Protein AF-0000000067433863 (afdb_homodimer)

InterPro domains:
  IPR002164 Nucleosome assembly protein [PF00956] (22-208)
  IPR002164 Nucleosome assembly protein [PTHR11875] (6-234)
  IPR037231 NAP-like superfamily [SSF143113] (6-207)

Organism: Komagataella phaffii (strain GS115 / ATCC 20864) (NCBI:txid644223)

Nearest PDB structures (foldseek):
  3c9d-assembly1_B  TM=9.178E-01  e=2.455E-21  unclassified
  3dm7-assembly1_A  TM=9.285E-01  e=5.954E-21  Saccharomyces cerevisiae
  3dm7-assembly1_B  TM=9.218E-01  e=8.487E-21  Saccharomyces cerevisiae
  3q33-assembly1_B  TM=8.616E-01  e=3.113E-20  Saccharomyces cerevisiae
  6o22-assembly1_A  TM=8.604E-01  e=3.514E-18  Saccharomyces cerevisiae S288C

pLDDT: mean 82.5, std 24.37, range [18.38, 98.81]

Solvent-accessible surface area (backbone atoms only — not comparable to full-atom values): 29510 Å² total; per-residue (Å²): 124,55,74,63,56,53,52,52,50,45,52,52,52,48,53,52,41,51,52,50,47,52,52,47,52,51,50,44,44,28,51,42,48,60,63,43,47,63,50,52,53,53,45,48,65,48,48,61,70,38,83,54,44,53,32,48,23,52,69,56,39,83,64,52,63,75,60,33,39,79,83,47,56,76,57,38,60,33,31,63,43,77,46,76,48,63,35,70,87,49,50,70,26,33,32,44,35,41,30,34,41,40,89,81,68,54,33,66,63,45,76,37,64,35,48,40,36,65,41,70,36,83,87,76,69,40,80,44,60,34,36,51,62,30,81,76,80,69,37,68,90,43,49,79,22,30,64,89,63,52,77,56,67,77,46,72,65,32,40,51,25,34,55,54,26,42,48,33,59,73,30,44,42,54,28,32,74,78,51,86,91,77,49,28,85,48,39,63,62,49,49,47,44,42,67,71,41,46,59,77,40,33,68,58,37,40,51,49,36,57,73,72,58,70,57,74,64,87,65,84,75,71,78,80,69,83,62,81,76,71,79,72,76,76,73,79,74,80,82,77,80,82,76,89,82,90,84,92,89,75,92,82,82,135,124,56,73,63,55,53,51,50,50,45,52,52,52,47,50,52,39,52,52,50,48,52,52,47,51,51,50,42,42,28,52,43,47,60,64,42,47,64,50,52,52,54,46,48,64,50,48,61,71,39,82,54,44,54,30,49,24,51,68,55,38,83,62,51,63,75,62,35,39,79,83,47,56,75,57,38,62,32,30,61,44,78,46,78,48,63,35,69,87,50,49,70,26,34,32,43,34,42,28,33,41,42,88,81,68,53,31,65,63,45,76,38,65,36,45,36,37,67,41,70,36,82,87,78,70,40,80,42,62,35,36,50,63,31,81,75,79,71,37,67,90,44,47,79,23,30,65,89,63,54,78,58,66,78,46,73,65,32,41,51,25,36,55,54,25,42,51,33,59,74,29,43,40,56,28,32,74,79,49,87,90,76,48,29,84,49,39,63,61,49,49,46,44,42,67,71,42,47,60,78,41,32,66,59,34,39,51,51,35,58,71,71,58,69,58,76,62,89,64,84,76,71,79,80,69,81,63,81,77,74,79,72,76,77,74,82,76,82,81,79,80,76,79,87,81,86,84,93,92,74,99,81,86,131

Structure (mmCIF, N/CA/C/O backbone):
data_AF-0000000067433863-model_v1
#
loop_
_entity.id
_entity.type
_entity.pdbx_description
1 polymer 'NAP family histone chaperone'
#
loop_
_atom_site.group_PDB
_atom_site.id
_atom_site.type_symbol
_atom_site.label_atom_id
_atom_site.label_alt_id
_atom_site.label_comp_id
_atom_site.label_asym_id
_atom_site.label_entity_id
_atom_site.label_seq_id
_atom_site.pdbx_PDB_ins_code
_atom_site.Cartn_x
_atom_site.Cartn_y
_atom_site.Cartn_z
_atom_site.occupancy
_atom_site.B_iso_or_equiv
_atom_site.auth_seq_id
_atom_site.auth_comp_id
_atom_site.auth_asym_id
_atom_site.auth_atom_id
_atom_site.pdbx_PDB_model_num
ATOM 1 N N . MET A 1 1 ? -19.656 -38.562 -2.486 1 51.84 1 MET A N 1
ATOM 2 C CA . MET A 1 1 ? -20.266 -37.25 -2.498 1 51.84 1 MET A CA 1
ATOM 3 C C . MET A 1 1 ? -20.188 -36.625 -3.885 1 51.84 1 MET A C 1
ATOM 5 O O . MET A 1 1 ? -19.219 -36.844 -4.609 1 51.84 1 MET A O 1
ATOM 9 N N . SER A 1 2 ? -21.203 -36.156 -4.488 1 73.12 2 SER A N 1
ATOM 10 C CA . SER A 1 2 ? -21.203 -35.625 -5.844 1 73.12 2 SER A CA 1
ATOM 11 C C . SER A 1 2 ? -20.109 -34.562 -6.012 1 73.12 2 SER A C 1
ATOM 13 O O . SER A 1 2 ? -19.703 -33.906 -5.043 1 73.12 2 SER A O 1
ATOM 15 N N . GLU A 1 3 ? -19.328 -34.75 -7.039 1 75.75 3 GLU A N 1
ATOM 16 C CA . GLU A 1 3 ? -18.312 -33.75 -7.406 1 75.75 3 GLU A CA 1
ATOM 17 C C . GLU A 1 3 ? -18.766 -32.344 -7.062 1 75.75 3 GLU A C 1
ATOM 19 O O . GLU A 1 3 ? -17.969 -31.531 -6.594 1 75.75 3 GLU A O 1
ATOM 24 N N . ASP A 1 4 ? -19.984 -32.125 -7.102 1 78.81 4 ASP A N 1
ATOM 25 C CA . ASP A 1 4 ? -20.562 -30.828 -6.832 1 78.81 4 ASP A CA 1
ATOM 26 C C . ASP A 1 4 ? -20.562 -30.531 -5.332 1 78.81 4 ASP A C 1
ATOM 28 O O . ASP A 1 4 ? -20.281 -29.406 -4.918 1 78.81 4 ASP A O 1
ATOM 32 N N . ARG A 1 5 ? -20.906 -31.656 -4.613 1 83.56 5 ARG A N 1
ATOM 33 C CA . ARG A 1 5 ? -20.953 -31.484 -3.164 1 83.56 5 ARG A CA 1
ATOM 34 C C . ARG A 1 5 ? -19.562 -31.234 -2.594 1 83.56 5 ARG A C 1
ATOM 36 O O . ARG A 1 5 ? -19.391 -30.453 -1.662 1 83.56 5 ARG A O 1
ATOM 43 N N . LYS A 1 6 ? -18.609 -31.844 -3.197 1 88.19 6 LYS A N 1
ATOM 44 C CA . LYS A 1 6 ? -17.219 -31.656 -2.758 1 88.19 6 LYS A CA 1
ATOM 45 C C . LYS A 1 6 ? -16.734 -30.234 -3.037 1 88.19 6 LYS A C 1
ATOM 47 O O . LYS A 1 6 ? -16.094 -29.625 -2.191 1 88.19 6 LYS A O 1
ATOM 52 N N . LEU A 1 7 ? -17.094 -29.688 -4.168 1 87.88 7 LEU A N 1
ATOM 53 C CA . LEU A 1 7 ? -16.688 -28.344 -4.539 1 87.88 7 LEU A CA 1
ATOM 54 C C . LEU A 1 7 ? -17.375 -27.312 -3.658 1 87.88 7 LEU A C 1
ATOM 56 O O . LEU A 1 7 ? -16.766 -26.297 -3.287 1 87.88 7 LEU A O 1
ATOM 60 N N . GLU A 1 8 ? -18.578 -27.625 -3.301 1 89.56 8 GLU A N 1
ATOM 61 C CA . GLU A 1 8 ? -19.297 -26.719 -2.402 1 89.56 8 GLU A CA 1
ATOM 62 C C . GLU A 1 8 ? -18.609 -26.641 -1.041 1 89.56 8 GLU A C 1
ATOM 64 O O . GLU A 1 8 ? -18.531 -25.562 -0.454 1 89.56 8 GLU A O 1
ATOM 69 N N . GLN A 1 9 ? -18.172 -27.781 -0.604 1 93.5 9 GLN A N 1
ATOM 70 C CA . GLN A 1 9 ? -17.469 -27.812 0.674 1 93.5 9 GLN A CA 1
ATOM 71 C C . GLN A 1 9 ? -16.156 -27.047 0.599 1 93.5 9 GLN A C 1
ATOM 73 O O . GLN A 1 9 ? -15.773 -26.359 1.545 1 93.5 9 GLN A O 1
ATOM 78 N N . ILE A 1 10 ? -15.523 -27.188 -0.497 1 94.75 10 ILE A N 1
ATOM 79 C CA . ILE A 1 10 ? -14.25 -26.5 -0.692 1 94.75 10 ILE A CA 1
ATOM 80 C C . ILE A 1 10 ? -14.469 -24.984 -0.655 1 94.75 10 ILE A C 1
ATOM 82 O O . ILE A 1 10 ? -13.711 -24.266 -0.018 1 94.75 10 ILE A O 1
ATOM 86 N N . PHE A 1 11 ? -15.523 -24.531 -1.24 1 91.75 11 PHE A N 1
ATOM 87 C CA . PHE A 1 11 ? -15.82 -23.094 -1.27 1 91.75 11 PHE A CA 1
ATOM 88 C C . PHE A 1 11 ? -16.172 -22.594 0.123 1 91.75 11 PHE A C 1
ATOM 90 O O . PHE A 1 11 ? -15.82 -21.469 0.488 1 91.75 11 PHE A O 1
ATOM 97 N N . SER A 1 12 ? -16.828 -23.469 0.864 1 93.94 12 SER A N 1
ATOM 98 C CA . SER A 1 12 ? -17.141 -23.109 2.248 1 93.94 12 SER A CA 1
ATOM 99 C C . SER A 1 12 ? -15.859 -22.984 3.078 1 93.94 12 SER A C 1
ATOM 101 O O . SER A 1 12 ? -15.719 -22.062 3.867 1 93.94 12 SER A O 1
ATOM 103 N N . ASP A 1 13 ? -14.977 -23.906 2.855 1 95.94 13 ASP A N 1
ATOM 104 C CA . ASP A 1 13 ? -13.711 -23.875 3.576 1 95.94 13 ASP A CA 1
ATOM 105 C C . ASP A 1 13 ? -12.859 -22.688 3.15 1 95.94 13 ASP A C 1
ATOM 107 O O . ASP A 1 13 ? -12.156 -22.094 3.973 1 95.94 13 ASP A O 1
ATOM 111 N N . LEU A 1 14 ? -12.938 -22.328 1.916 1 96.19 14 LEU A N 1
ATOM 112 C CA . LEU A 1 14 ? -12.234 -21.141 1.43 1 96.19 14 LEU A CA 1
ATOM 113 C C . LEU A 1 14 ? -12.805 -19.875 2.057 1 96.19 14 LEU A C 1
ATOM 115 O O . LEU A 1 14 ? -12.062 -18.953 2.4 1 96.19 14 LEU A O 1
ATOM 119 N N . ALA A 1 15 ? -14.125 -19.828 2.186 1 93.56 15 ALA A N 1
ATOM 120 C CA . ALA A 1 15 ? -14.758 -18.703 2.854 1 93.56 15 ALA A CA 1
ATOM 121 C C . ALA A 1 15 ? -14.273 -18.562 4.293 1 93.56 15 ALA A C 1
ATOM 123 O O . ALA A 1 15 ? -14.039 -17.453 4.777 1 93.56 15 ALA A O 1
ATOM 124 N N . ALA A 1 16 ? -14.125 -19.719 4.914 1 95.69 16 ALA A N 1
ATOM 125 C CA . ALA A 1 16 ? -13.602 -19.719 6.277 1 95.69 16 ALA A CA 1
ATOM 126 C C . ALA A 1 16 ? -12.172 -19.188 6.32 1 95.69 16 ALA A C 1
ATOM 128 O O . ALA A 1 16 ? -11.797 -18.484 7.258 1 95.69 16 ALA A O 1
ATOM 129 N N . CYS A 1 17 ? -11.344 -19.5 5.332 1 96.12 17 CYS A N 1
ATOM 130 C CA . CYS A 1 17 ? -9.992 -18.969 5.227 1 96.12 17 CYS A CA 1
ATOM 131 C C . CYS A 1 17 ? -10.008 -17.453 5.078 1 96.12 17 CYS A C 1
ATOM 133 O O . CYS A 1 17 ? -9.219 -16.75 5.723 1 96.12 17 CYS A O 1
ATOM 135 N N . GLU A 1 18 ? -10.93 -16.969 4.254 1 94.25 18 GLU A N 1
ATOM 136 C CA . GLU A 1 18 ? -11.047 -15.531 4.047 1 94.25 18 GLU A CA 1
ATOM 137 C C . GLU A 1 18 ? -11.422 -14.812 5.34 1 94.25 18 GLU A C 1
ATOM 139 O O . GLU A 1 18 ? -10.906 -13.734 5.625 1 94.25 18 GLU A O 1
ATOM 144 N N . ASN A 1 19 ? -12.312 -15.406 6.078 1 95 19 ASN A N 1
ATOM 145 C CA . ASN A 1 19 ? -12.68 -14.844 7.371 1 95 19 ASN A CA 1
ATOM 146 C C . ASN A 1 19 ? -11.484 -14.805 8.32 1 95 19 ASN A C 1
ATOM 148 O O . ASN A 1 19 ? -11.297 -13.82 9.047 1 95 19 ASN A O 1
ATOM 152 N N . SER A 1 20 ? -10.742 -15.859 8.32 1 96.56 20 SER A N 1
ATOM 153 C CA . SER A 1 20 ? -9.531 -15.898 9.141 1 96.56 20 SER A CA 1
ATOM 154 C C . SER A 1 20 ? -8.531 -14.836 8.703 1 96.56 20 SER A C 1
ATOM 156 O O . SER A 1 20 ? -7.895 -14.195 9.547 1 96.56 20 SER A O 1
ATOM 158 N N . MET A 1 21 ? -8.43 -14.648 7.41 1 95.56 21 MET A N 1
ATOM 159 C CA . MET A 1 21 ? -7.523 -13.625 6.895 1 95.56 21 MET A CA 1
ATOM 160 C C . MET A 1 21 ? -7.969 -12.234 7.324 1 95.56 21 MET A C 1
ATOM 162 O O . MET A 1 21 ? -7.145 -11.398 7.699 1 95.56 21 MET A O 1
ATOM 166 N N . GLU A 1 22 ? -9.219 -11.977 7.273 1 91.06 22 GLU A N 1
ATOM 167 C CA . GLU A 1 22 ? -9.75 -10.688 7.711 1 91.06 22 GLU A CA 1
ATOM 168 C C . GLU A 1 22 ? -9.422 -10.43 9.18 1 91.06 22 GLU A C 1
ATOM 170 O O . GLU A 1 22 ? -9.055 -9.312 9.547 1 91.06 22 GLU A O 1
ATOM 175 N N . LYS A 1 23 ? -9.602 -11.461 9.969 1 93.69 23 LYS A N 1
ATOM 176 C CA . LYS A 1 23 ? -9.273 -11.359 11.383 1 93.69 23 LYS A CA 1
ATOM 177 C C . LYS A 1 23 ? -7.785 -11.07 11.586 1 93.69 23 LYS A C 1
ATOM 179 O O . LYS A 1 23 ? -7.418 -10.219 12.398 1 93.69 23 LYS A O 1
ATOM 184 N N . VAL A 1 24 ? -6.949 -11.789 10.852 1 95.31 24 VAL A N 1
ATOM 185 C CA . VAL A 1 24 ? -5.512 -11.57 10.93 1 95.31 24 VAL A CA 1
ATOM 186 C C . VAL A 1 24 ? -5.184 -10.125 10.539 1 95.31 24 VAL A C 1
ATOM 188 O O . VAL A 1 24 ? -4.379 -9.469 11.203 1 95.31 24 VAL A O 1
ATOM 191 N N . GLU A 1 25 ? -5.797 -9.641 9.445 1 91.62 25 GLU A N 1
ATOM 192 C CA . GLU A 1 25 ? -5.562 -8.266 9 1 91.62 25 GLU A CA 1
ATOM 193 C C . GLU A 1 25 ? -5.922 -7.262 10.094 1 91.62 25 GLU A C 1
ATOM 195 O O . GLU A 1 25 ? -5.191 -6.297 10.32 1 91.62 25 GLU A O 1
ATOM 200 N N . ARG A 1 26 ? -7 -7.492 10.781 1 91.38 26 ARG A N 1
ATOM 201 C CA . ARG A 1 26 ? -7.418 -6.625 11.875 1 91.38 26 ARG A CA 1
ATOM 202 C C . ARG A 1 26 ? -6.414 -6.672 13.023 1 91.38 26 ARG A C 1
ATOM 204 O O . ARG A 1 26 ? -6.066 -5.637 13.594 1 91.38 26 ARG A O 1
ATOM 211 N N . GLU A 1 27 ? -5.965 -7.844 13.305 1 94.81 27 GLU A N 1
ATOM 212 C CA . GLU A 1 27 ? -4.977 -7.996 14.375 1 94.81 27 GLU A CA 1
ATOM 213 C C . GLU A 1 27 ? -3.674 -7.285 14.016 1 94.81 27 GLU A C 1
ATOM 215 O O . GLU A 1 27 ? -3.039 -6.676 14.883 1 94.81 27 GLU A O 1
ATOM 220 N N . VAL A 1 28 ? -3.311 -7.391 12.797 1 94.62 28 VAL A N 1
ATOM 221 C CA . VAL A 1 28 ? -2.084 -6.746 12.344 1 94.62 28 VAL A CA 1
ATOM 222 C C . VAL A 1 28 ? -2.232 -5.23 12.43 1 94.62 28 VAL A C 1
ATOM 224 O O . VAL A 1 28 ? -1.321 -4.539 12.891 1 94.62 28 VAL A O 1
ATOM 227 N N . GLU A 1 29 ? -3.354 -4.738 11.953 1 92.56 29 GLU A N 1
ATOM 228 C CA . GLU A 1 29 ? -3.617 -3.305 12.008 1 92.56 29 GLU A CA 1
ATOM 229 C C . GLU A 1 29 ? -3.613 -2.797 13.445 1 92.56 29 GLU A C 1
ATOM 231 O O . GLU A 1 29 ? -3.068 -1.729 13.734 1 92.56 29 GLU A O 1
ATOM 236 N N . GLN A 1 30 ? -4.219 -3.539 14.336 1 93.44 30 GLN A N 1
ATOM 237 C CA . GLN A 1 30 ? -4.238 -3.182 15.75 1 93.44 30 GLN A CA 1
ATOM 238 C C . GLN A 1 30 ? -2.836 -3.215 16.344 1 93.44 30 GLN A C 1
ATOM 240 O O . GLN A 1 30 ? -2.463 -2.328 17.125 1 93.44 30 GLN A O 1
ATOM 245 N N . PHE A 1 31 ? -2.121 -4.254 15.992 1 95.81 31 PHE A N 1
ATOM 246 C CA . PHE A 1 31 ? -0.738 -4.375 16.438 1 95.81 31 PHE A CA 1
ATOM 247 C C . PHE A 1 31 ? 0.082 -3.172 15.984 1 95.81 31 PHE A C 1
ATOM 249 O O . PHE A 1 31 ? 0.806 -2.572 16.781 1 95.81 31 PHE A O 1
ATOM 256 N N . LYS A 1 32 ? -0.083 -2.777 14.773 1 95.5 32 LYS A N 1
ATOM 257 C CA . LYS A 1 32 ? 0.627 -1.634 14.211 1 95.5 32 LYS A CA 1
ATOM 258 C C . LYS A 1 32 ? 0.233 -0.338 14.914 1 95.5 32 LYS A C 1
ATOM 260 O O . LYS A 1 32 ? 1.097 0.448 15.305 1 95.5 32 LYS A O 1
ATOM 265 N N . ALA A 1 33 ? -1.081 -0.159 15.062 1 93.75 33 ALA A N 1
ATOM 266 C CA . ALA A 1 33 ? -1.583 1.053 15.703 1 93.75 33 ALA A CA 1
ATOM 267 C C . ALA A 1 33 ? -1.043 1.183 17.125 1 93.75 33 ALA A C 1
ATOM 269 O O . ALA A 1 33 ? -0.624 2.266 17.531 1 93.75 33 ALA A O 1
ATOM 270 N N . THR A 1 34 ? -1.012 0.09 17.797 1 95.38 34 THR A N 1
ATOM 271 C CA . THR A 1 34 ? -0.554 0.076 19.188 1 95.38 34 THR A CA 1
ATOM 272 C C . THR A 1 34 ? 0.943 0.359 19.266 1 95.38 34 THR A C 1
ATOM 274 O O . THR A 1 34 ? 1.383 1.188 20.062 1 95.38 34 THR A O 1
ATOM 277 N N . LYS A 1 35 ? 1.727 -0.256 18.375 1 95.94 35 LYS A N 1
ATOM 278 C CA . LYS A 1 35 ? 3.184 -0.162 18.422 1 95.94 35 LYS A CA 1
ATOM 279 C C . LYS A 1 35 ? 3.664 1.207 17.953 1 95.94 35 LYS A C 1
ATOM 281 O O . LYS A 1 35 ? 4.695 1.699 18.406 1 95.94 35 LYS A O 1
ATOM 286 N N . THR A 1 36 ? 2.893 1.833 17.109 1 95.94 36 THR A N 1
ATOM 287 C CA . THR A 1 36 ? 3.361 3.086 16.516 1 95.94 36 THR A CA 1
ATOM 288 C C . THR A 1 36 ? 2.93 4.273 17.375 1 95.94 36 THR A C 1
ATOM 290 O O . THR A 1 36 ? 3.494 5.363 17.266 1 95.94 36 THR A O 1
ATOM 293 N N . LYS A 1 37 ? 1.941 4.141 18.219 1 95.38 37 LYS A N 1
ATOM 294 C CA . LYS A 1 37 ? 1.31 5.242 18.938 1 95.38 37 LYS A CA 1
ATOM 295 C C . LYS A 1 37 ? 2.34 6.047 19.719 1 95.38 37 LYS A C 1
ATOM 297 O O . LYS A 1 37 ? 2.432 7.27 19.562 1 95.38 37 LYS A O 1
ATOM 302 N N . ASP A 1 38 ? 3.143 5.371 20.5 1 96.12 38 ASP A N 1
ATOM 303 C CA . ASP A 1 38 ? 4.113 6.062 21.344 1 96.12 38 ASP A CA 1
ATOM 304 C C . ASP A 1 38 ? 5.195 6.73 20.5 1 96.12 38 ASP A C 1
ATOM 306 O O . ASP A 1 38 ? 5.668 7.82 20.828 1 96.12 38 ASP A O 1
ATOM 310 N N . VAL A 1 39 ? 5.613 6.062 19.438 1 97.44 39 VAL A N 1
ATOM 311 C CA . VAL A 1 39 ? 6.645 6.613 18.562 1 97.44 39 VAL A CA 1
ATOM 312 C C . VAL A 1 39 ? 6.133 7.891 17.906 1 97.44 39 VAL A C 1
ATOM 314 O O . VAL A 1 39 ? 6.84 8.898 17.859 1 97.44 39 VAL A O 1
ATOM 317 N N . TYR A 1 40 ? 4.883 7.902 17.453 1 97.56 40 TYR A N 1
ATOM 318 C CA . TYR A 1 40 ? 4.312 9.07 16.797 1 97.56 40 TYR A CA 1
ATOM 319 C C . TYR A 1 40 ? 4.129 10.219 17.766 1 97.56 40 TYR A C 1
ATOM 321 O O . TYR A 1 40 ? 4.309 11.383 17.406 1 97.56 40 TYR A O 1
ATOM 329 N N . LEU A 1 41 ? 3.781 9.906 19.016 1 97.62 41 LEU A N 1
ATOM 330 C CA . LEU A 1 41 ? 3.643 10.945 20.031 1 97.62 41 LEU A CA 1
ATOM 331 C C . LEU A 1 41 ? 4.98 11.617 20.312 1 97.62 41 LEU A C 1
ATOM 333 O O . LEU A 1 41 ? 5.055 12.844 20.406 1 97.62 41 LEU A O 1
ATOM 337 N N . LYS A 1 42 ? 5.969 10.828 20.406 1 97.81 42 LYS A N 1
ATOM 338 C CA . LYS A 1 42 ? 7.309 11.375 20.594 1 97.81 42 LYS A CA 1
ATOM 339 C C . LYS A 1 42 ? 7.734 12.227 19.406 1 97.81 42 LYS A C 1
ATOM 341 O O . LYS A 1 42 ? 8.281 13.32 19.578 1 97.81 42 LYS A O 1
ATOM 346 N N . ARG A 1 43 ? 7.508 11.734 18.203 1 98.31 43 ARG A N 1
ATOM 347 C CA . ARG A 1 43 ? 7.852 12.477 17 1 98.31 43 ARG A CA 1
ATOM 348 C C . ARG A 1 43 ? 7.125 13.82 16.953 1 98.31 43 ARG A C 1
ATOM 350 O O . ARG A 1 43 ? 7.711 14.836 16.578 1 98.31 43 ARG A O 1
ATOM 357 N N . GLN A 1 44 ? 5.883 13.781 17.359 1 98.25 44 GLN A N 1
ATOM 358 C CA . GLN A 1 44 ? 5.078 15 17.375 1 98.25 44 GLN A CA 1
ATOM 359 C C . GLN A 1 44 ? 5.703 16.062 18.266 1 98.25 44 GLN A C 1
ATOM 361 O O . GLN A 1 44 ? 5.797 17.234 17.891 1 98.25 44 GLN A O 1
ATOM 366 N N . GLU A 1 45 ? 6.113 15.664 19.453 1 97.94 45 GLU A N 1
ATOM 367 C CA . GLU A 1 45 ? 6.742 16.594 20.406 1 97.94 45 GLU A CA 1
ATOM 368 C C . GLU A 1 45 ? 7.988 17.234 19.797 1 97.94 45 GLU A C 1
ATOM 370 O O . GLU A 1 45 ? 8.258 18.406 20.016 1 97.94 45 GLU A O 1
ATOM 375 N N . LEU A 1 46 ? 8.672 16.469 19.031 1 97.94 46 LEU A N 1
ATOM 376 C CA . LEU A 1 46 ? 9.906 16.938 18.422 1 97.94 46 LEU A CA 1
ATOM 377 C C . LEU A 1 46 ? 9.609 17.859 17.234 1 97.94 46 LEU A C 1
ATOM 379 O O . LEU A 1 46 ? 10.188 18.938 17.125 1 97.94 46 LEU A O 1
ATOM 383 N N . THR A 1 47 ? 8.711 17.453 16.391 1 97.69 47 THR A N 1
ATOM 384 C CA . THR A 1 47 ? 8.453 18.203 15.164 1 97.69 47 THR A CA 1
ATOM 385 C C . THR A 1 47 ? 7.82 19.547 15.469 1 97.69 47 THR A C 1
ATOM 387 O O . THR A 1 47 ? 8.023 20.516 14.734 1 97.69 47 THR A O 1
ATOM 390 N N . LYS A 1 48 ? 7.098 19.672 16.531 1 96.5 48 LYS A N 1
ATOM 391 C CA . LYS A 1 48 ? 6.484 20.938 16.953 1 96.5 48 LYS A CA 1
ATOM 392 C C . LYS A 1 48 ? 7.547 21.984 17.25 1 96.5 48 LYS A C 1
ATOM 394 O O . LYS A 1 48 ? 7.258 23.188 17.266 1 96.5 48 LYS A O 1
ATOM 399 N N . GLN A 1 49 ? 8.695 21.531 17.469 1 95.81 49 GLN A N 1
ATOM 400 C CA . GLN A 1 49 ? 9.781 22.438 17.828 1 95.81 49 GLN A CA 1
ATOM 401 C C . GLN A 1 49 ? 10.555 22.906 16.609 1 95.81 49 GLN A C 1
ATOM 403 O O . GLN A 1 49 ? 11.461 23.734 16.703 1 95.81 49 GLN A O 1
ATOM 408 N N . ILE A 1 50 ? 10.234 22.344 15.508 1 95.06 50 ILE A N 1
ATOM 409 C CA . ILE A 1 50 ? 10.906 22.703 14.266 1 95.06 50 ILE A CA 1
ATOM 410 C C . ILE A 1 50 ? 10.078 23.734 13.5 1 95.06 50 ILE A C 1
ATOM 412 O O . ILE A 1 50 ? 8.953 23.453 13.086 1 95.06 50 ILE A O 1
ATOM 416 N N . PRO A 1 51 ? 10.648 24.859 13.32 1 92.56 51 PRO A N 1
ATOM 417 C CA . PRO A 1 51 ? 9.898 25.891 12.617 1 92.56 51 PRO A CA 1
ATOM 418 C C . PRO A 1 51 ? 9.477 25.469 11.211 1 92.56 51 PRO A C 1
ATOM 420 O O . PRO A 1 51 ? 10.273 24.875 10.477 1 92.56 51 PRO A O 1
ATOM 423 N N . LYS A 1 52 ? 8.258 25.688 10.891 1 93.31 52 LYS A N 1
ATOM 424 C CA . LYS A 1 52 ? 7.699 25.484 9.555 1 93.31 52 LYS A CA 1
ATOM 425 C C . LYS A 1 52 ? 7.824 24.031 9.117 1 93.31 52 LYS A C 1
ATOM 427 O O . LYS A 1 52 ? 7.941 23.75 7.926 1 93.31 52 LYS A O 1
ATOM 432 N N . TYR A 1 53 ? 7.883 23.094 9.977 1 96.25 53 TYR A N 1
ATOM 433 C CA . TYR A 1 53 ? 8.078 21.672 9.688 1 96.25 53 TYR A CA 1
ATOM 434 C C . TYR A 1 53 ? 7.043 21.172 8.688 1 96.25 53 TYR A C 1
ATOM 436 O O . TYR A 1 53 ? 7.402 20.656 7.625 1 96.25 53 TYR A O 1
ATOM 444 N N . TRP A 1 54 ? 5.797 21.391 8.93 1 97.5 54 TRP A N 1
ATOM 445 C CA . TRP A 1 54 ? 4.734 20.812 8.117 1 97.5 54 TRP A CA 1
ATOM 446 C C . TRP A 1 54 ? 4.605 21.531 6.781 1 97.5 54 TRP A C 1
ATOM 448 O O . TRP A 1 54 ? 4.238 20.938 5.77 1 97.5 54 TRP A O 1
ATOM 458 N N . PHE A 1 55 ? 4.93 22.844 6.82 1 94.75 55 PHE A N 1
ATOM 459 C CA . PHE A 1 55 ? 4.977 23.562 5.551 1 94.75 55 PHE A CA 1
ATOM 460 C C . PHE A 1 55 ? 6 22.922 4.613 1 94.75 55 PHE A C 1
ATOM 462 O O . PHE A 1 55 ? 5.703 22.672 3.443 1 94.75 55 PHE A O 1
ATOM 469 N N . ILE A 1 56 ? 7.121 22.625 5.133 1 94.62 56 ILE A N 1
ATOM 470 C CA . ILE A 1 56 ? 8.211 22.047 4.359 1 94.62 56 ILE A CA 1
ATOM 471 C C . ILE A 1 56 ? 7.832 20.625 3.906 1 94.62 56 ILE A C 1
ATOM 473 O O . ILE A 1 56 ? 8 20.281 2.736 1 94.62 56 ILE A O 1
ATOM 477 N N . VAL A 1 57 ? 7.266 19.844 4.746 1 96.31 57 VAL A N 1
ATOM 478 C CA . VAL A 1 57 ? 6.879 18.453 4.461 1 96.31 57 VAL A CA 1
ATOM 479 C C . VAL A 1 57 ? 5.82 18.438 3.359 1 96.31 57 VAL A C 1
ATOM 481 O O . VAL A 1 57 ? 5.957 17.719 2.369 1 96.31 57 VAL A O 1
ATOM 484 N N . LEU A 1 58 ? 4.805 19.266 3.514 1 95.81 58 LEU A N 1
ATOM 485 C CA . LEU A 1 58 ? 3.709 19.297 2.551 1 95.81 58 LEU A CA 1
ATOM 486 C C . LEU A 1 58 ? 4.199 19.781 1.189 1 95.81 58 LEU A C 1
ATOM 488 O O . LEU A 1 58 ? 3.764 19.266 0.154 1 95.81 58 LEU A O 1
ATOM 492 N N . SER A 1 59 ? 5.125 20.688 1.188 1 91.56 59 SER A N 1
ATOM 493 C CA . SER A 1 59 ? 5.66 21.25 -0.05 1 91.56 59 SER A CA 1
ATOM 494 C C . SER A 1 59 ? 6.531 20.234 -0.785 1 91.56 59 SER A C 1
ATOM 496 O O . SER A 1 59 ? 6.68 20.312 -2.006 1 91.56 59 SER A O 1
ATOM 498 N N . GLU A 1 60 ? 7.121 19.328 -0.01 1 90.88 60 GLU A N 1
ATOM 499 C CA . GLU A 1 60 ? 8.039 18.344 -0.576 1 90.88 60 GLU A CA 1
ATOM 500 C C . GLU A 1 60 ? 7.281 17.188 -1.229 1 90.88 60 GLU A C 1
ATOM 502 O O . GLU A 1 60 ? 7.801 16.531 -2.125 1 90.88 60 GLU A O 1
ATOM 507 N N . HIS A 1 61 ? 6.059 17 -0.807 1 91.81 61 HIS A N 1
ATOM 508 C CA . HIS A 1 61 ? 5.281 15.891 -1.322 1 91.81 61 HIS A CA 1
ATOM 509 C C . HIS A 1 61 ? 4.797 16.156 -2.744 1 91.81 61 HIS A C 1
ATOM 511 O O . HIS A 1 61 ? 4.148 17.172 -3 1 91.81 61 HIS A O 1
ATOM 517 N N . ASP A 1 62 ? 4.992 15.305 -3.67 1 87 62 ASP A N 1
ATOM 518 C CA . ASP A 1 62 ? 4.797 15.508 -5.102 1 87 62 ASP A CA 1
ATOM 519 C C . ASP A 1 62 ? 3.322 15.727 -5.426 1 87 62 ASP A C 1
ATOM 521 O O . ASP A 1 62 ? 2.98 16.625 -6.199 1 87 62 ASP A O 1
ATOM 525 N N . ASP A 1 63 ? 2.471 15.008 -4.793 1 89 63 ASP A N 1
ATOM 526 C CA . ASP A 1 63 ? 1.072 15 -5.211 1 89 63 ASP A CA 1
ATOM 527 C C . ASP A 1 63 ? 0.24 15.961 -4.367 1 89 63 ASP A C 1
ATOM 529 O O . ASP A 1 63 ? -0.889 16.297 -4.73 1 89 63 ASP A O 1
ATOM 533 N N . PHE A 1 64 ? 0.779 16.453 -3.324 1 91.69 64 PHE A N 1
ATOM 534 C CA . PHE A 1 64 ? -0.031 17.25 -2.412 1 91.69 64 PHE A CA 1
ATOM 535 C C . PHE A 1 64 ? -0.535 18.516 -3.098 1 91.69 64 PHE A C 1
ATOM 537 O O . PHE A 1 64 ? -1.718 18.844 -3.002 1 91.69 64 PHE A O 1
ATOM 544 N N . SER A 1 65 ? 0.333 19.109 -3.838 1 85.62 65 SER A N 1
ATOM 545 C CA . SER A 1 65 ? -0.003 20.375 -4.488 1 85.62 65 SER A CA 1
ATOM 546 C C . SER A 1 65 ? -1.051 20.172 -5.578 1 85.62 65 SER A C 1
ATOM 548 O O . SER A 1 65 ? -1.696 21.125 -6.012 1 85.62 65 SER A O 1
ATOM 550 N N . GLU A 1 66 ? -1.232 18.938 -6.004 1 88.88 66 GLU A N 1
ATOM 551 C CA . GLU A 1 66 ? -2.229 18.641 -7.027 1 88.88 66 GLU A CA 1
ATOM 552 C C . GLU A 1 66 ? -3.635 18.594 -6.434 1 88.88 66 GLU A C 1
ATOM 554 O O . GLU A 1 66 ? -4.621 18.75 -7.156 1 88.88 66 GLU A O 1
ATOM 559 N N . TYR A 1 67 ? -3.646 18.422 -5.109 1 89.56 67 TYR A N 1
ATOM 560 C CA . TYR A 1 67 ? -4.949 18.266 -4.469 1 89.56 67 TYR A CA 1
ATOM 561 C C . TYR A 1 67 ? -5.488 19.609 -3.984 1 89.56 67 TYR A C 1
ATOM 563 O O . TYR A 1 67 ? -6.66 19.719 -3.623 1 89.56 67 TYR A O 1
ATOM 571 N N . ILE A 1 68 ? -4.59 20.594 -4.008 1 86.62 68 ILE A N 1
ATOM 572 C CA . ILE A 1 68 ? -5.035 21.875 -3.453 1 86.62 68 ILE A CA 1
ATOM 573 C C . ILE A 1 68 ? -4.812 22.984 -4.473 1 86.62 68 ILE A C 1
ATOM 575 O O . ILE A 1 68 ? -4.121 22.781 -5.473 1 86.62 68 ILE A O 1
ATOM 579 N N . GLN A 1 69 ? -5.434 24.078 -4.203 1 89.12 69 GLN A N 1
ATOM 580 C CA . GLN A 1 69 ? -5.266 25.25 -5.062 1 89.12 69 GLN A CA 1
ATOM 581 C C . GLN A 1 69 ? -3.973 25.984 -4.734 1 89.12 69 GLN A C 1
ATOM 583 O O . GLN A 1 69 ? -3.553 26.031 -3.576 1 89.12 69 GLN A O 1
ATOM 588 N N . THR A 1 70 ? -3.43 26.594 -5.781 1 90.5 70 THR A N 1
ATOM 589 C CA . THR A 1 70 ? -2.195 27.344 -5.625 1 90.5 70 THR A CA 1
ATOM 590 C C . THR A 1 70 ? -2.363 28.453 -4.578 1 90.5 70 THR A C 1
ATOM 592 O O . THR A 1 70 ? -1.467 28.672 -3.766 1 90.5 70 THR A O 1
ATOM 595 N N . ASP A 1 71 ? -3.533 29.062 -4.531 1 91 71 ASP A N 1
ATOM 596 C CA . ASP A 1 71 ? -3.785 30.156 -3.611 1 91 71 ASP A CA 1
ATOM 597 C C . ASP A 1 71 ? -3.816 29.672 -2.164 1 91 71 ASP A C 1
ATOM 599 O O . ASP A 1 71 ? -3.629 30.469 -1.234 1 91 71 ASP A O 1
ATOM 603 N N . ASP A 1 72 ? -4.02 28.359 -1.927 1 92.94 72 ASP A N 1
ATOM 604 C CA . ASP A 1 72 ? -4.105 27.797 -0.583 1 92.94 72 ASP A CA 1
ATOM 605 C C . ASP A 1 72 ? -2.717 27.625 0.029 1 92.94 72 ASP A C 1
ATOM 607 O O . ASP A 1 72 ? -2.584 27.469 1.245 1 92.94 72 ASP A O 1
ATOM 611 N N . LEU A 1 73 ? -1.683 27.609 -0.807 1 88.56 73 LEU A N 1
ATOM 612 C CA . LEU A 1 73 ? -0.33 27.281 -0.366 1 88.56 73 LEU A CA 1
ATOM 613 C C . LEU A 1 73 ? 0.161 28.281 0.671 1 88.56 73 LEU A C 1
ATOM 615 O O . LEU A 1 73 ? 0.906 27.922 1.585 1 88.56 73 LEU A O 1
ATOM 619 N N . ARG A 1 74 ? -0.23 29.516 0.592 1 89.31 74 ARG A N 1
ATOM 620 C CA . ARG A 1 74 ? 0.209 30.578 1.501 1 89.31 74 ARG A CA 1
ATOM 621 C C . ARG A 1 74 ? -0.295 30.312 2.918 1 89.31 74 ARG A C 1
ATOM 623 O O . ARG A 1 74 ? 0.306 30.781 3.889 1 89.31 74 ARG A O 1
ATOM 630 N N . PHE A 1 75 ? -1.402 29.531 3.068 1 93.25 75 PHE A N 1
ATOM 631 C CA . PHE A 1 75 ? -1.969 29.266 4.387 1 93.25 75 PHE A CA 1
ATOM 632 C C . PHE A 1 75 ? -1.307 28.062 5.035 1 93.25 75 PHE A C 1
ATOM 634 O O . PHE A 1 75 ? -1.463 27.828 6.234 1 93.25 75 PHE A O 1
ATOM 641 N N . LEU A 1 76 ? -0.534 27.312 4.223 1 90.81 76 LEU A N 1
ATOM 642 C CA . LEU A 1 76 ? 0.087 26.078 4.727 1 90.81 76 LEU A CA 1
ATOM 643 C C . LEU A 1 76 ? 1.157 26.406 5.766 1 90.81 76 LEU A C 1
ATOM 645 O O . LEU A 1 76 ? 1.424 25.609 6.66 1 90.81 76 LEU A O 1
ATOM 649 N N . GLU A 1 77 ? 1.725 27.609 5.672 1 92.31 77 GLU A N 1
A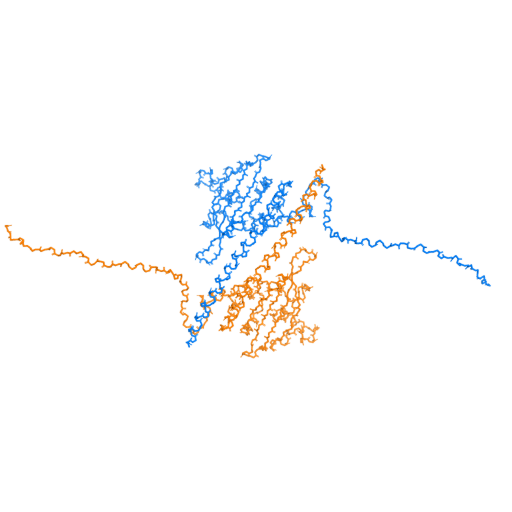TOM 650 C CA . GLU A 1 77 ? 2.744 28.016 6.633 1 92.31 77 GLU A CA 1
ATOM 651 C C . GLU A 1 77 ? 2.162 28.141 8.039 1 92.31 77 GLU A C 1
ATOM 653 O O . GLU A 1 77 ? 2.895 28.078 9.023 1 92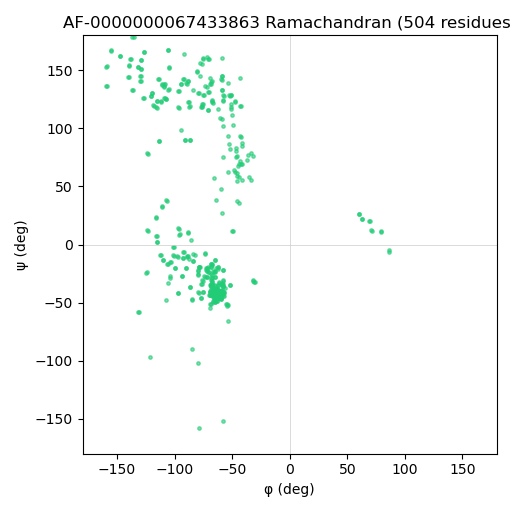.31 77 GLU A O 1
ATOM 658 N N . ASN A 1 78 ? 0.875 28.328 8.148 1 96.12 78 ASN A N 1
ATOM 659 C CA . ASN A 1 78 ? 0.22 28.5 9.445 1 96.12 78 ASN A CA 1
ATOM 660 C C . ASN A 1 78 ? -0.084 27.156 10.094 1 96.12 78 ASN A C 1
ATOM 662 O O . ASN A 1 78 ? -0.501 27.109 11.25 1 96.12 78 ASN A O 1
ATOM 666 N N . ILE A 1 79 ? 0.125 26.031 9.305 1 97.31 79 ILE A N 1
ATOM 667 C CA . ILE A 1 79 ? -0.065 24.703 9.891 1 97.31 79 ILE A CA 1
ATOM 668 C C . ILE A 1 79 ? 1.125 24.359 10.781 1 97.31 79 ILE A C 1
ATOM 670 O O . ILE A 1 79 ? 2.25 24.219 10.297 1 97.31 79 ILE A O 1
ATOM 674 N N . THR A 1 80 ? 0.861 24.156 12.086 1 97.5 80 THR A N 1
ATOM 675 C CA . THR A 1 80 ? 1.93 23.938 13.055 1 97.5 80 THR A CA 1
ATOM 676 C C . THR A 1 80 ? 2.004 22.469 13.469 1 97.5 80 THR A C 1
ATOM 678 O O . THR A 1 80 ? 3.006 22.031 14.031 1 97.5 80 THR A O 1
ATOM 681 N N . ASP A 1 81 ? 0.916 21.75 13.172 1 98.38 81 ASP A N 1
ATOM 682 C CA . ASP A 1 81 ? 0.896 20.344 13.586 1 98.38 81 ASP A CA 1
ATOM 683 C C . ASP A 1 81 ? -0.118 19.547 12.773 1 98.38 81 ASP A C 1
ATOM 685 O O . ASP A 1 81 ? -1.203 20.047 12.469 1 98.38 81 ASP A O 1
ATOM 689 N N . ILE A 1 82 ? 0.253 18.375 12.344 1 98.69 82 ILE A N 1
ATOM 690 C CA . ILE A 1 82 ? -0.637 17.359 11.789 1 98.69 82 ILE A CA 1
ATOM 691 C C . ILE A 1 82 ? -0.432 16.047 12.531 1 98.69 82 ILE A C 1
ATOM 693 O O . ILE A 1 82 ? 0.695 15.555 12.633 1 98.69 82 ILE A O 1
ATOM 697 N N . TYR A 1 83 ? -1.516 15.5 13.039 1 98.69 83 TYR A N 1
ATOM 698 C CA . TYR A 1 83 ? -1.417 14.242 13.781 1 98.69 83 TYR A CA 1
ATOM 699 C C . TYR A 1 83 ? -2.541 13.289 13.391 1 98.69 83 TYR A C 1
ATOM 701 O O . TYR A 1 83 ? -3.701 13.695 13.289 1 98.69 83 TYR A O 1
ATOM 709 N N . VAL A 1 84 ? -2.141 12.078 13.148 1 98.06 84 VAL A N 1
ATOM 710 C CA . VAL A 1 84 ? -3.105 11.031 12.844 1 98.06 84 VAL A CA 1
ATOM 711 C C . VAL A 1 84 ? -3.225 10.07 14.023 1 98.06 84 VAL A C 1
ATOM 713 O O . VAL A 1 84 ? -2.219 9.547 14.508 1 98.06 84 VAL A O 1
ATOM 716 N N . ASP A 1 85 ? -4.445 9.898 14.477 1 96.75 85 ASP A N 1
ATOM 717 C CA . ASP A 1 85 ? -4.738 8.977 15.57 1 96.75 85 ASP A CA 1
ATOM 718 C C . ASP A 1 85 ? -5.625 7.824 15.102 1 96.75 85 ASP A C 1
ATOM 720 O O . ASP A 1 85 ? -6.73 8.055 14.602 1 96.75 85 ASP A O 1
ATOM 724 N N . TRP A 1 86 ? -5.066 6.613 15.203 1 95.5 86 TRP A N 1
ATOM 725 C CA . TRP A 1 86 ? -5.82 5.426 14.812 1 95.5 86 TRP A CA 1
ATOM 726 C C . TRP A 1 86 ? -6.609 4.871 15.992 1 95.5 86 TRP A C 1
ATOM 728 O O . TRP A 1 86 ? -6.109 4.844 17.125 1 95.5 86 TRP A O 1
ATOM 738 N N . ASP A 1 87 ? -7.832 4.48 15.656 1 91.75 87 ASP A N 1
ATOM 739 C CA . ASP A 1 87 ? -8.641 3.816 16.672 1 91.75 87 ASP A CA 1
ATOM 740 C C . ASP A 1 87 ? -8.094 2.426 16.984 1 91.75 87 ASP A C 1
ATOM 742 O O . ASP A 1 87 ? -7.828 1.637 16.078 1 91.75 87 ASP A O 1
ATOM 746 N N . LEU A 1 88 ? -7.918 2.092 18.234 1 85.25 88 LEU A N 1
ATOM 747 C CA . LEU A 1 88 ? -7.273 0.842 18.625 1 85.25 88 LEU A CA 1
ATOM 748 C C . LEU A 1 88 ? -8.25 -0.325 18.531 1 85.25 88 LEU A C 1
ATOM 750 O O . LEU A 1 88 ? -7.84 -1.477 18.375 1 85.25 88 LEU A O 1
ATOM 754 N N . GLU A 1 89 ? -9.531 -0.047 18.656 1 82.5 89 GLU A N 1
ATOM 755 C CA . GLU A 1 89 ? -10.539 -1.096 18.547 1 82.5 89 GLU A CA 1
ATOM 756 C C . GLU A 1 89 ? -10.922 -1.353 17.094 1 82.5 89 GLU A C 1
ATOM 758 O O . GLU A 1 89 ? -10.961 -2.502 16.656 1 82.5 89 GLU A O 1
ATOM 763 N N . ASN A 1 90 ? -11.18 -0.239 16.359 1 84.5 90 ASN A N 1
ATOM 764 C CA . ASN A 1 90 ? -11.414 -0.309 14.922 1 84.5 90 ASN A CA 1
ATOM 765 C C . ASN A 1 90 ? -10.297 0.383 14.141 1 84.5 90 ASN A C 1
ATOM 767 O O . ASN A 1 90 ? -10.43 1.553 13.773 1 84.5 90 ASN A O 1
ATOM 771 N N . SER A 1 91 ? -9.305 -0.368 13.836 1 78.31 91 SER A N 1
ATOM 772 C CA . SER A 1 91 ? -8.047 0.179 13.336 1 78.31 91 SER A CA 1
ATOM 773 C C . SER A 1 91 ? -8.234 0.848 11.977 1 78.31 91 SER A C 1
ATOM 775 O O . SER A 1 91 ? -7.359 1.589 11.523 1 78.31 91 SER A O 1
ATOM 777 N N . ARG A 1 92 ? -9.328 0.625 11.367 1 83 92 ARG A N 1
ATOM 778 C CA . ARG A 1 92 ? -9.578 1.263 10.078 1 83 92 ARG A CA 1
ATOM 779 C C . ARG A 1 92 ? -10.141 2.666 10.266 1 83 92 ARG A C 1
ATOM 781 O O . ARG A 1 92 ? -10.164 3.463 9.328 1 83 92 ARG A O 1
ATOM 788 N N . ASP A 1 93 ? -10.57 2.92 11.516 1 93.62 93 ASP A N 1
ATOM 789 C CA . ASP A 1 93 ? -11.016 4.266 11.867 1 93.62 93 ASP A CA 1
ATOM 790 C C . ASP A 1 93 ? -9.844 5.121 12.352 1 93.62 93 ASP A C 1
ATOM 792 O O . ASP A 1 93 ? -8.961 4.629 13.062 1 93.62 93 ASP A O 1
ATOM 796 N N . PHE A 1 94 ? -9.891 6.344 11.938 1 97.19 94 PHE A N 1
ATOM 797 C CA . PHE A 1 94 ? -8.836 7.242 12.383 1 97.19 94 PHE A CA 1
ATOM 798 C C . PHE A 1 94 ? -9.305 8.695 12.352 1 97.19 94 PHE A C 1
ATOM 800 O O . PHE A 1 94 ? -10.398 8.984 11.859 1 97.19 94 PHE A O 1
ATOM 807 N N . SER A 1 95 ? -8.516 9.547 12.984 1 98 95 SER A N 1
ATOM 808 C CA . SER A 1 95 ? -8.758 10.984 12.938 1 98 95 SER A CA 1
ATOM 809 C C . SER A 1 95 ? -7.488 11.742 12.562 1 98 95 SER A C 1
ATOM 811 O O . SER A 1 95 ? -6.375 11.289 12.844 1 98 95 SER A O 1
ATOM 813 N N . ILE A 1 96 ? -7.699 12.773 11.859 1 98.62 96 ILE A N 1
ATOM 814 C CA . ILE A 1 96 ? -6.621 13.695 11.531 1 98.62 96 ILE A CA 1
ATOM 815 C C . ILE A 1 96 ? -6.844 15.023 12.25 1 98.62 96 ILE A C 1
ATOM 817 O O . ILE A 1 96 ? -7.902 15.641 12.109 1 98.62 96 ILE A O 1
ATOM 821 N N . THR A 1 97 ? -5.871 15.438 13.031 1 98.81 97 THR A N 1
ATOM 822 C CA . THR A 1 97 ? -5.898 16.719 13.711 1 98.81 97 THR A CA 1
ATOM 823 C C . THR A 1 97 ? -4.883 17.688 13.094 1 98.81 97 THR A C 1
ATOM 825 O O . THR A 1 97 ? -3.713 17.328 12.93 1 98.81 97 THR A O 1
ATOM 828 N N . ILE A 1 98 ? -5.355 18.859 12.711 1 98.62 98 ILE A N 1
ATOM 829 C CA . ILE A 1 98 ? -4.492 19.891 12.156 1 98.62 98 ILE A CA 1
ATOM 830 C C . ILE A 1 98 ? -4.57 21.156 13.016 1 98.62 98 ILE A C 1
ATOM 832 O O . ILE A 1 98 ? -5.664 21.641 13.32 1 98.62 98 ILE A O 1
ATOM 836 N N . ALA A 1 99 ? -3.398 21.672 13.43 1 98.56 99 ALA A N 1
ATOM 837 C CA . ALA A 1 99 ? -3.312 22.906 14.195 1 98.56 99 ALA A CA 1
ATOM 838 C C . ALA A 1 99 ? -2.803 24.062 13.328 1 98.56 99 ALA A C 1
ATOM 840 O O . ALA A 1 99 ? -1.832 23.906 12.586 1 98.56 99 ALA A O 1
ATOM 841 N N . PHE A 1 100 ? -3.488 25.188 13.43 1 97.62 100 PHE A N 1
ATOM 842 C CA . PHE A 1 100 ? -3.115 26.406 12.742 1 97.62 100 PHE A CA 1
ATOM 843 C C . PHE A 1 100 ? -2.701 27.484 13.742 1 97.62 100 PHE A C 1
ATOM 845 O O . PHE A 1 100 ? -3.311 27.625 14.805 1 97.62 100 PHE A O 1
ATOM 852 N N . ASP A 1 101 ? -1.723 28.25 13.414 1 96.38 101 ASP A N 1
ATOM 853 C CA . ASP A 1 101 ? -1.387 29.438 14.211 1 96.38 101 ASP A CA 1
ATOM 854 C C . ASP A 1 101 ? -1.824 30.719 13.508 1 96.38 101 ASP A C 1
ATOM 856 O O . ASP A 1 101 ? -2.297 30.672 12.367 1 96.38 101 ASP A O 1
ATOM 860 N N . ASP A 1 102 ? -1.812 31.812 14.227 1 94.62 102 ASP A N 1
ATOM 861 C CA . ASP A 1 102 ? -2.246 33.094 13.703 1 94.62 102 ASP A CA 1
ATOM 862 C C . ASP A 1 102 ? -1.064 34.062 13.555 1 94.62 102 ASP A C 1
ATOM 864 O O . ASP A 1 102 ? -1.216 35.25 13.719 1 94.62 102 ASP A O 1
ATOM 868 N N . SER A 1 103 ? 0.014 33.531 13.258 1 89.44 103 SER A N 1
ATOM 869 C CA . SER A 1 103 ? 1.259 34.281 13.273 1 89.44 103 SER A CA 1
ATOM 870 C C . SER A 1 103 ? 1.194 35.469 12.328 1 89.44 103 SER A C 1
ATOM 872 O O . SER A 1 103 ? 1.766 36.531 12.609 1 89.44 103 SER A O 1
ATOM 874 N N . ASP A 1 104 ? 0.467 35.344 11.203 1 88.81 104 ASP A N 1
ATOM 875 C CA . ASP A 1 104 ? 0.412 36.438 10.234 1 88.81 104 ASP A CA 1
ATOM 876 C C . ASP A 1 104 ? -1.005 37 10.109 1 88.81 104 ASP A C 1
ATOM 878 O O . ASP A 1 104 ? -1.309 37.75 9.172 1 88.81 104 ASP A O 1
ATOM 882 N N . ASN A 1 105 ? -1.83 36.594 10.891 1 88.12 105 ASN A N 1
ATOM 883 C CA . ASN A 1 105 ? -3.199 37.062 11.023 1 88.12 105 ASN A CA 1
ATOM 884 C C . ASN A 1 105 ? -4.051 36.688 9.812 1 88.12 105 ASN A C 1
ATOM 886 O O . ASN A 1 105 ? -5.055 37.344 9.531 1 88.12 105 ASN A O 1
ATOM 890 N N . LYS A 1 106 ? -3.598 35.719 9.109 1 90.5 106 LYS A N 1
ATOM 891 C CA . LYS A 1 106 ? -4.355 35.281 7.949 1 90.5 106 LYS A CA 1
ATOM 892 C C . LYS A 1 106 ? -5.402 34.25 8.344 1 90.5 106 LYS A C 1
ATOM 894 O O . LYS A 1 106 ? -6.477 34.156 7.742 1 90.5 106 LYS A O 1
ATOM 899 N N . ILE A 1 107 ? -5.066 33.469 9.234 1 92.81 107 ILE A N 1
ATOM 900 C CA . ILE A 1 107 ? -5.977 32.438 9.758 1 92.81 107 ILE A CA 1
ATOM 901 C C . ILE A 1 107 ? -5.996 32.5 11.289 1 92.81 107 ILE A C 1
ATOM 903 O O . ILE A 1 107 ? -4.98 32.812 11.914 1 92.81 107 ILE A O 1
ATOM 907 N N . THR A 1 108 ? -7.152 32.312 11.836 1 94.94 108 THR A N 1
ATOM 908 C CA . THR A 1 108 ? -7.301 32.281 13.281 1 94.94 108 THR A CA 1
ATOM 909 C C . THR A 1 108 ? -6.641 31.016 13.844 1 94.94 108 THR A C 1
ATOM 911 O O . THR A 1 108 ? -6.742 29.938 13.258 1 94.94 108 THR A O 1
ATOM 914 N N . ALA A 1 109 ? -5.93 31.266 15.016 1 97.25 109 ALA A N 1
ATOM 915 C CA . ALA A 1 109 ? -5.398 30.094 15.695 1 97.25 109 ALA A CA 1
ATOM 916 C C . ALA A 1 109 ? -6.512 29.109 16.047 1 97.25 109 ALA A C 1
ATOM 918 O O . ALA A 1 109 ? -7.508 29.484 16.672 1 97.25 109 ALA A O 1
ATOM 919 N N . GLN A 1 110 ? -6.363 27.859 15.594 1 98.25 110 GLN A N 1
ATOM 920 C CA . GLN A 1 110 ? -7.391 26.859 15.836 1 98.25 110 GLN A CA 1
ATOM 921 C C . GLN A 1 110 ? -6.82 25.453 15.688 1 98.25 110 GLN A C 1
ATOM 923 O O . GLN A 1 110 ? -5.77 25.266 15.07 1 98.25 110 GLN A O 1
ATOM 928 N N . VAL A 1 111 ? -7.398 24.5 16.359 1 98.5 111 VAL A N 1
ATOM 929 C CA . VAL A 1 111 ? -7.117 23.078 16.234 1 98.5 111 VAL A CA 1
ATOM 930 C C . VAL A 1 111 ? -8.375 22.344 15.773 1 98.5 111 VAL A C 1
ATOM 932 O O . VAL A 1 111 ? -9.414 22.406 16.422 1 98.5 111 VAL A O 1
ATOM 935 N N . VAL A 1 112 ? -8.281 21.688 14.625 1 98.56 112 VAL A N 1
ATOM 936 C CA . VAL A 1 112 ? -9.438 21.047 14.016 1 98.56 112 VAL A CA 1
ATOM 937 C C . VAL A 1 112 ? -9.188 19.547 13.875 1 98.56 112 VAL A C 1
ATOM 939 O O . VAL A 1 112 ? -8.141 19.125 13.367 1 98.56 112 VAL A O 1
ATOM 942 N N . THR A 1 113 ? -10.117 18.719 14.312 1 98.69 113 THR A N 1
ATOM 943 C CA . THR A 1 113 ? -10.023 17.281 14.18 1 98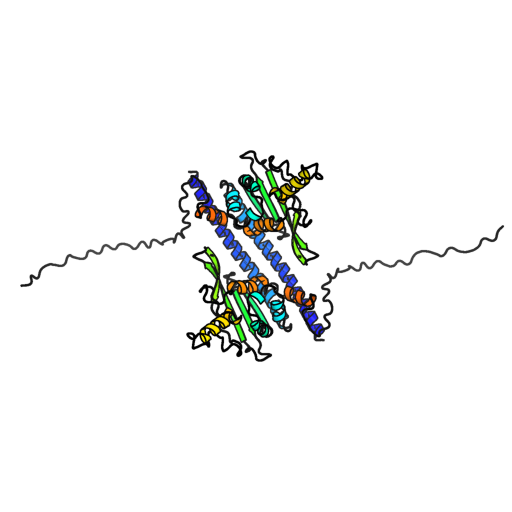.69 113 THR A CA 1
ATOM 944 C C . THR A 1 113 ? -11.125 16.734 13.266 1 98.69 113 THR A C 1
ATOM 946 O O . THR A 1 113 ? -12.297 17.062 13.445 1 98.69 113 THR A O 1
ATOM 949 N N . LYS A 1 114 ? -10.719 16.047 12.25 1 98.56 114 LYS A N 1
ATOM 950 C CA . LYS A 1 114 ? -11.633 15.391 11.328 1 98.56 114 LYS A CA 1
ATOM 951 C C . LYS A 1 114 ? -11.586 13.87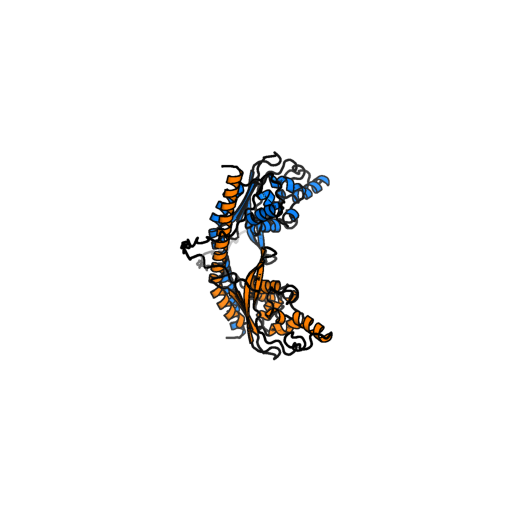5 11.492 1 98.56 114 LYS A C 1
ATOM 953 O O . LYS A 1 114 ? -10.5 13.289 11.586 1 98.56 114 LYS A O 1
ATOM 958 N N . HIS A 1 115 ? -12.773 13.188 11.508 1 98.31 115 HIS A N 1
ATOM 959 C CA . HIS A 1 115 ? -12.867 11.766 11.797 1 98.31 115 HIS A CA 1
ATOM 960 C C . HIS A 1 115 ? -13.227 10.977 10.539 1 98.31 115 HIS A C 1
ATOM 962 O O . HIS A 1 115 ? -14.086 11.398 9.758 1 98.31 115 HIS A O 1
ATOM 968 N N . PHE A 1 116 ? -12.562 9.852 10.383 1 98.06 116 PHE A N 1
ATOM 969 C CA . PHE A 1 116 ? -12.727 9.047 9.172 1 98.06 116 PHE A CA 1
ATOM 970 C C . PHE A 1 116 ? -13.031 7.598 9.531 1 98.06 116 PHE A C 1
ATOM 972 O O . PHE A 1 116 ? -12.594 7.105 10.57 1 98.06 116 PHE A O 1
ATOM 979 N N . LYS A 1 117 ? -13.727 6.992 8.656 1 95.69 117 LYS A N 1
ATOM 980 C CA . LYS A 1 117 ? -14.023 5.562 8.742 1 95.69 117 LYS A CA 1
ATOM 981 C C . LYS A 1 117 ? -13.938 4.902 7.367 1 95.69 117 LYS A C 1
ATOM 983 O O . LYS A 1 117 ? -14.039 5.578 6.34 1 95.69 117 LYS A O 1
ATOM 988 N N . SER A 1 118 ? -13.672 3.633 7.457 1 91.88 118 SER A N 1
ATOM 989 C CA . SER A 1 118 ? -13.719 2.838 6.234 1 91.88 118 SER A CA 1
ATOM 990 C C . SER A 1 118 ? -15.055 2.125 6.09 1 91.88 118 SER A C 1
ATOM 992 O O . SER A 1 118 ? -15.594 1.595 7.066 1 91.88 118 SER A O 1
ATOM 994 N N . GLU A 1 119 ? -15.602 2.256 4.891 1 90.69 119 GLU A N 1
ATOM 995 C CA . GLU A 1 119 ? -16.859 1.568 4.59 1 90.69 119 GLU A CA 1
ATOM 996 C C . GLU A 1 119 ? -16.781 0.83 3.258 1 90.69 119 GLU A C 1
ATOM 998 O O . GLU A 1 119 ? -15.914 1.134 2.426 1 90.69 119 GLU A O 1
ATOM 1003 N N . ILE A 1 120 ? -17.578 -0.235 3.16 1 86.56 120 ILE A N 1
ATOM 1004 C CA . ILE A 1 120 ? -17.688 -0.937 1.887 1 86.56 120 ILE A CA 1
ATOM 1005 C C . ILE A 1 120 ? -18.781 -0.299 1.04 1 86.56 120 ILE A C 1
ATOM 1007 O O . ILE A 1 120 ? -19.938 -0.191 1.479 1 86.56 120 ILE A O 1
ATOM 1011 N N . ASP A 1 121 ? -18.391 0.137 -0.14 1 86.19 121 ASP A N 1
ATOM 1012 C CA . ASP A 1 121 ? -19.391 0.673 -1.073 1 86.19 121 ASP A CA 1
ATOM 1013 C C . ASP A 1 121 ? -20.328 -0.421 -1.558 1 86.19 121 ASP A C 1
ATOM 1015 O O . ASP A 1 121 ? -19.891 -1.405 -2.158 1 86.19 121 ASP A O 1
ATOM 1019 N N . GLU A 1 122 ? -21.516 -0.258 -1.389 1 82.88 122 GLU A N 1
ATOM 1020 C CA . GLU A 1 122 ? -22.5 -1.286 -1.704 1 82.88 122 GLU A CA 1
ATOM 1021 C C . GLU A 1 122 ? -22.609 -1.517 -3.209 1 82.88 122 GLU A C 1
ATOM 1023 O O . GLU A 1 122 ? -22.906 -2.625 -3.654 1 82.88 122 GLU A O 1
ATOM 1028 N N . GLU A 1 123 ? -22.359 -0.477 -3.912 1 80.5 123 GLU A N 1
ATOM 1029 C CA . GLU A 1 123 ? -22.484 -0.57 -5.363 1 80.5 123 GLU A CA 1
ATOM 1030 C C . GLU A 1 123 ? -21.25 -1.247 -5.973 1 80.5 123 GLU A C 1
ATOM 1032 O O . GLU A 1 123 ? -21.391 -2.123 -6.832 1 80.5 123 GLU A O 1
ATOM 1037 N N . THR A 1 124 ? -20.109 -0.931 -5.504 1 79.5 124 THR A N 1
ATOM 1038 C CA . THR A 1 124 ? -18.875 -1.415 -6.125 1 79.5 124 THR A CA 1
ATOM 1039 C C . THR A 1 124 ? -18.266 -2.543 -5.301 1 79.5 124 THR A C 1
ATOM 1041 O O . THR A 1 124 ? -17.375 -3.256 -5.777 1 79.5 124 THR A O 1
ATOM 1044 N N . ASN A 1 125 ? -18.703 -2.725 -4.059 1 79.25 125 ASN A N 1
ATOM 1045 C CA . ASN A 1 125 ? -18.172 -3.703 -3.111 1 79.25 125 ASN A CA 1
ATOM 1046 C C . ASN A 1 125 ? -16.719 -3.436 -2.777 1 79.25 125 ASN A C 1
ATOM 1048 O O . ASN A 1 125 ? -15.961 -4.359 -2.451 1 79.25 125 ASN A O 1
ATOM 1052 N N . GLN A 1 126 ? -16.312 -2.182 -2.988 1 81.94 126 GLN A N 1
ATOM 1053 C CA . GLN A 1 126 ? -14.953 -1.766 -2.668 1 81.94 126 GLN A CA 1
ATOM 1054 C C . GLN A 1 126 ? -14.922 -0.928 -1.393 1 81.94 126 GLN A C 1
ATOM 1056 O O . GLN A 1 126 ? -15.922 -0.304 -1.026 1 81.94 126 GLN A O 1
ATOM 1061 N N . GLU A 1 127 ? -13.812 -1.011 -0.778 1 85.81 127 GLU A N 1
ATOM 1062 C CA . GLU A 1 127 ? -13.625 -0.209 0.427 1 85.81 127 GLU A CA 1
ATOM 1063 C C . GLU A 1 127 ? -13.438 1.267 0.085 1 85.81 127 GLU A C 1
ATOM 1065 O O . GLU A 1 127 ? -12.758 1.605 -0.888 1 85.81 127 GLU A O 1
ATOM 1070 N N . LYS A 1 128 ? -14.094 2.148 0.835 1 92.06 128 LYS A N 1
ATOM 1071 C CA . LYS A 1 128 ? -13.953 3.59 0.656 1 92.06 128 LYS A CA 1
ATOM 1072 C C . LYS A 1 128 ? -13.883 4.309 2.002 1 92.06 128 LYS A C 1
ATOM 1074 O O . LYS A 1 128 ? -14.32 3.768 3.021 1 92.06 128 LYS A O 1
ATOM 1079 N N . LEU A 1 129 ? -13.344 5.508 1.96 1 95.69 129 LEU A N 1
ATOM 1080 C CA . LEU A 1 129 ? -13.273 6.332 3.162 1 95.69 129 LEU A CA 1
ATOM 1081 C C . LEU A 1 129 ? -14.469 7.273 3.246 1 95.69 129 LEU A C 1
ATOM 1083 O O . LEU A 1 129 ? -14.898 7.836 2.236 1 95.69 129 LEU A O 1
ATOM 1087 N N . VAL A 1 130 ? -14.977 7.379 4.402 1 96.62 130 VAL A N 1
ATOM 1088 C CA . VAL A 1 130 ? -16.016 8.367 4.676 1 96.62 130 VAL A CA 1
ATOM 1089 C C . VAL A 1 130 ? -15.648 9.18 5.914 1 96.62 130 VAL A C 1
ATOM 1091 O O . VAL A 1 130 ? -14.797 8.766 6.703 1 96.62 130 VAL A O 1
ATOM 1094 N N . SER A 1 131 ? -16.25 10.344 6.02 1 97.75 131 SER A N 1
ATOM 1095 C CA . SER A 1 131 ? -15.938 11.219 7.145 1 97.75 131 SER A CA 1
ATOM 1096 C C . SER A 1 1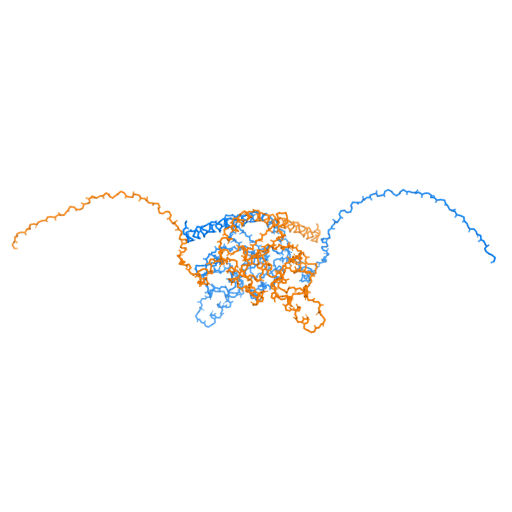31 ? -17.156 12.039 7.562 1 97.75 131 SER A C 1
ATOM 1098 O O . SER A 1 131 ? -18.141 12.109 6.836 1 97.75 131 SER A O 1
ATOM 1100 N N . GLU A 1 132 ? -17.031 12.547 8.781 1 95.94 132 GLU A N 1
ATOM 1101 C CA . GLU A 1 132 ? -17.922 13.617 9.242 1 95.94 132 GLU A CA 1
ATOM 1102 C C . GLU A 1 132 ? -17.312 14.992 8.977 1 95.94 132 GLU A C 1
ATOM 1104 O O . GLU A 1 132 ? -16.094 15.156 9.039 1 95.94 132 GLU A O 1
ATOM 1109 N N . PRO A 1 133 ? -18.25 15.906 8.594 1 96.94 133 PRO A N 1
ATOM 1110 C CA . PRO A 1 133 ? -17.703 17.25 8.43 1 96.94 133 PRO A CA 1
ATOM 1111 C C . PRO A 1 133 ? -17.062 17.797 9.719 1 96.94 133 PRO A C 1
ATOM 1113 O O . PRO A 1 133 ? -17.562 17.516 10.812 1 96.94 133 PRO A O 1
ATOM 1116 N N . ALA A 1 134 ? -16.016 18.469 9.617 1 97.88 134 ALA A N 1
ATOM 1117 C CA . ALA A 1 134 ? -15.367 19.156 10.734 1 97.88 134 ALA A CA 1
ATOM 1118 C C . ALA A 1 134 ? -15.484 20.672 10.594 1 97.88 134 ALA A C 1
ATOM 1120 O O . ALA A 1 134 ? -15.305 21.219 9.5 1 97.88 134 ALA A O 1
ATOM 1121 N N . THR A 1 135 ? -15.766 21.344 11.695 1 96.62 135 THR A N 1
ATOM 1122 C CA . THR A 1 135 ? -15.891 22.797 11.688 1 96.62 135 THR A CA 1
ATOM 1123 C C . THR A 1 135 ? -14.516 23.469 11.695 1 96.62 135 THR A C 1
ATOM 1125 O O . THR A 1 135 ? -13.648 23.094 12.492 1 96.62 135 THR A O 1
ATOM 1128 N N . ILE A 1 136 ? -14.375 24.391 10.781 1 97.44 136 ILE A N 1
ATOM 1129 C CA . ILE A 1 136 ? -13.125 25.141 10.688 1 97.44 136 ILE A CA 1
ATOM 1130 C C . ILE A 1 136 ? -13.422 26.594 10.383 1 97.44 136 ILE A C 1
ATOM 1132 O O . ILE A 1 136 ? -14.375 26.906 9.664 1 97.44 136 ILE A O 1
ATOM 1136 N N . GLN A 1 137 ? -12.617 27.469 10.953 1 96.81 137 GLN A N 1
ATOM 1137 C CA . GLN A 1 137 ? -12.672 28.875 10.578 1 96.81 137 GLN A CA 1
ATOM 1138 C C . GLN A 1 137 ? -11.773 29.156 9.375 1 96.81 137 GLN A C 1
ATOM 1140 O O . GLN A 1 137 ? -10.555 29 9.453 1 96.81 137 GLN A O 1
ATOM 1145 N N . TRP A 1 138 ? -12.367 29.609 8.289 1 97.12 138 TRP A N 1
ATOM 1146 C CA . TRP A 1 138 ? -11.609 29.906 7.078 1 97.12 138 TRP A CA 1
ATOM 1147 C C . TRP A 1 138 ? -10.836 31.219 7.223 1 97.12 138 TRP A C 1
ATOM 1149 O O . TRP A 1 138 ? -11.156 32.031 8.078 1 97.12 138 TRP A O 1
ATOM 1159 N N . PRO A 1 139 ? -9.805 31.328 6.355 1 95.62 139 PRO A N 1
ATOM 1160 C CA . PRO A 1 139 ? -9.188 32.656 6.297 1 95.62 139 PRO A CA 1
ATOM 1161 C C . PRO A 1 139 ? -10.188 33.75 5.91 1 95.62 139 PRO A C 1
ATOM 1163 O O . PRO A 1 139 ? -11.055 33.531 5.07 1 95.62 139 PRO A O 1
ATOM 1166 N N . LYS A 1 140 ? -9.945 34.875 6.523 1 92.75 140 LYS A N 1
ATOM 1167 C CA . LYS A 1 140 ? -10.852 36 6.262 1 92.75 140 LYS A CA 1
ATOM 1168 C C . LYS A 1 140 ? -10.875 36.344 4.781 1 92.75 140 LYS A C 1
ATOM 1170 O O . LYS A 1 140 ? -11.93 36.688 4.234 1 92.75 140 LYS A O 1
ATOM 1175 N N . GLU A 1 141 ? -9.789 36.219 4.129 1 94.19 141 GLU A N 1
ATOM 1176 C CA . GLU A 1 141 ? -9.656 36.531 2.713 1 94.19 141 GLU A CA 1
ATOM 1177 C C . GLU A 1 141 ? -10.547 35.656 1.851 1 94.19 141 GLU A C 1
ATOM 1179 O O . GLU A 1 141 ? -10.82 35.969 0.693 1 94.19 141 GLU A O 1
ATOM 1184 N N . TYR A 1 142 ? -10.945 34.5 2.404 1 95.5 142 TYR A N 1
ATOM 1185 C CA . TYR A 1 142 ? -11.758 33.562 1.64 1 95.5 142 TYR A CA 1
ATOM 1186 C C . TYR A 1 142 ? -13.242 33.75 1.954 1 95.5 142 TYR A C 1
ATOM 1188 O O . TYR A 1 142 ? -14.07 32.938 1.547 1 95.5 142 TYR A O 1
ATOM 1196 N N . ASP A 1 143 ? -13.672 34.781 2.584 1 94.19 143 ASP A N 1
ATOM 1197 C CA . ASP A 1 143 ? -15.055 35 2.98 1 94.19 143 ASP A CA 1
ATOM 1198 C C . ASP A 1 143 ? -15.977 35 1.762 1 94.19 143 ASP A C 1
ATOM 1200 O O . ASP A 1 143 ? -17.078 34.469 1.801 1 94.19 143 ASP A O 1
ATOM 1204 N N . SER A 1 144 ? -15.539 35.594 0.749 1 93.5 144 SER A N 1
ATOM 1205 C CA . SER A 1 144 ? -16.375 35.781 -0.436 1 93.5 144 SER A CA 1
ATOM 1206 C C . SER A 1 144 ? -16.594 34.469 -1.171 1 93.5 144 SER A C 1
ATOM 1208 O O . SER A 1 144 ? -17.531 34.312 -1.958 1 93.5 144 SER A O 1
ATOM 1210 N N . ILE A 1 145 ? -15.688 33.469 -0.893 1 95.44 145 ILE A N 1
ATOM 1211 C CA . ILE A 1 145 ? -15.828 32.219 -1.627 1 95.44 145 ILE A CA 1
ATOM 1212 C C . ILE A 1 145 ? -16.188 31.078 -0.662 1 95.44 145 ILE A C 1
ATOM 1214 O O . ILE A 1 145 ? -16.281 29.922 -1.062 1 95.44 145 ILE A O 1
ATOM 1218 N N . ASN A 1 146 ? -16.344 31.391 0.559 1 95.38 146 ASN A N 1
ATOM 1219 C CA . ASN A 1 146 ? -16.734 30.391 1.554 1 95.38 146 ASN A CA 1
ATOM 1220 C C . ASN A 1 146 ? -18.188 29.953 1.363 1 95.38 146 ASN A C 1
ATOM 1222 O O . ASN A 1 146 ? -19.109 30.75 1.565 1 95.38 146 ASN A O 1
ATOM 1226 N N . PRO A 1 147 ? -18.359 28.672 1.03 1 92.44 147 PRO A N 1
ATOM 1227 C CA . PRO A 1 147 ? -19.703 28.188 0.736 1 92.44 147 PRO A CA 1
ATOM 1228 C C . PRO A 1 147 ? -20.672 28.391 1.901 1 92.44 147 PRO A C 1
ATOM 1230 O O . PRO A 1 147 ? -21.891 28.5 1.693 1 92.44 147 PRO A O 1
ATOM 1233 N N . TYR A 1 148 ? -20.172 28.531 3.057 1 90.06 148 TYR A N 1
ATOM 1234 C CA . TYR A 1 148 ? -21.031 28.656 4.238 1 90.06 148 TYR A CA 1
ATOM 1235 C C . TYR A 1 148 ? -21.391 30.109 4.508 1 90.06 148 TYR A C 1
ATOM 1237 O O . TYR A 1 148 ? -22.266 30.391 5.336 1 90.06 148 TYR A O 1
ATOM 1245 N N . LYS A 1 149 ? -20.766 30.969 3.822 1 92.19 149 LYS A N 1
ATOM 1246 C CA . LYS A 1 149 ? -21.031 32.406 3.992 1 92.19 149 LYS A CA 1
ATOM 1247 C C . LYS A 1 149 ? -21.734 32.969 2.768 1 92.19 149 LYS A C 1
ATOM 1249 O O . LYS A 1 149 ? -22.266 34.094 2.816 1 92.19 149 LYS A O 1
ATOM 1254 N N . ILE A 1 150 ? -21.719 32.188 1.761 1 91.19 150 ILE A N 1
ATOM 1255 C CA . ILE A 1 150 ? -22.359 32.656 0.538 1 91.19 150 ILE A CA 1
ATOM 1256 C C . ILE A 1 150 ? -23.875 32.562 0.68 1 91.19 150 ILE A C 1
ATOM 1258 O O . ILE A 1 150 ? -24.422 31.484 0.89 1 91.19 150 ILE A O 1
ATOM 1262 N N . THR A 1 151 ? -24.562 33.625 0.566 1 87.62 151 THR A N 1
ATOM 1263 C CA . THR A 1 151 ? -26.016 33.688 0.738 1 87.62 151 THR A CA 1
ATOM 1264 C C . THR A 1 151 ? -26.719 33.625 -0.611 1 87.62 151 THR A C 1
ATOM 1266 O O . THR A 1 151 ? -27.75 32.938 -0.739 1 87.62 151 THR A O 1
ATOM 1269 N N . ASP A 1 152 ? -26.188 34.344 -1.634 1 86.94 152 ASP A N 1
ATOM 1270 C CA . ASP A 1 152 ? -26.781 34.312 -2.971 1 86.94 152 ASP A CA 1
ATOM 1271 C C . ASP A 1 152 ? -26.172 33.219 -3.822 1 86.94 152 ASP A C 1
ATOM 1273 O O . ASP A 1 152 ? -25.266 33.438 -4.617 1 86.94 152 ASP A O 1
ATOM 1277 N N . LYS A 1 153 ? -26.734 32.031 -3.791 1 82.19 153 LYS A N 1
ATOM 1278 C CA . LYS A 1 153 ? -26.172 30.906 -4.527 1 82.19 153 LYS A CA 1
ATOM 1279 C C . LYS A 1 153 ? -26.844 30.75 -5.887 1 82.19 153 LYS A C 1
ATOM 1281 O O . LYS A 1 153 ? -26.594 29.766 -6.598 1 82.19 153 LYS A O 1
ATOM 1286 N N . LYS A 1 154 ? -27.656 31.719 -6.246 1 88.56 154 LYS A N 1
ATOM 1287 C CA . LYS A 1 154 ? -28.406 31.594 -7.488 1 88.56 154 LYS A CA 1
ATOM 1288 C C . LYS A 1 154 ? -27.812 32.469 -8.586 1 88.56 154 LYS A C 1
ATOM 1290 O O . LYS A 1 154 ? -27.891 32.125 -9.766 1 88.56 154 LYS A O 1
ATOM 1295 N N . SER A 1 155 ? -27.219 33.5 -8.211 1 91.69 155 SER A N 1
ATOM 1296 C CA . SER A 1 155 ? -26.609 34.375 -9.203 1 91.69 155 SER A CA 1
ATOM 1297 C C . SER A 1 155 ? -25.375 33.75 -9.844 1 91.69 155 SER A C 1
ATOM 1299 O O . SER A 1 155 ? -24.828 32.781 -9.305 1 91.69 155 SER A O 1
ATOM 1301 N N . ALA A 1 156 ? -24.969 34.219 -10.992 1 93 156 ALA A N 1
ATOM 1302 C CA . ALA A 1 156 ? -23.781 33.75 -11.68 1 93 156 ALA A CA 1
ATOM 1303 C C . ALA A 1 156 ? -22.531 33.938 -10.805 1 93 156 ALA A C 1
ATOM 1305 O O . ALA A 1 156 ? -21.688 33.031 -10.734 1 93 156 ALA A O 1
ATOM 1306 N N . GLU A 1 157 ? -22.453 35.062 -10.195 1 92.56 157 GLU A N 1
ATOM 1307 C CA . GLU A 1 157 ? -21.328 35.344 -9.328 1 92.56 157 GLU A CA 1
ATOM 1308 C C . GLU A 1 157 ? -21.312 34.438 -8.102 1 92.56 157 GLU A C 1
ATOM 1310 O O . GLU A 1 157 ? -20.266 33.938 -7.699 1 92.56 157 GLU A O 1
ATOM 1315 N N . GLY A 1 158 ? -22.453 34.281 -7.566 1 92.56 158 GLY A N 1
ATOM 1316 C CA . GLY A 1 158 ? -22.578 33.406 -6.414 1 92.56 158 GLY A CA 1
ATOM 1317 C C . GLY A 1 158 ? -22.172 31.969 -6.719 1 92.56 158 GLY A C 1
ATOM 1318 O O . GLY A 1 158 ? -21.453 31.344 -5.941 1 92.56 158 GLY A O 1
ATOM 1319 N N . LYS A 1 159 ? -22.609 31.531 -7.855 1 93.5 159 LYS A N 1
ATOM 1320 C CA . LYS A 1 159 ? -22.266 30.172 -8.289 1 93.5 159 LYS A CA 1
ATOM 1321 C C . LYS A 1 159 ? -20.766 30.047 -8.531 1 93.5 159 LYS A C 1
ATOM 1323 O O . LYS A 1 159 ? -20.172 29.031 -8.164 1 93.5 159 LYS A O 1
ATOM 1328 N N . LYS A 1 160 ? -20.25 31 -9.148 1 94.62 160 LYS A N 1
ATOM 1329 C CA . LYS A 1 160 ? -18.812 31.031 -9.414 1 94.62 160 LYS A CA 1
ATOM 1330 C C . LYS A 1 160 ? -18.016 31 -8.117 1 94.62 160 LYS A C 1
ATOM 1332 O O . LYS A 1 160 ? -17.062 30.234 -7.992 1 94.62 160 LYS A O 1
ATOM 1337 N N . ASN A 1 161 ? -18.422 31.828 -7.176 1 95.12 161 ASN A N 1
ATOM 1338 C CA . ASN A 1 161 ? -17.734 31.891 -5.887 1 95.12 161 ASN A CA 1
ATOM 1339 C C . ASN A 1 161 ? -17.859 30.578 -5.117 1 95.12 161 ASN A C 1
ATOM 1341 O O . ASN A 1 161 ? -16.906 30.109 -4.504 1 95.12 161 ASN A O 1
ATOM 1345 N N . TYR A 1 162 ? -19 30.047 -5.23 1 93.81 162 TYR A N 1
ATOM 1346 C CA . TYR A 1 162 ? -19.25 28.766 -4.582 1 93.81 162 TYR A CA 1
ATOM 1347 C C . TYR A 1 162 ? -18.312 27.688 -5.137 1 93.81 162 TYR A C 1
ATOM 1349 O O . TYR A 1 162 ? -17.688 26.953 -4.375 1 93.81 162 TYR A O 1
ATOM 1357 N N . ARG A 1 163 ? -18.188 27.625 -6.387 1 92.62 163 ARG A N 1
ATOM 1358 C CA . ARG A 1 163 ? -17.328 26.641 -7.043 1 92.62 163 ARG A CA 1
ATOM 1359 C C . ARG A 1 163 ? -15.867 26.844 -6.68 1 92.62 163 ARG A C 1
ATOM 1361 O O . ARG A 1 163 ? -15.133 25.891 -6.457 1 92.62 163 ARG A O 1
ATOM 1368 N N . LYS A 1 164 ? -15.523 28.062 -6.641 1 93.31 164 LYS A N 1
ATOM 1369 C CA . LYS A 1 164 ? -14.148 28.375 -6.262 1 93.31 164 LYS A CA 1
ATOM 1370 C C . LYS A 1 164 ? -13.859 27.953 -4.832 1 93.31 164 LYS A C 1
ATOM 1372 O O . LYS A 1 164 ? -12.805 27.359 -4.559 1 93.31 164 LYS A O 1
ATOM 1377 N N . GLY A 1 165 ? -14.789 28.219 -3.945 1 94.5 165 GLY A N 1
ATOM 1378 C CA . GLY A 1 165 ? -14.633 27.828 -2.553 1 94.5 165 GLY A CA 1
ATOM 1379 C C . GLY A 1 165 ? -14.523 26.312 -2.363 1 94.5 165 GLY A C 1
ATOM 1380 O O . GLY A 1 165 ? -13.711 25.844 -1.564 1 94.5 165 GLY A O 1
ATOM 1381 N N . MET A 1 166 ? -15.219 25.609 -3.172 1 92.88 166 MET A N 1
ATOM 1382 C CA . MET A 1 166 ? -15.297 24.156 -3.039 1 92.88 166 MET A CA 1
ATOM 1383 C C . MET A 1 166 ? -14 23.5 -3.488 1 92.88 166 MET A C 1
ATOM 1385 O O . MET A 1 166 ? -13.781 22.312 -3.227 1 92.88 166 MET A O 1
ATOM 1389 N N . LYS A 1 167 ? -13.094 24.281 -4.059 1 93 167 LYS A N 1
ATOM 1390 C CA . LYS A 1 167 ? -11.836 23.734 -4.559 1 93 167 LYS A CA 1
ATOM 1391 C C . LYS A 1 167 ? -10.688 24 -3.584 1 93 167 LYS A C 1
ATOM 1393 O O . LYS A 1 167 ? -9.594 23.453 -3.74 1 93 167 LYS A O 1
ATOM 1398 N N . THR A 1 168 ? -10.992 24.828 -2.58 1 93.94 168 THR A N 1
ATOM 1399 C CA . THR A 1 168 ? -9.93 25.219 -1.657 1 93.94 168 THR A CA 1
ATOM 1400 C C . THR A 1 168 ? -9.641 24.109 -0.664 1 93.94 168 THR A C 1
ATOM 1402 O O . THR A 1 168 ? -10.5 23.266 -0.391 1 93.94 168 THR A O 1
ATOM 1405 N N . PHE A 1 169 ? -8.453 24.094 -0.12 1 95.5 169 PHE A N 1
ATOM 1406 C CA . PHE A 1 169 ? -8.039 23.141 0.905 1 95.5 169 PHE A CA 1
ATOM 1407 C C . PHE A 1 169 ? -9.039 23.109 2.057 1 95.5 169 PHE A C 1
ATOM 1409 O O . PHE A 1 169 ? -9.312 22.047 2.619 1 95.5 169 PHE A O 1
ATOM 1416 N N . PHE A 1 170 ? -9.609 24.203 2.375 1 96.56 170 PHE A N 1
ATOM 1417 C CA . PHE A 1 170 ? -10.484 24.344 3.535 1 96.56 170 PHE A CA 1
ATOM 1418 C C . PHE A 1 170 ? -11.812 23.641 3.295 1 96.56 170 PHE A C 1
ATOM 1420 O O . PHE A 1 170 ? -12.516 23.281 4.246 1 96.56 170 PHE A O 1
ATOM 1427 N N . ALA A 1 171 ? -12.156 23.453 2.061 1 96.19 171 ALA A N 1
ATOM 1428 C CA . ALA A 1 171 ? -13.383 22.719 1.735 1 96.19 171 ALA A CA 1
ATOM 1429 C C . ALA A 1 171 ? -13.242 21.234 2.072 1 96.19 171 ALA A C 1
ATOM 1431 O O . ALA A 1 171 ? -14.25 20.547 2.238 1 96.19 171 ALA A O 1
ATOM 1432 N N . TRP A 1 172 ? -12.016 20.734 2.125 1 97.38 172 TRP A N 1
ATOM 1433 C CA . TRP A 1 172 ? -11.766 19.344 2.477 1 97.38 172 TRP A CA 1
ATOM 1434 C C . TRP A 1 172 ? -12.336 19.016 3.855 1 97.38 172 TRP A C 1
ATOM 1436 O O . TRP A 1 172 ? -12.789 17.891 4.098 1 97.38 172 TRP A O 1
ATOM 1446 N N . PHE A 1 173 ? -12.375 19.969 4.762 1 97.94 173 PHE A N 1
ATOM 1447 C CA . PHE A 1 173 ? -12.828 19.734 6.129 1 97.94 173 PHE A CA 1
ATOM 1448 C C . PHE A 1 173 ? -14.32 19.406 6.152 1 97.94 173 PHE A C 1
ATOM 1450 O O . PHE A 1 173 ? -14.82 18.828 7.121 1 97.94 173 PHE A O 1
ATOM 1457 N N . SER A 1 174 ? -14.992 19.734 5.074 1 96.56 174 SER A N 1
ATOM 1458 C CA . SER A 1 174 ? -16.422 19.422 5.004 1 96.56 174 SER A CA 1
ATOM 1459 C C . SER A 1 174 ? -16.672 18.172 4.176 1 96.56 174 SER A C 1
ATOM 1461 O O . SER A 1 174 ? -17.812 17.719 4.047 1 96.56 174 SER A O 1
ATOM 1463 N N . TRP A 1 175 ? -15.695 17.594 3.637 1 97.31 175 TRP A N 1
ATOM 1464 C CA . TRP A 1 175 ? -15.836 16.438 2.764 1 97.31 175 TRP A CA 1
ATOM 1465 C C . TRP A 1 175 ? -16.312 15.219 3.547 1 97.31 175 TRP A C 1
ATOM 1467 O O . TRP A 1 175 ? -15.805 14.93 4.633 1 97.31 175 TRP A O 1
ATOM 1477 N N . THR A 1 176 ? -17.234 14.414 2.961 1 97.44 176 THR A N 1
ATOM 1478 C CA . THR A 1 176 ? -17.781 13.273 3.666 1 97.44 176 THR A CA 1
ATOM 1479 C C . THR A 1 176 ? -17.578 11.984 2.869 1 97.44 176 THR A C 1
ATOM 1481 O O . THR A 1 176 ? -17.641 10.891 3.424 1 97.44 176 THR A O 1
ATOM 1484 N N . GLY A 1 177 ? -17.422 12.047 1.637 1 94.94 177 GLY A N 1
ATOM 1485 C CA . GLY A 1 177 ? -17.312 10.875 0.777 1 94.94 177 GLY A CA 1
ATOM 1486 C C . GLY A 1 177 ? -18.656 10.25 0.456 1 94.94 177 GLY A C 1
ATOM 1487 O O . GLY A 1 177 ? -18.719 9.156 -0.117 1 94.94 177 GLY A O 1
ATOM 1488 N N . LYS A 1 178 ? -19.734 10.961 0.774 1 92.75 178 LYS A N 1
ATOM 1489 C CA . LYS A 1 178 ? -21.062 10.383 0.611 1 92.75 178 LYS A CA 1
ATOM 1490 C C . LYS A 1 178 ? -21.844 11.102 -0.49 1 92.75 178 LYS A C 1
ATOM 1492 O O . LYS A 1 178 ? -22.922 10.656 -0.879 1 92.75 178 LYS A O 1
ATOM 1497 N N . LYS A 1 179 ? -21.266 12.172 -0.928 1 89.38 179 LYS A N 1
ATOM 1498 C CA . LYS A 1 179 ? -21.938 12.953 -1.951 1 89.38 179 LYS A CA 1
ATOM 1499 C C . LYS A 1 179 ? -21.062 13.133 -3.186 1 89.38 179 LYS A C 1
ATOM 1501 O O . LYS A 1 179 ? -20.531 14.219 -3.426 1 89.38 179 LYS A O 1
ATOM 1506 N N . ALA A 1 180 ? -21.031 12.117 -3.971 1 82.56 180 ALA A N 1
ATOM 1507 C CA . ALA A 1 180 ? -20.188 12.141 -5.156 1 82.56 180 ALA A CA 1
ATOM 1508 C C . ALA A 1 180 ? -20.547 13.305 -6.074 1 82.56 180 ALA A C 1
ATOM 1510 O O . ALA A 1 180 ? -21.734 13.539 -6.352 1 82.56 180 ALA A O 1
ATOM 1511 N N . GLY A 1 181 ? -19.531 14.07 -6.434 1 84.69 181 GLY A N 1
ATOM 1512 C CA . GLY A 1 181 ? -19.719 15.156 -7.379 1 84.69 181 GLY A CA 1
ATOM 1513 C C . GLY A 1 181 ? -20.172 16.453 -6.723 1 84.69 181 GLY A C 1
ATOM 1514 O O . GLY A 1 181 ? -20.234 17.5 -7.371 1 84.69 181 GLY A O 1
ATOM 1515 N N . LYS A 1 182 ? -20.484 16.5 -5.426 1 88.06 182 LYS A N 1
ATOM 1516 C CA . LYS A 1 182 ? -21.031 17.688 -4.77 1 88.06 182 LYS A CA 1
ATOM 1517 C C . LYS A 1 182 ? -20.156 18.109 -3.598 1 88.06 182 LYS A C 1
ATOM 1519 O O . LYS A 1 182 ? -20.609 18.859 -2.721 1 88.06 182 LYS A O 1
ATOM 1524 N N . GLU A 1 183 ? -19.031 17.516 -3.564 1 93.69 183 GLU A N 1
ATOM 1525 C CA . GLU A 1 183 ? -18.109 17.844 -2.488 1 93.69 183 GLU A CA 1
ATOM 1526 C C . GLU A 1 183 ? -16.688 18.031 -3.014 1 93.69 183 GLU A C 1
ATOM 1528 O O . GLU A 1 183 ? -16.469 18.016 -4.227 1 93.69 183 GLU A O 1
ATOM 1533 N N . PHE A 1 184 ? -15.805 18.359 -2.076 1 94.69 184 PHE A N 1
ATOM 1534 C CA . PHE A 1 184 ? -14.398 18.516 -2.424 1 94.69 184 PHE A CA 1
ATOM 1535 C C . PHE A 1 184 ? -13.922 17.344 -3.273 1 94.69 184 PHE A C 1
ATOM 1537 O O . PHE A 1 184 ? -14.047 16.188 -2.871 1 94.69 184 PHE A O 1
ATOM 1544 N N . ARG A 1 185 ? -13.406 17.547 -4.449 1 91.5 185 ARG A N 1
ATOM 1545 C CA . ARG A 1 185 ? -13.18 16.562 -5.5 1 91.5 185 ARG A CA 1
ATOM 1546 C C . ARG A 1 185 ? -12.125 15.547 -5.078 1 91.5 185 ARG A C 1
ATOM 1548 O O . ARG A 1 185 ? -12.289 14.352 -5.309 1 91.5 185 ARG A O 1
ATOM 1555 N N . SER A 1 186 ? -11.062 15.922 -4.43 1 94.12 186 SER A N 1
ATOM 1556 C CA . SER A 1 186 ? -9.953 15.023 -4.113 1 94.12 186 SER A CA 1
ATOM 1557 C C . SER A 1 186 ? -9.938 14.656 -2.635 1 94.12 186 SER A C 1
ATOM 1559 O O . SER A 1 186 ? -8.875 14.508 -2.039 1 94.12 186 SER A O 1
ATOM 1561 N N . GLY A 1 187 ? -11.156 14.492 -2.105 1 96.12 187 GLY A N 1
ATOM 1562 C CA . GLY A 1 187 ? -11.258 14.289 -0.668 1 96.12 187 GLY A CA 1
ATOM 1563 C C . GLY A 1 187 ? -10.609 13 -0.197 1 96.12 187 GLY A C 1
ATOM 1564 O O . GLY A 1 187 ? -9.812 13.008 0.749 1 96.12 187 GLY A O 1
ATOM 1565 N N . GLU A 1 188 ? -10.961 11.961 -0.866 1 95.44 188 GLU A N 1
ATOM 1566 C CA . GLU A 1 188 ? -10.406 10.68 -0.456 1 95.44 188 GLU A CA 1
ATOM 1567 C C . GLU A 1 188 ? -8.914 10.594 -0.762 1 95.44 188 GLU A C 1
ATOM 1569 O O . GLU A 1 188 ? -8.133 10.125 0.065 1 95.44 188 GLU A O 1
ATOM 1574 N N . GLU A 1 189 ? -8.531 11.039 -1.915 1 95 189 GLU A N 1
ATOM 1575 C CA . GLU A 1 189 ? -7.129 10.992 -2.322 1 95 189 GLU A CA 1
ATOM 1576 C C . GLU A 1 189 ? -6.258 11.812 -1.376 1 95 189 GLU A C 1
ATOM 1578 O O . GLU A 1 189 ? -5.191 11.359 -0.957 1 95 189 GLU A O 1
ATOM 1583 N N . LEU A 1 190 ? -6.684 13.008 -1.014 1 96.69 190 LEU A N 1
ATOM 1584 C CA . LEU A 1 190 ? -5.949 13.852 -0.08 1 96.69 190 LEU A CA 1
ATOM 1585 C C . LEU A 1 190 ? -5.848 13.195 1.29 1 96.69 190 LEU A C 1
ATOM 1587 O O . LEU A 1 190 ? -4.781 13.188 1.906 1 96.69 190 LEU A O 1
ATOM 1591 N N . THR A 1 191 ? -6.949 12.617 1.689 1 97.81 191 THR A N 1
ATOM 1592 C CA . THR A 1 191 ? -6.961 11.945 2.986 1 97.81 191 THR A CA 1
ATOM 1593 C C . THR A 1 191 ? -5.957 10.797 3.01 1 97.81 191 THR A C 1
ATOM 1595 O O . THR A 1 191 ? -5.168 10.672 3.949 1 97.81 191 THR A O 1
ATOM 1598 N N . ARG A 1 192 ? -5.945 10.008 2.014 1 96.06 192 ARG A N 1
ATOM 1599 C CA . ARG A 1 192 ? -5.027 8.875 1.933 1 96.06 192 ARG A CA 1
ATOM 1600 C C . ARG A 1 192 ? -3.58 9.352 1.859 1 96.06 192 ARG A C 1
ATOM 1602 O O . ARG A 1 192 ? -2.697 8.758 2.484 1 96.06 192 ARG A O 1
ATOM 1609 N N . ALA A 1 193 ? -3.344 10.391 1.122 1 96.81 193 ALA A N 1
ATOM 1610 C CA . ALA A 1 193 ? -1.995 10.953 1.056 1 96.81 193 ALA A CA 1
ATOM 1611 C C . ALA A 1 193 ? -1.511 11.375 2.438 1 96.81 193 ALA A C 1
ATOM 1613 O O . ALA A 1 193 ? -0.364 11.117 2.809 1 96.81 193 ALA A O 1
ATOM 1614 N N . LEU A 1 194 ? -2.377 11.961 3.232 1 97.56 194 LEU A N 1
ATOM 1615 C CA . LEU A 1 194 ? -2.023 12.445 4.562 1 97.56 194 LEU A CA 1
ATOM 1616 C C . LEU A 1 194 ? -1.745 11.273 5.508 1 97.56 194 LEU A C 1
ATOM 1618 O O . LEU A 1 194 ? -0.727 11.266 6.199 1 97.56 194 LEU A O 1
ATOM 1622 N N . VAL A 1 195 ? -2.576 10.258 5.379 1 96.81 195 VAL A N 1
ATOM 1623 C CA . VAL A 1 195 ? -2.537 9.25 6.434 1 96.81 195 VAL A CA 1
ATOM 1624 C C . VAL A 1 195 ? -1.593 8.125 6.031 1 96.81 195 VAL A C 1
ATOM 1626 O O . VAL A 1 195 ? -0.986 7.48 6.891 1 96.81 195 VAL A O 1
ATOM 1629 N N . GLU A 1 196 ? -1.411 7.883 4.738 1 93.81 196 GLU A N 1
ATOM 1630 C CA . GLU A 1 196 ? -0.634 6.73 4.297 1 93.81 196 GLU A CA 1
ATOM 1631 C C . GLU A 1 196 ? 0.789 7.133 3.92 1 93.81 196 GLU A C 1
ATOM 1633 O O . GLU A 1 196 ? 1.7 6.301 3.941 1 93.81 196 GLU A O 1
ATOM 1638 N N . ASP A 1 197 ? 0.984 8.422 3.645 1 95.5 197 ASP A N 1
ATOM 1639 C CA . ASP A 1 197 ? 2.281 8.805 3.096 1 95.5 197 ASP A CA 1
ATOM 1640 C C . ASP A 1 197 ? 2.863 10 3.848 1 95.5 197 ASP A C 1
ATOM 1642 O O . ASP A 1 197 ? 3.881 9.875 4.531 1 95.5 197 ASP A O 1
ATOM 1646 N N . ILE A 1 198 ? 2.201 11.07 3.895 1 97.38 198 ILE A N 1
ATOM 1647 C CA . ILE A 1 198 ? 2.744 12.328 4.395 1 97.38 198 ILE A CA 1
ATOM 1648 C C . ILE A 1 198 ? 3.018 12.211 5.895 1 97.38 198 ILE A C 1
ATOM 1650 O O . ILE A 1 198 ? 4.137 12.469 6.348 1 97.38 198 ILE A O 1
ATOM 1654 N N . PHE A 1 199 ? 2.043 11.734 6.605 1 98.19 199 PHE A N 1
ATOM 1655 C CA . PHE A 1 199 ? 2.193 11.656 8.055 1 98.19 199 PHE A CA 1
ATOM 1656 C C . PHE A 1 199 ? 3.23 10.609 8.438 1 98.19 199 PHE A C 1
ATOM 1658 O O . PHE A 1 199 ? 4.199 10.914 9.133 1 98.19 199 PHE A O 1
ATOM 1665 N N . PRO A 1 200 ? 3.16 9.414 7.953 1 96.31 200 PRO A N 1
ATOM 1666 C CA . PRO A 1 200 ? 4.121 8.398 8.383 1 96.31 200 PRO A CA 1
ATOM 1667 C C . PRO A 1 200 ? 5.551 8.727 7.957 1 96.31 200 PRO A C 1
ATOM 1669 O O . PRO A 1 200 ? 6.504 8.398 8.68 1 96.31 200 PRO A O 1
ATOM 1672 N N . TYR A 1 201 ? 5.727 9.477 6.848 1 94.75 201 TYR A N 1
ATOM 1673 C CA . TYR A 1 201 ? 7.07 9.68 6.316 1 94.75 201 TYR A CA 1
ATOM 1674 C C . TYR A 1 201 ? 7.461 11.156 6.371 1 94.75 201 TYR A C 1
ATOM 1676 O O . TYR A 1 201 ? 8.297 11.609 5.59 1 94.75 201 TYR A O 1
ATOM 1684 N N . SER A 1 202 ? 6.848 11.883 7.23 1 97.06 202 SER A N 1
ATOM 1685 C CA . SER A 1 202 ? 7.074 13.32 7.312 1 97.06 202 SER A CA 1
ATOM 1686 C C . SER A 1 202 ? 8.547 13.633 7.555 1 97.06 202 SER A C 1
ATOM 1688 O O . SER A 1 202 ? 9.109 14.531 6.922 1 97.06 202 SER A O 1
ATOM 1690 N N . THR A 1 203 ? 9.242 12.859 8.438 1 95.94 203 THR A N 1
ATOM 1691 C CA . THR A 1 203 ? 10.648 13.102 8.742 1 95.94 203 THR A CA 1
ATOM 1692 C C . THR A 1 203 ? 11.516 12.867 7.508 1 95.94 203 THR A C 1
ATOM 1694 O O . THR A 1 203 ? 12.469 13.609 7.266 1 95.94 203 THR A O 1
ATOM 1697 N N . LYS A 1 204 ? 11.195 11.875 6.797 1 91.56 204 LYS A N 1
ATOM 1698 C CA . LYS A 1 204 ? 11.922 11.609 5.562 1 91.56 204 LYS A CA 1
ATOM 1699 C C . LYS A 1 204 ? 11.75 12.75 4.562 1 91.56 204 LYS A C 1
ATOM 1701 O O . LYS A 1 204 ? 12.719 13.195 3.941 1 91.56 204 LYS A O 1
ATOM 1706 N N . TYR A 1 205 ? 10.523 13.211 4.383 1 93.94 205 TYR A N 1
ATOM 1707 C CA . TYR A 1 205 ? 10.242 14.336 3.49 1 93.94 205 TYR A CA 1
ATOM 1708 C C . TYR A 1 205 ? 11 15.578 3.934 1 93.94 205 TYR A C 1
ATOM 1710 O O . TYR A 1 205 ? 11.578 16.297 3.105 1 93.94 205 TYR A O 1
ATOM 1718 N N . TYR A 1 206 ? 10.992 15.828 5.215 1 95.38 206 TYR A N 1
ATOM 1719 C CA . TYR A 1 206 ? 11.711 16.984 5.754 1 95.38 206 TYR A CA 1
ATOM 1720 C C . TYR A 1 206 ? 13.203 16.875 5.477 1 95.38 206 TYR A C 1
ATOM 1722 O O . TYR A 1 206 ? 13.828 17.844 5.02 1 95.38 206 TYR A O 1
ATOM 1730 N N . THR A 1 207 ? 13.703 15.695 5.715 1 90.69 207 THR A N 1
ATOM 1731 C CA . THR A 1 207 ? 15.125 15.445 5.5 1 90.69 207 THR A CA 1
ATOM 1732 C C . THR A 1 207 ? 15.484 15.625 4.027 1 90.69 207 THR A C 1
ATOM 1734 O O . THR A 1 207 ? 16.516 16.219 3.705 1 90.69 207 THR A O 1
ATOM 1737 N N . GLN A 1 208 ? 14.688 15.164 3.191 1 88.5 208 GLN A N 1
ATOM 1738 C CA . GLN A 1 208 ? 14.906 15.312 1.758 1 88.5 208 GLN A CA 1
ATOM 1739 C C . GLN A 1 208 ? 14.906 16.781 1.351 1 88.5 208 GLN A C 1
ATOM 1741 O O . GLN A 1 208 ? 15.734 17.203 0.539 1 88.5 208 GLN A O 1
ATOM 1746 N N . ALA A 1 209 ? 14.016 17.531 1.895 1 90.25 209 ALA A N 1
ATOM 1747 C CA . ALA A 1 209 ? 13.938 18.953 1.613 1 90.25 209 ALA A CA 1
ATOM 1748 C C . ALA A 1 209 ? 15.203 19.688 2.068 1 90.25 209 ALA A C 1
ATOM 1750 O O . ALA A 1 209 ? 15.695 20.578 1.379 1 90.25 209 ALA A O 1
ATOM 1751 N N . CYS A 1 210 ? 15.75 19.297 3.162 1 85.88 210 CYS A N 1
ATOM 1752 C CA . CYS A 1 210 ? 16.969 19.891 3.705 1 85.88 210 CYS A CA 1
ATOM 1753 C C . CYS A 1 210 ? 18.172 19.562 2.83 1 85.88 210 CYS A C 1
ATOM 1755 O O . CYS A 1 210 ? 19.047 20.422 2.639 1 85.88 210 CYS A O 1
ATOM 1757 N N . LEU A 1 211 ? 18.188 18.422 2.254 1 83.94 211 LEU A N 1
ATOM 1758 C CA . LEU A 1 211 ? 19.312 17.969 1.445 1 83.94 211 LEU A CA 1
ATOM 1759 C C . LEU A 1 211 ? 19.297 18.641 0.074 1 83.94 211 LEU A C 1
ATOM 1761 O O . LEU A 1 211 ? 20.359 18.922 -0.491 1 83.94 211 LEU A O 1
ATOM 1765 N N . THR A 1 212 ? 18.141 18.906 -0.46 1 80.75 212 THR A N 1
ATOM 1766 C CA . THR A 1 212 ? 18.047 19.469 -1.804 1 80.75 212 THR A CA 1
ATOM 1767 C C . THR A 1 212 ? 18.094 20.984 -1.759 1 80.75 212 THR A C 1
ATOM 1769 O O . THR A 1 212 ? 18.125 21.641 -2.803 1 80.75 212 THR A O 1
ATOM 1772 N N . GLY A 1 213 ? 18.422 21.609 -0.646 1 71.5 213 GLY A N 1
ATOM 1773 C CA . GLY A 1 213 ? 18.578 23.047 -0.518 1 71.5 213 GLY A CA 1
ATOM 1774 C C . GLY A 1 213 ? 17.25 23.797 -0.598 1 71.5 213 GLY A C 1
ATOM 1775 O O . GLY A 1 213 ? 17.234 25 -0.909 1 71.5 213 GLY A O 1
ATOM 1776 N N . GLN A 1 214 ? 16.234 23.234 -0.529 1 62.28 214 GLN A N 1
ATOM 1777 C CA . GLN A 1 214 ? 14.953 23.922 -0.63 1 62.28 214 GLN A CA 1
ATOM 1778 C C . GLN A 1 214 ? 14.664 24.734 0.625 1 62.28 214 GLN A C 1
ATOM 1780 O O . GLN A 1 214 ? 13.797 25.625 0.61 1 62.28 214 GLN A O 1
ATOM 1785 N N . ILE A 1 215 ? 15.305 24.438 1.748 1 63.03 215 ILE A N 1
ATOM 1786 C CA . ILE A 1 215 ? 15.094 25.188 2.982 1 63.03 215 ILE A CA 1
ATOM 1787 C C . ILE A 1 215 ? 16.016 26.391 3.018 1 63.03 215 ILE A C 1
ATOM 1789 O O . ILE A 1 215 ? 17.25 26.25 2.938 1 63.03 215 ILE A O 1
ATOM 1793 N N . GLU A 1 216 ? 15.633 27.516 2.521 1 52 216 GLU A N 1
ATOM 1794 C CA . GLU A 1 216 ? 16.391 28.766 2.615 1 52 216 GLU A CA 1
ATOM 1795 C C . GLU A 1 216 ? 16.828 29.047 4.047 1 52 216 GLU A C 1
ATOM 1797 O O . GLU A 1 216 ? 17 30.203 4.445 1 52 216 GLU A O 1
ATOM 1802 N N . GLY A 1 217 ? 16.797 28.328 4.98 1 44.41 217 GLY A N 1
ATOM 1803 C CA . GLY A 1 217 ? 17.219 28.859 6.273 1 44.41 217 GLY A CA 1
ATOM 1804 C C . GLY A 1 217 ? 18.562 29.531 6.234 1 44.41 217 GLY A C 1
ATOM 1805 O O . GLY A 1 217 ? 19.406 29.219 5.383 1 44.41 217 GLY A O 1
ATOM 1806 N N . ASP A 1 218 ? 18.719 30.828 6.746 1 41.31 218 ASP A N 1
ATOM 1807 C CA . ASP A 1 218 ? 19.922 31.438 7.328 1 41.31 218 ASP A CA 1
ATOM 1808 C C . ASP A 1 218 ? 20.781 30.391 8.023 1 41.31 218 ASP A C 1
ATOM 1810 O O . ASP A 1 218 ? 21.75 30.734 8.695 1 41.31 218 ASP A O 1
ATOM 1814 N N . SER A 1 219 ? 20.188 29.375 8.594 1 38.19 219 SER A N 1
ATOM 1815 C CA . SER A 1 219 ? 21.031 28.531 9.422 1 38.19 219 SER A CA 1
ATOM 1816 C C . SER A 1 219 ? 22.078 27.781 8.586 1 38.19 219 SER A C 1
ATOM 1818 O O . SER A 1 219 ? 21.766 27.328 7.484 1 38.19 219 SER A O 1
ATOM 1820 N N . SER A 1 220 ? 23.438 27.938 8.859 1 35.56 220 SER A N 1
ATOM 1821 C CA . SER A 1 220 ? 24.656 27.156 8.625 1 35.56 220 SER A CA 1
ATOM 1822 C C . SER A 1 220 ? 24.375 25.656 8.711 1 35.56 220 SER A C 1
ATOM 1824 O O . SER A 1 220 ? 24.188 25.125 9.805 1 35.56 220 SER A O 1
ATOM 1826 N N . SER A 1 221 ? 23.531 25.125 8.039 1 37.12 221 SER A N 1
ATOM 1827 C CA . SER A 1 221 ? 23.203 23.703 7.926 1 37.12 221 SER A CA 1
ATOM 1828 C C . SER A 1 221 ? 24.469 22.859 7.844 1 37.12 221 SER A C 1
ATOM 1830 O O . SER A 1 221 ? 25.141 22.828 6.816 1 37.12 221 SER A O 1
ATOM 1832 N N . GLU A 1 222 ? 25.266 22.688 8.953 1 33.97 222 GLU A N 1
ATOM 1833 C CA . GLU A 1 222 ? 26.203 21.578 9.125 1 33.97 222 GLU A CA 1
ATOM 1834 C C . GLU A 1 222 ? 25.594 20.266 8.68 1 33.97 222 GLU A C 1
ATOM 1836 O O . GLU A 1 222 ? 24.391 20.047 8.836 1 33.97 222 GLU A O 1
ATOM 1841 N N . GLU A 1 223 ? 26.109 19.594 7.738 1 36.31 223 GLU A N 1
ATOM 1842 C CA . GLU A 1 223 ? 26 18.25 7.164 1 36.31 223 GLU A CA 1
ATOM 1843 C C . GLU A 1 223 ? 25.656 17.219 8.234 1 36.31 223 GLU A C 1
ATOM 1845 O O . GLU A 1 223 ? 26.422 17.031 9.188 1 36.31 223 GLU A O 1
ATOM 1850 N N . LEU A 1 224 ? 24.391 17.125 8.719 1 33.12 224 LEU A N 1
ATOM 1851 C CA . LEU A 1 224 ? 24.031 15.992 9.57 1 33.12 224 LEU A CA 1
ATOM 1852 C C . LEU A 1 224 ? 24.578 14.688 8.984 1 33.12 224 LEU A C 1
ATOM 1854 O O . LEU A 1 224 ? 24 14.141 8.039 1 33.12 224 LEU A O 1
ATOM 1858 N N . ASP A 1 225 ? 25.812 14.531 8.773 1 32.38 225 ASP A N 1
ATOM 1859 C CA . ASP A 1 225 ? 26.484 13.266 8.469 1 32.38 225 ASP A CA 1
ATOM 1860 C C . ASP A 1 225 ? 26.047 12.172 9.438 1 32.38 225 ASP A C 1
ATOM 1862 O O . ASP A 1 225 ? 26.422 12.188 10.609 1 32.38 225 ASP A O 1
ATOM 1866 N N . VAL A 1 226 ? 24.797 11.828 9.438 1 33 226 VAL A N 1
ATOM 1867 C CA . VAL A 1 226 ? 24.375 10.625 10.148 1 33 226 VAL A CA 1
ATOM 1868 C C . VAL A 1 226 ? 25.344 9.484 9.852 1 33 226 VAL A C 1
ATOM 1870 O O . VAL A 1 226 ? 25.203 8.781 8.844 1 33 226 VAL A O 1
ATOM 1873 N N . SER A 1 227 ? 26.703 9.75 9.703 1 29.48 227 SER A N 1
ATOM 1874 C CA . SER A 1 227 ? 27.734 8.727 9.492 1 29.48 227 SER A CA 1
ATOM 1875 C C . SER A 1 227 ? 27.625 7.621 10.531 1 29.48 227 SER A C 1
ATOM 1877 O O . SER A 1 227 ? 27.234 7.871 11.672 1 29.48 227 SER A O 1
ATOM 1879 N N . ASP A 1 228 ? 27.422 6.379 10.148 1 32.72 228 ASP A N 1
ATOM 1880 C CA . ASP A 1 228 ? 27.625 5.113 10.852 1 32.72 228 ASP A CA 1
ATOM 1881 C C . ASP A 1 228 ? 28.875 5.16 11.719 1 32.72 228 ASP A C 1
ATOM 1883 O O . ASP A 1 228 ? 30 5.266 11.203 1 32.72 228 ASP A O 1
ATOM 1887 N N . GLU A 1 229 ? 28.953 5.824 12.805 1 29.56 229 GLU A N 1
ATOM 1888 C CA . GLU A 1 229 ? 30.062 5.754 13.742 1 29.56 229 GLU A CA 1
ATOM 1889 C C . GLU A 1 229 ? 30.453 4.305 14.016 1 29.56 229 GLU A C 1
ATOM 1891 O O . GLU A 1 229 ? 29.672 3.535 14.562 1 29.56 229 GLU A O 1
ATOM 1896 N N . GLU A 1 230 ? 31.156 3.627 13.07 1 27.75 230 GLU A N 1
ATOM 1897 C CA . GLU A 1 230 ? 31.984 2.467 13.414 1 27.75 230 GLU A CA 1
ATOM 1898 C C . GLU A 1 230 ? 32.781 2.711 14.688 1 27.75 230 GLU A C 1
ATOM 1900 O O . GLU A 1 230 ? 33.5 3.699 14.789 1 27.75 230 GLU A O 1
ATOM 1905 N N . VAL A 1 231 ? 32.281 2.348 15.836 1 27.47 231 VAL A N 1
ATOM 1906 C CA . VAL A 1 231 ? 33.031 2.211 17.094 1 27.47 231 VAL A CA 1
ATOM 1907 C C . VAL A 1 231 ? 34.375 1.544 16.828 1 27.47 231 VAL A C 1
ATOM 1909 O O . VAL A 1 231 ? 34.438 0.367 16.453 1 27.47 231 VAL A O 1
ATOM 1912 N N . ASP A 1 232 ? 35.312 2.18 16.156 1 27.11 232 ASP A N 1
ATOM 1913 C CA . ASP A 1 232 ? 36.719 1.768 16.031 1 27.11 232 ASP A CA 1
ATOM 1914 C C . ASP A 1 232 ? 37.312 1.386 17.375 1 27.11 232 ASP A C 1
ATOM 1916 O O . ASP A 1 232 ? 37.344 2.203 18.312 1 27.11 232 ASP A O 1
ATOM 1920 N N . GLU A 1 233 ? 37.062 0.136 17.781 1 25.42 233 GLU A N 1
ATOM 1921 C CA . GLU A 1 233 ? 37.812 -0.473 18.875 1 25.42 233 GLU A CA 1
ATOM 1922 C C . GLU A 1 233 ? 39.312 -0.123 18.781 1 25.42 233 GLU A C 1
ATOM 1924 O O . GLU A 1 233 ? 39.969 -0.454 17.797 1 25.42 233 GLU A O 1
ATOM 1929 N N . LYS A 1 234 ? 39.688 0.981 19.297 1 25.69 234 LYS A N 1
ATOM 1930 C CA . LYS A 1 234 ? 41.031 1.456 19.484 1 25.69 234 LYS A CA 1
ATOM 1931 C C . LYS A 1 234 ? 41.938 0.356 20.062 1 25.69 234 LYS A C 1
ATOM 1933 O O . LYS A 1 234 ? 41.812 -0.01 21.234 1 25.69 234 LYS A O 1
ATOM 1938 N N . ASP A 1 235 ? 42.188 -0.717 19.219 1 22.84 235 ASP A N 1
ATOM 1939 C CA . ASP A 1 235 ? 43.219 -1.665 19.609 1 22.84 235 ASP A CA 1
ATOM 1940 C C . ASP A 1 235 ? 44.531 -0.945 19.938 1 22.84 235 ASP A C 1
ATOM 1942 O O . ASP A 1 235 ? 45.062 -0.239 19.094 1 22.84 235 ASP A O 1
ATOM 1946 N N . GLU A 1 236 ? 44.656 -0.444 21.109 1 23.17 236 GLU A N 1
ATOM 1947 C CA . GLU A 1 236 ? 45.844 0.118 21.766 1 23.17 236 GLU A CA 1
ATOM 1948 C C . GLU A 1 236 ? 47.062 -0.726 21.484 1 23.17 236 GLU A C 1
ATOM 1950 O O . GLU A 1 236 ? 47.25 -1.795 22.078 1 23.17 236 GLU A O 1
ATOM 1955 N N . GLU A 1 237 ? 47.375 -0.95 20.125 1 22.53 237 GLU A N 1
ATOM 1956 C CA . GLU A 1 237 ? 48.594 -1.676 19.859 1 22.53 237 GLU A CA 1
ATOM 1957 C C . GLU A 1 237 ? 49.812 -0.964 20.469 1 22.53 237 GLU A C 1
ATOM 1959 O O . GLU A 1 237 ? 50.031 0.225 20.219 1 22.53 237 GLU A O 1
ATOM 1964 N N . GLU A 1 238 ? 50.312 -1.4 21.562 1 21.44 238 GLU A N 1
ATOM 1965 C CA . GLU A 1 238 ? 51.5 -1.088 22.344 1 21.44 238 GLU A CA 1
ATOM 1966 C C . GLU A 1 238 ? 52.75 -1.062 21.484 1 21.44 238 GLU A C 1
ATOM 1968 O O . GLU A 1 238 ? 53.031 -2.004 20.734 1 21.44 238 GLU A O 1
ATOM 1973 N N . GLU A 1 239 ? 53.344 0.129 21.078 1 22.91 239 GLU A N 1
ATOM 1974 C CA . GLU A 1 239 ? 54.469 0.641 20.344 1 22.91 239 GLU A CA 1
ATOM 1975 C C . GLU A 1 239 ? 55.781 0.064 20.875 1 22.91 239 GLU A C 1
ATOM 1977 O O . GLU A 1 239 ? 56.25 0.471 21.938 1 22.91 239 GLU A O 1
ATOM 1982 N N . GLU A 1 240 ? 56 -1.247 20.812 1 20.14 240 GLU A N 1
ATOM 1983 C CA . GLU A 1 240 ? 57.25 -1.718 21.344 1 20.14 240 GLU A CA 1
ATOM 1984 C C . GLU A 1 240 ? 58.438 -1.131 20.578 1 20.14 240 GLU A C 1
ATOM 1986 O O . GLU A 1 240 ? 58.469 -1.15 19.359 1 20.14 240 GLU A O 1
ATOM 1991 N N . GLU A 1 241 ? 59.344 -0.327 21.125 1 20.61 241 GLU A N 1
ATOM 1992 C CA . GLU A 1 241 ? 60.5 0.552 20.953 1 20.61 241 GLU A CA 1
ATOM 1993 C C . GLU A 1 241 ? 61.719 -0.223 20.453 1 20.61 241 GLU A C 1
ATOM 1995 O O . GLU A 1 241 ? 62.625 -0.546 21.234 1 20.61 241 GLU A O 1
ATOM 2000 N N . GLU A 1 242 ? 61.625 -1.262 19.5 1 19.47 242 GLU A N 1
ATOM 2001 C CA . GLU A 1 242 ? 62.906 -1.953 19.484 1 19.47 242 GLU A CA 1
ATOM 2002 C C . GLU A 1 242 ? 64 -1.075 18.875 1 19.47 242 GLU A C 1
ATOM 2004 O O . GLU A 1 242 ? 63.75 -0.343 17.922 1 19.47 242 GLU A O 1
ATOM 2009 N N . GLU A 1 243 ? 65.312 -1.054 19.312 1 19.17 243 GLU A N 1
ATOM 2010 C CA . GLU A 1 243 ? 66.625 -0.393 19.406 1 19.17 243 GLU A CA 1
ATOM 2011 C C . GLU A 1 243 ? 67.5 -0.69 18.188 1 19.17 243 GLU A C 1
ATOM 2013 O O . GLU A 1 243 ? 68.625 -0.212 18.094 1 19.17 243 GLU A O 1
ATOM 2018 N N . GLU A 1 244 ? 67.125 -1.416 17.078 1 20.59 244 GLU A N 1
ATOM 2019 C CA . GLU A 1 244 ? 68.375 -2.002 16.547 1 20.59 244 GLU A CA 1
ATOM 2020 C C . GLU A 1 244 ? 69.25 -0.932 15.945 1 20.59 244 GLU A C 1
ATOM 2022 O O . GLU A 1 244 ? 68.75 0.096 15.461 1 20.59 244 GLU A O 1
ATOM 2027 N N . GLU A 1 245 ? 70.688 -1.241 15.789 1 20.64 245 GLU A N 1
ATOM 2028 C CA . GLU A 1 245 ? 72.062 -0.835 15.648 1 20.64 245 GLU A CA 1
ATOM 2029 C C . GLU A 1 245 ? 72.438 -0.509 14.195 1 20.64 245 GLU A C 1
ATOM 2031 O O . GLU A 1 245 ? 71.938 -1.177 13.281 1 20.64 245 GLU A O 1
ATOM 2036 N N . HIS A 1 246 ? 73.125 0.595 13.789 1 20.05 246 HIS A N 1
ATOM 2037 C CA . HIS A 1 246 ? 73.625 1.482 12.719 1 20.05 246 HIS A CA 1
ATOM 2038 C C . HIS A 1 246 ? 74.625 0.806 11.844 1 20.05 246 HIS A C 1
ATOM 2040 O O . HIS A 1 246 ? 75.812 0.738 12.211 1 20.05 246 HIS A O 1
ATOM 2046 N N . ARG A 1 247 ? 74.312 -0.436 11.125 1 20.25 247 ARG A N 1
ATOM 2047 C CA . ARG A 1 247 ? 75.438 -1.042 10.398 1 20.25 247 ARG A CA 1
ATOM 2048 C C . ARG A 1 247 ? 76 -0.076 9.359 1 20.25 247 ARG A C 1
ATOM 2050 O O . ARG A 1 247 ? 75.25 0.737 8.797 1 20.25 247 ARG A O 1
ATOM 2057 N N . THR A 1 248 ? 77.312 -0.237 8.828 1 19.78 248 THR A N 1
ATOM 2058 C CA . THR A 1 248 ? 78.562 0.358 8.312 1 19.78 248 THR A CA 1
ATOM 2059 C C . THR A 1 248 ? 78.5 0.522 6.801 1 19.78 248 THR A C 1
ATOM 2061 O O . THR A 1 248 ? 77.75 -0.183 6.125 1 19.78 248 THR A O 1
ATOM 2064 N N . LYS A 1 249 ? 79.438 1.384 6.051 1 19.55 249 LYS A N 1
ATOM 2065 C CA . LYS A 1 249 ? 79.812 2.271 4.953 1 19.55 249 LYS A CA 1
ATOM 2066 C C . LYS A 1 249 ? 80.25 1.478 3.729 1 19.55 249 LYS A C 1
ATOM 2068 O O . LYS A 1 249 ? 79.75 1.697 2.623 1 19.55 249 LYS A O 1
ATOM 2073 N N . LYS A 1 250 ? 81.688 0.977 3.336 1 22.09 250 LYS A N 1
ATOM 2074 C CA . LYS A 1 250 ? 82.5 1.748 2.424 1 22.09 250 LYS A CA 1
ATOM 2075 C C . LYS A 1 250 ? 82.562 1.097 1.045 1 22.09 250 LYS A C 1
ATOM 2077 O O . LYS A 1 250 ? 82.812 1.773 0.042 1 22.09 250 LYS A O 1
ATOM 2082 N N . PRO A 1 251 ? 82.562 -0.155 0.426 1 26.41 251 PRO A N 1
ATOM 2083 C CA . PRO A 1 251 ? 83.75 -0.364 -0.347 1 26.41 251 PRO A CA 1
ATOM 2084 C C . PRO A 1 251 ? 83.75 0.366 -1.688 1 26.41 251 PRO A C 1
ATOM 2086 O O . PRO A 1 251 ? 82.688 0.457 -2.332 1 26.41 251 PRO A O 1
ATOM 2089 N N . ARG A 1 252 ? 84.75 1.317 -1.891 1 20.94 252 ARG A N 1
ATOM 2090 C CA . ARG A 1 252 ? 85.25 2.164 -2.967 1 20.94 252 ARG A CA 1
ATOM 2091 C C . ARG A 1 252 ? 85.562 1.341 -4.211 1 20.94 252 ARG A C 1
ATOM 2093 O O . ARG A 1 252 ? 86.375 0.418 -4.164 1 20.94 252 ARG A O 1
ATOM 2100 N N . ILE A 1 253 ? 84.75 1.053 -5.082 1 22.05 253 ILE A N 1
ATOM 2101 C CA . ILE A 1 253 ? 85 0.693 -6.473 1 22.05 253 ILE A CA 1
ATOM 2102 C C . ILE A 1 253 ? 86.062 1.621 -7.059 1 22.05 253 ILE A C 1
ATOM 2104 O O . ILE A 1 253 ? 86.062 2.826 -6.801 1 22.05 253 ILE A O 1
ATOM 2108 N N . ASN A 1 254 ? 87.062 1.084 -8.031 1 22.92 254 ASN A N 1
ATOM 2109 C CA . ASN A 1 254 ? 88.062 1.4 -9.047 1 22.92 254 ASN A CA 1
ATOM 2110 C C . ASN A 1 254 ? 87.562 2.416 -10.055 1 22.92 254 ASN A C 1
ATOM 2112 O O . ASN A 1 254 ? 86.375 2.318 -10.508 1 22.92 254 ASN A O 1
ATOM 2116 N N . MET B 1 1 ? 22.031 26.797 25.438 1 51.91 1 MET B N 1
ATOM 2117 C CA . MET B 1 1 ? 22.531 26.031 24.312 1 51.91 1 MET B CA 1
ATOM 2118 C C . MET B 1 1 ? 22.203 26.719 22.984 1 51.91 1 MET B C 1
ATOM 2120 O O . MET B 1 1 ? 21.156 27.359 22.875 1 51.91 1 MET B O 1
ATOM 2124 N N . SER B 1 2 ? 23.062 26.984 22.125 1 73.12 2 SER B N 1
ATOM 2125 C CA . SER B 1 2 ? 22.812 27.703 20.875 1 73.12 2 SER B CA 1
ATOM 2126 C C . SER B 1 2 ? 21.641 27.109 20.109 1 73.12 2 SER B C 1
ATOM 2128 O O . SER B 1 2 ? 21.344 25.922 20.266 1 73.12 2 SER B O 1
ATOM 2130 N N . GLU B 1 3 ? 20.734 27.953 19.75 1 75.44 3 GLU B N 1
ATOM 2131 C CA . GLU B 1 3 ? 19.609 27.562 18.906 1 75.44 3 GLU B CA 1
ATOM 2132 C C . GLU B 1 3 ? 20 26.453 17.938 1 75.44 3 GLU B C 1
ATOM 2134 O O . GLU B 1 3 ? 19.234 25.516 17.703 1 75.44 3 GLU B O 1
ATOM 2139 N N . ASP B 1 4 ? 21.188 26.469 17.562 1 78.31 4 ASP B N 1
ATOM 2140 C CA . ASP B 1 4 ? 21.703 25.469 16.609 1 78.31 4 ASP B CA 1
ATOM 2141 C C . ASP B 1 4 ? 21.906 24.125 17.297 1 78.31 4 ASP B C 1
ATOM 2143 O O . ASP B 1 4 ? 21.594 23.078 16.719 1 78.31 4 ASP B O 1
ATOM 2147 N N . ARG B 1 5 ? 22.453 24.281 18.562 1 83.44 5 ARG B N 1
ATOM 2148 C CA . ARG B 1 5 ? 22.703 23.062 19.297 1 83.44 5 ARG B CA 1
ATOM 2149 C C . ARG B 1 5 ? 21.391 22.359 19.672 1 83.44 5 ARG B C 1
ATOM 2151 O O . ARG B 1 5 ? 21.312 21.125 19.641 1 83.44 5 ARG B O 1
ATOM 2158 N N . LYS B 1 6 ? 20.391 23.125 19.906 1 87.94 6 LYS B N 1
ATOM 2159 C CA . LYS B 1 6 ? 19.078 22.578 20.25 1 87.94 6 LYS B CA 1
ATOM 2160 C C . LYS B 1 6 ? 18.453 21.875 19.031 1 87.94 6 LYS B C 1
ATOM 2162 O O . LYS B 1 6 ? 17.891 20.781 19.172 1 87.94 6 LYS B O 1
ATOM 2167 N N . LEU B 1 7 ? 18.594 22.438 17.875 1 87.88 7 LEU B N 1
ATOM 2168 C CA . LEU B 1 7 ? 18.047 21.859 16.656 1 87.88 7 LEU B CA 1
ATOM 2169 C C . LEU B 1 7 ? 18.781 20.578 16.281 1 87.88 7 LEU B C 1
ATOM 2171 O O . LEU B 1 7 ? 18.156 19.609 15.805 1 87.88 7 LEU B O 1
ATOM 2175 N N . GLU B 1 8 ? 20.047 20.578 16.562 1 89.5 8 GLU B N 1
ATOM 2176 C CA . GLU B 1 8 ? 20.828 19.375 16.312 1 89.5 8 GLU B CA 1
ATOM 2177 C C . GLU B 1 8 ? 20.344 18.219 17.172 1 89.5 8 GLU B C 1
ATOM 2179 O O . GLU B 1 8 ? 20.266 17.078 16.688 1 89.5 8 GLU B O 1
ATOM 2184 N N . GLN B 1 9 ? 20.062 18.547 18.391 1 93.56 9 GLN B N 1
ATOM 2185 C CA . GLN B 1 9 ? 19.562 17.531 19.297 1 93.56 9 GLN B CA 1
ATOM 2186 C C . GLN B 1 9 ? 18.188 17.016 18.859 1 93.56 9 GLN B C 1
ATOM 2188 O O . GLN B 1 9 ? 17.906 15.82 18.938 1 93.56 9 GLN B O 1
ATOM 2193 N N . ILE B 1 10 ? 17.406 17.922 18.375 1 94.81 10 ILE B N 1
ATOM 2194 C CA . ILE B 1 10 ? 16.078 17.547 17.906 1 94.81 10 ILE B CA 1
ATOM 2195 C C . ILE B 1 10 ? 16.203 16.594 16.719 1 94.81 10 ILE B C 1
ATOM 2197 O O . ILE B 1 10 ? 15.492 15.586 16.656 1 94.81 10 ILE B O 1
ATOM 2201 N N . PHE B 1 11 ? 17.125 16.844 15.867 1 91.81 11 PHE B N 1
ATOM 2202 C CA . PHE B 1 11 ? 17.312 15.992 14.695 1 91.81 11 PHE B CA 1
ATOM 2203 C C . PHE B 1 11 ? 17.828 14.617 15.094 1 91.81 11 PHE B C 1
ATOM 2205 O O . PHE B 1 11 ? 17.453 13.609 14.492 1 91.81 11 PHE B O 1
ATOM 2212 N N . SER B 1 12 ? 18.656 14.633 16.125 1 94 12 SER B N 1
ATOM 2213 C CA . SER B 1 12 ? 19.125 13.359 16.656 1 94 12 SER B CA 1
ATOM 2214 C C . SER B 1 12 ? 17.984 12.547 17.25 1 94 12 SER B C 1
ATOM 2216 O O . SER B 1 12 ? 17.891 11.336 17.016 1 94 12 SER B O 1
ATOM 2218 N N . ASP B 1 13 ? 17.141 13.219 17.953 1 95.88 13 ASP B N 1
ATOM 2219 C CA . ASP B 1 13 ? 15.992 12.547 18.547 1 95.88 13 ASP B CA 1
ATOM 2220 C C . ASP B 1 13 ? 15.008 12.07 17.484 1 95.88 13 ASP B C 1
ATOM 2222 O O . ASP B 1 13 ? 14.398 11.016 17.625 1 95.88 13 ASP B O 1
ATOM 2226 N N . LEU B 1 14 ? 14.883 12.82 16.438 1 96.12 14 LEU B N 1
ATOM 2227 C CA . LEU B 1 14 ? 14.031 12.414 15.328 1 96.12 14 LEU B CA 1
ATOM 2228 C C . LEU B 1 14 ? 14.602 11.18 14.633 1 96.12 14 LEU B C 1
ATOM 2230 O O . LEU B 1 14 ? 13.852 10.289 14.234 1 96.12 14 LEU B O 1
ATOM 2234 N N . ALA B 1 15 ? 15.914 11.148 14.492 1 93.44 15 ALA B N 1
ATOM 2235 C CA . ALA B 1 15 ? 16.562 9.969 13.922 1 93.44 15 ALA B CA 1
ATOM 2236 C C . ALA B 1 15 ? 16.281 8.734 14.766 1 93.44 15 ALA B C 1
ATOM 2238 O O . ALA B 1 15 ? 16.047 7.648 14.227 1 93.44 15 ALA B O 1
ATOM 2239 N N . ALA B 1 16 ? 16.312 8.938 16.047 1 95.69 16 ALA B N 1
ATOM 2240 C CA . ALA B 1 16 ? 16 7.844 16.969 1 95.69 16 ALA B CA 1
ATOM 2241 C C . ALA B 1 16 ? 14.555 7.379 16.797 1 95.69 16 ALA B C 1
ATOM 2243 O O . ALA B 1 16 ? 14.273 6.184 16.859 1 95.69 16 ALA B O 1
ATOM 2244 N N . CYS B 1 17 ? 13.625 8.289 16.562 1 96.12 17 CYS B N 1
ATOM 2245 C CA . CYS B 1 17 ? 12.234 7.945 16.281 1 96.12 17 CYS B CA 1
ATOM 2246 C C . CYS B 1 17 ? 12.117 7.121 15 1 96.12 17 CYS B C 1
ATOM 2248 O O . CYS B 1 17 ? 11.391 6.125 14.961 1 96.12 17 CYS B O 1
ATOM 2250 N N . GLU B 1 18 ? 12.867 7.531 13.984 1 94.25 18 GLU B N 1
ATOM 2251 C CA . GLU B 1 18 ? 12.852 6.809 12.719 1 94.25 18 GLU B CA 1
ATOM 2252 C C . GLU B 1 18 ? 13.359 5.379 12.891 1 94.25 18 GLU B C 1
ATOM 2254 O O . GLU B 1 18 ? 12.812 4.445 12.297 1 94.25 18 GLU B O 1
ATOM 2259 N N . ASN B 1 19 ? 14.398 5.246 13.664 1 95 19 ASN B N 1
ATOM 2260 C CA . ASN B 1 19 ? 14.906 3.91 13.953 1 95 19 ASN B CA 1
ATOM 2261 C C . ASN B 1 19 ? 13.867 3.057 14.68 1 95 19 ASN B C 1
ATOM 2263 O O . ASN B 1 19 ? 13.711 1.872 14.383 1 95 19 ASN B O 1
ATOM 2267 N N . SER B 1 20 ? 13.203 3.66 15.609 1 96.56 20 SER B N 1
ATOM 2268 C CA . SER B 1 20 ? 12.141 2.957 16.312 1 96.56 20 SER B CA 1
ATOM 2269 C C . SER B 1 20 ? 11.016 2.562 15.367 1 96.56 20 SER B C 1
ATOM 2271 O O . SER B 1 20 ? 10.461 1.465 15.477 1 96.56 20 SER B O 1
ATOM 2273 N N . MET B 1 21 ? 10.695 3.449 14.469 1 95.56 21 MET B N 1
ATOM 2274 C CA . MET B 1 21 ? 9.648 3.156 13.492 1 95.56 21 MET B CA 1
ATOM 2275 C C . MET B 1 21 ? 10.055 1.987 12.594 1 95.56 21 MET B C 1
ATOM 2277 O O . MET B 1 21 ? 9.234 1.12 12.297 1 95.56 21 MET B O 1
ATOM 2281 N N . GLU B 1 22 ? 11.25 1.967 12.18 1 91 22 GLU B N 1
ATOM 2282 C CA . GLU B 1 22 ? 11.742 0.862 11.359 1 91 22 GLU B CA 1
ATOM 2283 C C . GLU B 1 22 ? 11.617 -0.469 12.094 1 91 22 GLU B C 1
ATOM 2285 O O . GLU B 1 22 ? 11.227 -1.476 11.5 1 91 22 GLU B O 1
ATOM 2290 N N . LYS B 1 23 ? 12.008 -0.437 13.344 1 93.69 23 LYS B N 1
ATOM 2291 C CA . LYS B 1 23 ? 11.883 -1.635 14.164 1 93.69 23 LYS B CA 1
ATOM 2292 C C . LYS B 1 23 ? 10.43 -2.076 14.281 1 93.69 23 LYS B C 1
ATOM 2294 O O . LYS B 1 23 ? 10.125 -3.266 14.164 1 93.69 23 LYS B O 1
ATOM 2299 N N . VAL B 1 24 ? 9.539 -1.119 14.531 1 95.31 24 VAL B N 1
ATOM 2300 C CA . VAL B 1 24 ? 8.117 -1.426 14.625 1 95.31 24 VAL B CA 1
ATOM 2301 C C . VAL B 1 24 ? 7.633 -2.037 13.312 1 95.31 24 VAL B C 1
ATOM 2303 O O . VAL B 1 24 ? 6.895 -3.025 13.312 1 95.31 24 VAL B O 1
ATOM 2306 N N . GLU B 1 25 ? 8.031 -1.438 12.164 1 91.56 25 GLU B N 1
ATOM 2307 C CA . GLU B 1 25 ? 7.637 -1.959 10.859 1 91.56 25 GLU B CA 1
ATOM 2308 C C . GLU B 1 25 ? 8.078 -3.41 10.688 1 91.56 25 GLU B C 1
ATOM 2310 O O . GLU B 1 25 ? 7.32 -4.238 10.172 1 91.56 25 GLU B O 1
ATOM 2315 N N . ARG B 1 26 ? 9.266 -3.721 11.125 1 91.31 26 ARG B N 1
ATOM 2316 C CA . ARG B 1 26 ? 9.773 -5.086 11.055 1 91.31 26 ARG B CA 1
ATOM 2317 C C . ARG B 1 26 ? 8.953 -6.023 11.938 1 91.31 26 ARG B C 1
ATOM 2319 O O . ARG B 1 26 ? 8.625 -7.137 11.523 1 91.31 26 ARG B O 1
ATOM 2326 N N . GLU B 1 27 ? 8.648 -5.551 13.086 1 94.75 27 GLU B N 1
ATOM 2327 C CA . GLU B 1 27 ? 7.836 -6.355 13.992 1 94.75 27 GLU B CA 1
ATOM 2328 C C . GLU B 1 27 ? 6.449 -6.613 13.414 1 94.75 27 GLU B C 1
ATOM 2330 O O . GLU B 1 27 ? 5.906 -7.711 13.555 1 94.75 27 GLU B O 1
ATOM 2335 N N . VAL B 1 28 ? 5.914 -5.625 12.812 1 94.69 28 VAL B N 1
ATOM 2336 C CA . VAL B 1 28 ? 4.594 -5.758 12.211 1 94.69 28 VAL B CA 1
ATOM 2337 C C . VAL B 1 28 ? 4.645 -6.762 11.055 1 94.69 28 VAL B C 1
ATOM 2339 O O . VAL B 1 28 ? 3.766 -7.613 10.922 1 94.69 28 VAL B O 1
ATOM 2342 N N . GLU B 1 29 ? 5.648 -6.598 10.219 1 92.5 29 GLU B N 1
ATOM 2343 C CA . GLU B 1 29 ? 5.812 -7.516 9.094 1 92.5 29 GLU B CA 1
ATOM 2344 C C . GLU B 1 29 ? 5.98 -8.953 9.578 1 92.5 29 GLU B C 1
ATOM 2346 O O . GLU B 1 29 ? 5.41 -9.875 8.992 1 92.5 29 GLU B O 1
ATOM 2351 N N . GLN B 1 30 ? 6.766 -9.141 10.602 1 93.44 30 GLN B N 1
ATOM 2352 C CA . GLN B 1 30 ? 6.969 -10.469 11.18 1 93.44 30 GLN B CA 1
ATOM 2353 C C . GLN B 1 30 ? 5.672 -11.016 11.773 1 93.44 30 GLN B C 1
ATOM 2355 O O . GLN B 1 30 ? 5.352 -12.195 11.602 1 93.44 30 GLN B O 1
ATOM 2360 N N . PHE B 1 31 ? 4.988 -10.148 12.484 1 95.81 31 PHE B N 1
ATOM 2361 C CA . PHE B 1 31 ? 3.697 -10.523 13.047 1 95.81 31 PHE B CA 1
ATOM 2362 C C . PHE B 1 31 ? 2.736 -10.977 11.953 1 95.81 31 PHE B C 1
ATOM 2364 O O . PHE B 1 31 ? 2.1 -12.023 12.07 1 95.81 31 PHE B O 1
ATOM 2371 N N . LYS B 1 32 ? 2.688 -10.266 10.883 1 95.44 32 LYS B N 1
ATOM 2372 C CA . LYS B 1 32 ? 1.823 -10.586 9.75 1 95.44 32 LYS B CA 1
ATOM 2373 C C . LYS B 1 32 ? 2.225 -11.906 9.109 1 95.44 32 LYS B C 1
ATOM 2375 O O . LYS B 1 32 ? 1.377 -12.766 8.859 1 95.44 32 LYS B O 1
ATOM 2380 N N . ALA B 1 33 ? 3.525 -12.031 8.867 1 93.88 33 ALA B N 1
ATOM 2381 C CA . ALA B 1 33 ? 4.031 -13.25 8.242 1 93.88 33 ALA B CA 1
ATOM 2382 C C . ALA B 1 33 ? 3.693 -14.484 9.078 1 93.88 33 ALA B C 1
ATOM 2384 O O . ALA B 1 33 ? 3.266 -15.508 8.547 1 93.88 33 ALA B O 1
ATOM 2385 N N . THR B 1 34 ? 3.842 -14.336 10.344 1 95.38 34 THR B N 1
ATOM 2386 C CA . THR B 1 34 ? 3.594 -15.445 11.266 1 95.38 34 THR B CA 1
ATOM 2387 C C . THR B 1 34 ? 2.109 -15.789 11.305 1 95.38 34 THR B C 1
ATOM 2389 O O . THR B 1 34 ? 1.733 -16.953 11.211 1 95.38 34 THR B O 1
ATOM 2392 N N . LYS B 1 35 ? 1.253 -14.766 11.367 1 95.94 35 LYS B N 1
ATOM 2393 C CA . LYS B 1 35 ? -0.182 -14.977 11.539 1 95.94 35 LYS B CA 1
ATOM 2394 C C . LYS B 1 35 ? -0.821 -15.484 10.25 1 95.94 35 LYS B C 1
ATOM 2396 O O . LYS B 1 35 ? -1.807 -16.219 10.289 1 95.94 35 LYS B O 1
ATOM 2401 N N . THR B 1 36 ? -0.233 -15.156 9.125 1 95.94 36 THR B N 1
ATOM 2402 C CA . THR B 1 36 ? -0.869 -15.516 7.863 1 95.94 36 THR B CA 1
ATOM 2403 C C . THR B 1 36 ? -0.401 -16.891 7.391 1 95.94 36 THR B C 1
ATOM 2405 O O . THR B 1 36 ? -1.054 -17.516 6.559 1 95.94 36 THR B O 1
ATOM 2408 N N . LYS B 1 37 ? 0.713 -17.391 7.855 1 95.44 37 LYS B N 1
ATOM 2409 C CA . LYS B 1 37 ? 1.364 -18.594 7.34 1 95.44 37 LYS B CA 1
ATOM 2410 C C . LYS B 1 37 ? 0.408 -19.781 7.344 1 95.44 37 LYS B C 1
ATOM 2412 O O . LYS B 1 37 ? 0.208 -20.422 6.312 1 95.44 37 LYS B O 1
ATOM 2417 N N . ASP B 1 38 ? -0.212 -20.016 8.477 1 96.19 38 ASP B N 1
ATOM 2418 C CA . ASP B 1 38 ? -1.093 -21.188 8.594 1 96.19 38 ASP B CA 1
ATOM 2419 C C . ASP B 1 38 ? -2.336 -21.016 7.719 1 96.19 38 ASP B C 1
ATOM 2421 O O . ASP B 1 38 ? -2.826 -21.984 7.141 1 96.19 38 ASP B O 1
ATOM 2425 N N . VAL B 1 39 ? -2.857 -19.797 7.652 1 97.44 39 VAL B N 1
ATOM 2426 C CA . VAL B 1 39 ? -4.047 -19.547 6.848 1 97.44 39 VAL B CA 1
ATOM 2427 C C . VAL B 1 39 ? -3.73 -19.781 5.371 1 97.44 39 VAL B C 1
ATOM 2429 O O . VAL B 1 39 ? -4.508 -20.422 4.66 1 97.44 39 VAL B O 1
ATOM 2432 N N . TYR B 1 40 ? -2.574 -19.344 4.895 1 97.56 40 TYR B N 1
ATOM 2433 C CA . TYR B 1 40 ? -2.193 -19.516 3.496 1 97.56 40 TYR B CA 1
ATOM 2434 C C . TYR B 1 40 ? -1.952 -20.969 3.164 1 97.56 40 TYR B C 1
ATOM 2436 O O . TYR B 1 40 ? -2.266 -21.422 2.062 1 97.56 40 TYR B O 1
ATOM 2444 N N . LEU B 1 41 ? -1.392 -21.719 4.121 1 97.62 41 LEU B N 1
ATOM 2445 C CA . LEU B 1 41 ? -1.177 -23.156 3.904 1 97.62 41 LEU B CA 1
ATOM 2446 C C . LEU B 1 41 ? -2.506 -23.875 3.746 1 97.62 41 LEU B C 1
ATOM 2448 O O . LEU B 1 41 ? -2.652 -24.719 2.859 1 97.62 41 LEU B O 1
ATOM 2452 N N . LYS B 1 42 ? -3.41 -23.547 4.57 1 97.81 42 LYS B N 1
ATOM 2453 C CA . LYS B 1 42 ? -4.742 -24.141 4.461 1 97.81 42 LYS B CA 1
ATOM 2454 C C . LYS B 1 42 ? -5.402 -23.766 3.137 1 97.81 42 LYS B C 1
ATOM 2456 O O . LYS B 1 42 ? -5.992 -24.609 2.469 1 97.81 42 LYS B O 1
ATOM 2461 N N . ARG B 1 43 ? -5.336 -22.5 2.752 1 98.25 43 ARG B N 1
ATOM 2462 C CA . ARG B 1 43 ? -5.906 -22.047 1.488 1 98.25 43 ARG B CA 1
ATOM 2463 C C . ARG B 1 43 ? -5.293 -22.797 0.31 1 98.25 43 ARG B C 1
ATOM 2465 O O . ARG B 1 43 ? -6 -23.188 -0.623 1 98.25 43 ARG B O 1
ATOM 2472 N N . GLN B 1 44 ? -3.998 -23 0.401 1 98.25 44 GLN B N 1
ATOM 2473 C CA . GLN B 1 44 ? -3.293 -23.703 -0.665 1 98.25 44 GLN B CA 1
ATOM 2474 C C . GLN B 1 44 ? -3.852 -25.109 -0.856 1 98.25 44 GLN B C 1
ATOM 2476 O O . GLN B 1 44 ? -4.086 -25.547 -1.986 1 98.25 44 GLN B O 1
ATOM 2481 N N . GLU B 1 45 ? -4.051 -25.828 0.243 1 97.94 45 GLU B N 1
ATOM 2482 C CA . GLU B 1 45 ? -4.598 -27.172 0.186 1 97.94 45 GLU B CA 1
ATOM 2483 C C . GLU B 1 45 ? -5.965 -27.188 -0.491 1 97.94 45 GLU B C 1
ATOM 2485 O O . GLU B 1 45 ? -6.285 -28.125 -1.236 1 97.94 45 GLU B O 1
ATOM 2490 N N . LEU B 1 46 ? -6.703 -26.172 -0.262 1 97.94 46 LEU B N 1
ATOM 2491 C CA . LEU B 1 46 ? -8.047 -26.078 -0.824 1 97.94 46 LEU B CA 1
ATOM 2492 C C . LEU B 1 46 ? -7.992 -25.703 -2.301 1 97.94 46 LEU B C 1
ATOM 2494 O O . LEU B 1 46 ? -8.656 -26.328 -3.131 1 97.94 46 LEU B O 1
ATOM 2498 N N . THR B 1 47 ? -7.195 -24.734 -2.629 1 97.62 47 THR B N 1
ATOM 2499 C CA . THR B 1 47 ? -7.18 -24.219 -3.992 1 97.62 47 THR B CA 1
ATOM 2500 C C . THR B 1 47 ? -6.609 -25.25 -4.957 1 97.62 47 THR B C 1
ATOM 2502 O O . THR B 1 47 ? -6.988 -25.297 -6.129 1 97.62 47 THR B O 1
ATOM 2505 N N . LYS B 1 48 ? -5.746 -26.109 -4.52 1 96.56 48 LYS B N 1
ATOM 2506 C CA . LYS B 1 48 ? -5.176 -27.172 -5.336 1 96.56 48 LYS B CA 1
ATOM 2507 C C . LYS B 1 48 ? -6.254 -28.141 -5.816 1 96.56 48 LYS B C 1
ATOM 2509 O O . LYS B 1 48 ? -6.051 -28.859 -6.793 1 96.56 48 LYS B O 1
ATOM 2514 N N . GLN B 1 49 ? -7.316 -28.109 -5.164 1 95.88 49 GLN B N 1
ATOM 2515 C CA . GLN B 1 49 ? -8.391 -29.031 -5.488 1 95.88 49 GLN B CA 1
ATOM 2516 C C . GLN B 1 49 ? -9.375 -28.406 -6.48 1 95.88 49 GLN B C 1
ATOM 2518 O O . GLN B 1 49 ? -10.312 -29.078 -6.934 1 95.88 49 GLN B O 1
ATOM 2523 N N . ILE B 1 50 ? -9.188 -27.188 -6.762 1 95.06 50 ILE B N 1
ATOM 2524 C CA . ILE B 1 50 ? -10.062 -26.484 -7.695 1 95.06 50 ILE B CA 1
ATOM 2525 C C . ILE B 1 50 ? -9.43 -26.484 -9.086 1 95.06 50 ILE B C 1
ATOM 2527 O O . ILE B 1 50 ? -8.367 -25.891 -9.281 1 95.06 50 ILE B O 1
ATOM 2531 N N . PRO B 1 51 ? -10.086 -27.078 -9.984 1 92.56 51 PRO B N 1
ATOM 2532 C CA . PRO B 1 51 ? -9.523 -27.125 -11.336 1 92.56 51 PRO B CA 1
ATOM 2533 C C . PRO B 1 51 ? -9.289 -25.734 -11.922 1 92.56 51 PRO B C 1
ATOM 2535 O O . PRO B 1 51 ? -10.133 -24.844 -11.789 1 92.56 51 PRO B O 1
ATOM 2538 N N . LYS B 1 52 ? -8.164 -25.531 -12.477 1 93.31 52 LYS B N 1
ATOM 2539 C CA . LYS B 1 52 ? -7.797 -24.328 -13.211 1 93.31 52 LYS B CA 1
ATOM 2540 C C . LYS B 1 52 ? -7.879 -23.094 -12.328 1 93.31 52 LYS B C 1
ATOM 2542 O O . LYS B 1 52 ? -8.141 -21.984 -12.812 1 93.31 52 LYS B O 1
ATOM 2547 N N . TYR B 1 53 ? -7.734 -23.156 -11.062 1 96.31 53 TYR B N 1
ATOM 2548 C CA . TYR B 1 53 ? -7.867 -22.078 -10.109 1 96.31 53 TYR B CA 1
ATOM 2549 C C . TYR B 1 53 ? -6.957 -20.906 -10.484 1 96.31 53 TYR B C 1
ATOM 2551 O O . TYR B 1 53 ? -7.426 -19.781 -10.664 1 96.31 53 TYR B O 1
ATOM 2559 N N . TRP B 1 54 ? -5.711 -21.156 -10.688 1 97.56 54 TRP B N 1
ATOM 2560 C CA . TRP B 1 54 ? -4.742 -20.078 -10.883 1 97.56 54 TRP B CA 1
ATOM 2561 C C . TRP B 1 54 ? -4.863 -19.484 -12.281 1 97.56 54 TRP B C 1
ATOM 2563 O O . TRP B 1 54 ? -4.602 -18.297 -12.477 1 97.56 54 TRP B O 1
ATOM 2573 N N . PHE B 1 55 ? -5.277 -20.344 -13.227 1 94.94 55 PHE B N 1
ATOM 2574 C CA . PHE B 1 55 ? -5.562 -19.797 -14.547 1 94.94 55 PHE B CA 1
ATOM 2575 C C . PHE B 1 55 ? -6.664 -18.75 -14.469 1 94.94 55 PHE B C 1
ATOM 2577 O O . PHE B 1 55 ? -6.527 -17.656 -15.016 1 94.94 55 PHE B O 1
ATOM 2584 N N . ILE B 1 56 ? -7.664 -19.047 -13.758 1 94.75 56 ILE B N 1
ATOM 2585 C CA . ILE B 1 56 ? -8.812 -18.156 -13.609 1 94.75 56 ILE B CA 1
ATOM 2586 C C . ILE B 1 56 ? -8.406 -16.906 -12.844 1 94.75 56 ILE B C 1
ATOM 2588 O O . ILE B 1 56 ? -8.719 -15.781 -13.258 1 94.75 56 ILE B O 1
ATOM 2592 N N . VAL B 1 57 ? -7.668 -17.016 -11.797 1 96.38 57 VAL B N 1
ATOM 2593 C CA . VAL B 1 57 ? -7.227 -15.914 -10.953 1 96.38 57 VAL B CA 1
ATOM 2594 C C . VAL B 1 57 ? -6.344 -14.969 -11.758 1 96.38 57 VAL B C 1
ATOM 2596 O O . VAL B 1 57 ? -6.574 -13.758 -11.773 1 96.38 57 VAL B O 1
ATOM 2599 N N . LEU B 1 58 ? -5.375 -15.516 -12.461 1 95.94 58 LEU B N 1
ATOM 2600 C CA . LEU B 1 58 ? -4.441 -14.711 -13.234 1 95.94 58 LEU B CA 1
ATOM 2601 C C . LEU B 1 58 ? -5.164 -13.984 -14.367 1 95.94 58 LEU B C 1
ATOM 2603 O O . LEU B 1 58 ? -4.855 -12.828 -14.664 1 95.94 58 LEU B O 1
ATOM 2607 N N . SER B 1 59 ? -6.137 -14.617 -14.93 1 91.69 59 SER B N 1
ATOM 2608 C CA . SER B 1 59 ? -6.887 -14.039 -16.047 1 91.69 59 SER B CA 1
ATOM 2609 C C . SER B 1 59 ? -7.785 -12.898 -15.57 1 91.69 59 SER B C 1
ATOM 2611 O O . SER B 1 59 ? -8.117 -12 -16.344 1 91.69 59 SER B O 1
ATOM 2613 N N . GLU B 1 60 ? -8.188 -12.984 -14.312 1 91.06 60 GLU B N 1
ATOM 2614 C CA . GLU B 1 60 ? -9.109 -11.992 -13.758 1 91.06 60 GLU B CA 1
ATOM 2615 C C . GLU B 1 60 ? -8.375 -10.719 -13.367 1 91.06 60 GLU B C 1
ATOM 2617 O O . GLU B 1 60 ? -8.977 -9.641 -13.305 1 91.06 60 GLU B O 1
ATOM 2622 N N . HIS B 1 61 ? -7.094 -10.852 -13.148 1 91.75 61 HIS B N 1
ATOM 2623 C CA . HIS B 1 61 ? -6.32 -9.695 -12.695 1 91.75 61 HIS B CA 1
ATOM 2624 C C . HIS B 1 61 ? -6.07 -8.727 -13.836 1 91.75 61 HIS B C 1
ATOM 2626 O O . HIS B 1 61 ? -5.523 -9.102 -14.875 1 91.75 61 HIS B O 1
ATOM 2632 N N . ASP B 1 62 ? -6.352 -7.477 -13.711 1 86.94 62 ASP B N 1
ATOM 2633 C CA . ASP B 1 62 ? -6.383 -6.469 -14.773 1 86.94 62 ASP B CA 1
ATOM 2634 C C . ASP B 1 62 ? -4.992 -6.246 -15.359 1 86.94 62 ASP B C 1
ATOM 2636 O O . ASP B 1 62 ? -4.828 -6.18 -16.578 1 86.94 62 ASP B O 1
ATOM 2640 N N . ASP B 1 63 ? -4.008 -6.223 -14.547 1 89 63 ASP B N 1
ATOM 2641 C CA . ASP B 1 63 ? -2.691 -5.789 -15 1 89 63 ASP B CA 1
ATOM 2642 C C . ASP B 1 63 ? -1.81 -6.984 -15.344 1 89 63 ASP B C 1
ATOM 2644 O O . ASP B 1 63 ? -0.768 -6.828 -15.984 1 89 63 ASP B O 1
ATOM 2648 N N . PHE B 1 64 ? -2.229 -8.148 -15.023 1 91.88 64 PHE B N 1
ATOM 2649 C CA . PHE B 1 64 ? -1.346 -9.297 -15.203 1 91.88 64 PHE B CA 1
ATOM 2650 C C . PHE B 1 64 ? -1.03 -9.508 -16.688 1 91.88 64 PHE B C 1
ATOM 2652 O O . PHE B 1 64 ? 0.13 -9.695 -17.047 1 91.88 64 PHE B O 1
ATOM 2659 N N . SER B 1 65 ? -2.043 -9.367 -17.469 1 86.19 65 SER B N 1
ATOM 2660 C CA . SER B 1 65 ? -1.888 -9.617 -18.891 1 86.19 65 SER B CA 1
ATOM 2661 C C . SER B 1 65 ? -1.002 -8.562 -19.547 1 86.19 65 SER B C 1
ATOM 2663 O O . SER B 1 65 ? -0.488 -8.773 -20.656 1 86.19 65 SER B O 1
ATOM 2665 N N . GLU B 1 66 ? -0.812 -7.461 -18.875 1 89.12 66 GLU B N 1
ATOM 2666 C CA . GLU B 1 66 ? 0.038 -6.398 -19.406 1 89.12 66 GLU B CA 1
ATOM 2667 C C . GLU B 1 66 ? 1.516 -6.73 -19.219 1 89.12 66 GLU B C 1
ATOM 2669 O O . GLU B 1 66 ? 2.373 -6.184 -19.922 1 89.12 66 GLU B O 1
ATOM 2674 N N . TYR B 1 67 ? 1.74 -7.656 -18.281 1 89.88 67 TYR B N 1
ATOM 2675 C CA . TYR B 1 67 ? 3.131 -7.961 -17.969 1 89.88 67 TYR B CA 1
ATOM 2676 C C . TYR B 1 67 ? 3.639 -9.133 -18.797 1 89.88 67 TYR B C 1
ATOM 2678 O O . TYR B 1 67 ? 4.844 -9.398 -18.828 1 89.88 67 TYR B O 1
ATOM 2686 N N . ILE B 1 68 ? 2.693 -9.797 -19.453 1 87.38 68 ILE B N 1
ATOM 2687 C CA . ILE B 1 68 ? 3.129 -10.992 -20.172 1 87.38 68 ILE B CA 1
ATOM 2688 C C . ILE B 1 68 ? 2.684 -10.898 -21.625 1 87.38 68 ILE B C 1
ATOM 2690 O O . ILE B 1 68 ? 1.864 -10.047 -21.984 1 87.38 68 ILE B O 1
ATOM 2694 N N . GLN B 1 69 ? 3.26 -11.742 -22.422 1 89.62 69 GLN B N 1
ATOM 2695 C CA . GLN B 1 69 ? 2.891 -11.812 -23.828 1 89.62 69 GLN B CA 1
ATOM 2696 C C . GLN B 1 69 ? 1.612 -12.625 -24.031 1 89.62 69 GLN B C 1
ATOM 2698 O O . GLN B 1 69 ? 1.362 -13.586 -23.297 1 89.62 69 GLN B O 1
ATOM 2703 N N . THR B 1 70 ? 0.889 -12.219 -25.047 1 90.75 70 THR B N 1
ATOM 2704 C CA . THR B 1 70 ? -0.361 -12.898 -25.375 1 90.75 70 THR B CA 1
ATOM 2705 C C . THR B 1 70 ? -0.121 -14.391 -25.609 1 90.75 70 THR B C 1
ATOM 2707 O O . THR B 1 70 ? -0.903 -15.227 -25.156 1 90.75 70 THR B O 1
ATOM 2710 N N . ASP B 1 71 ? 0.998 -14.719 -26.234 1 91.25 71 ASP B N 1
ATOM 2711 C CA . ASP B 1 71 ? 1.305 -16.109 -26.562 1 91.25 71 ASP B CA 1
ATOM 2712 C C . ASP B 1 71 ? 1.581 -16.922 -25.312 1 91.25 71 ASP B C 1
ATOM 2714 O O . ASP B 1 71 ? 1.479 -18.156 -25.312 1 91.25 71 ASP B O 1
ATOM 2718 N N . ASP B 1 72 ? 1.908 -16.281 -24.188 1 93.19 72 ASP B N 1
ATOM 2719 C CA . ASP B 1 72 ? 2.229 -16.969 -22.938 1 93.19 72 ASP B CA 1
ATOM 2720 C C . ASP B 1 72 ? 0.96 -17.422 -22.219 1 93.19 72 ASP B C 1
ATOM 2722 O O . ASP B 1 72 ? 1.013 -18.297 -21.344 1 93.19 72 ASP B O 1
ATOM 2726 N N . LEU B 1 73 ? -0.178 -16.828 -22.562 1 88.88 73 LEU B N 1
ATOM 2727 C CA . LEU B 1 73 ? -1.426 -17.062 -21.844 1 88.88 73 LEU B CA 1
ATOM 2728 C C . LEU B 1 73 ? -1.836 -18.531 -21.922 1 88.88 73 LEU B C 1
ATOM 2730 O O . LEU B 1 73 ? -2.426 -19.078 -20.984 1 88.88 73 LEU B O 1
ATOM 2734 N N . ARG B 1 74 ? -1.534 -19.219 -22.984 1 89.38 74 ARG B N 1
ATOM 2735 C CA . ARG B 1 74 ? -1.915 -20.609 -23.203 1 89.38 74 ARG B CA 1
ATOM 2736 C C . ARG B 1 74 ? -1.201 -21.516 -22.219 1 89.38 74 ARG B C 1
ATOM 2738 O O . ARG B 1 74 ? -1.679 -22.625 -21.922 1 89.38 74 ARG B O 1
ATOM 2745 N N . PHE B 1 75 ? -0.048 -21.062 -21.656 1 93.31 75 PHE B N 1
ATOM 2746 C CA . PHE B 1 75 ? 0.713 -21.906 -20.734 1 93.31 75 PHE B CA 1
ATOM 2747 C C . PHE B 1 75 ? 0.236 -21.703 -19.297 1 93.31 75 PHE B C 1
ATOM 2749 O O . PHE B 1 75 ? 0.589 -22.484 -18.406 1 93.31 75 PHE B O 1
ATOM 2756 N N . LEU B 1 76 ? -0.604 -20.672 -19.094 1 90.88 76 LEU B N 1
ATOM 2757 C CA . LEU B 1 76 ? -1.06 -20.344 -17.75 1 90.88 76 LEU B CA 1
ATOM 2758 C C . LEU B 1 76 ? -1.974 -21.438 -17.203 1 90.88 76 LEU B C 1
ATOM 2760 O O . LEU B 1 76 ? -2.035 -21.672 -15.992 1 90.88 76 LEU B O 1
ATOM 2764 N N . GLU B 1 77 ? -2.623 -22.156 -18.109 1 92.31 77 GLU B N 1
ATOM 2765 C CA . GLU B 1 77 ? -3.51 -23.25 -17.703 1 92.31 77 GLU B CA 1
ATOM 2766 C C . GLU B 1 77 ? -2.729 -24.375 -17.031 1 92.31 77 GLU B C 1
ATOM 2768 O O . GLU B 1 77 ? -3.295 -25.156 -16.266 1 92.31 77 GLU B O 1
ATOM 2773 N N . ASN B 1 78 ? -1.467 -24.484 -17.312 1 96.12 78 ASN B N 1
ATOM 2774 C CA . ASN B 1 78 ? -0.636 -25.547 -16.75 1 96.12 78 ASN B CA 1
ATOM 2775 C C . ASN B 1 78 ? -0.145 -25.188 -15.344 1 96.12 78 ASN B C 1
ATOM 2777 O O . ASN B 1 78 ? 0.437 -26.031 -14.664 1 96.12 78 ASN B O 1
ATOM 2781 N N . ILE B 1 79 ? -0.388 -23.906 -14.93 1 97.31 79 ILE B N 1
ATOM 2782 C CA . ILE B 1 79 ? -0.019 -23.516 -13.57 1 97.31 79 ILE B CA 1
ATOM 2783 C C . ILE B 1 79 ? -1.036 -24.078 -12.578 1 97.31 79 ILE B C 1
ATOM 2785 O O . ILE B 1 79 ? -2.209 -23.703 -12.602 1 97.31 79 ILE B O 1
ATOM 2789 N N . THR B 1 80 ? -0.567 -24.938 -11.648 1 97.5 80 THR B N 1
ATOM 2790 C CA . THR B 1 80 ? -1.464 -25.641 -10.742 1 97.5 80 THR B CA 1
ATOM 2791 C C . THR B 1 80 ? -1.371 -25.062 -9.336 1 97.5 80 THR B C 1
ATOM 2793 O O . THR B 1 80 ? -2.244 -25.297 -8.5 1 97.5 80 THR B O 1
ATOM 2796 N N . ASP B 1 81 ? -0.285 -24.312 -9.109 1 98.38 81 ASP B N 1
ATOM 2797 C CA . ASP B 1 81 ? -0.107 -23.766 -7.77 1 98.38 81 ASP B CA 1
ATOM 2798 C C . ASP B 1 81 ? 0.831 -22.562 -7.789 1 98.38 81 ASP B C 1
ATOM 2800 O O . ASP B 1 81 ? 1.82 -22.547 -8.523 1 98.38 81 ASP B O 1
ATOM 2804 N N . ILE B 1 82 ? 0.481 -21.531 -7.074 1 98.69 82 ILE B N 1
ATOM 2805 C CA . ILE B 1 82 ? 1.351 -20.406 -6.746 1 98.69 82 ILE B CA 1
ATOM 2806 C C . ILE B 1 82 ? 1.35 -20.172 -5.238 1 98.69 82 ILE B C 1
ATOM 2808 O O . ILE B 1 82 ? 0.289 -20.016 -4.625 1 98.69 82 ILE B O 1
ATOM 2812 N N . TYR B 1 83 ? 2.531 -20.156 -4.66 1 98.69 83 TYR B N 1
ATOM 2813 C CA . TYR B 1 83 ? 2.633 -19.969 -3.219 1 98.69 83 TYR B CA 1
ATOM 2814 C C . TYR B 1 83 ? 3.752 -18.984 -2.873 1 98.69 83 TYR B C 1
ATOM 2816 O O . TYR B 1 83 ? 4.855 -19.078 -3.416 1 98.69 83 TYR B O 1
ATOM 2824 N N . VAL B 1 84 ? 3.412 -18.078 -2.018 1 98.06 84 VAL B N 1
ATOM 2825 C CA . VAL B 1 84 ? 4.391 -17.125 -1.527 1 98.06 84 VAL B CA 1
ATOM 2826 C C . VAL B 1 84 ? 4.75 -17.438 -0.077 1 98.06 84 VAL B C 1
ATOM 2828 O O . VAL B 1 84 ? 3.867 -17.562 0.775 1 98.06 84 VAL B O 1
ATOM 2831 N N . ASP B 1 85 ? 6.027 -17.594 0.159 1 96.75 85 ASP B N 1
ATOM 2832 C CA . ASP B 1 85 ? 6.539 -17.844 1.501 1 96.75 85 ASP B CA 1
ATOM 2833 C C . ASP B 1 85 ? 7.43 -16.703 1.983 1 96.75 85 ASP B C 1
ATOM 2835 O O . ASP B 1 85 ? 8.43 -16.375 1.342 1 96.75 85 ASP B O 1
ATOM 2839 N N . TRP B 1 86 ? 6.98 -16.078 3.07 1 95.44 86 TRP B N 1
ATOM 2840 C CA . TRP B 1 86 ? 7.754 -14.984 3.65 1 95.44 86 TRP B CA 1
ATOM 2841 C C . TRP B 1 86 ? 8.742 -15.508 4.688 1 95.44 86 TRP B C 1
ATOM 2843 O O . TRP B 1 86 ? 8.414 -16.406 5.465 1 95.44 86 TRP B O 1
ATOM 2853 N N . ASP B 1 87 ? 9.93 -14.906 4.613 1 91.69 87 ASP B N 1
ATOM 2854 C CA . ASP B 1 87 ? 10.922 -15.242 5.629 1 91.69 87 ASP B CA 1
ATOM 2855 C C . ASP B 1 87 ? 10.531 -14.656 6.988 1 91.69 87 ASP B C 1
ATOM 2857 O O . ASP B 1 87 ? 10.203 -13.477 7.09 1 91.69 87 ASP B O 1
ATOM 2861 N N . LEU B 1 88 ? 10.562 -15.445 8.031 1 85.25 88 LEU B N 1
ATOM 2862 C CA . LEU B 1 88 ? 10.078 -15.016 9.336 1 85.25 88 LEU B CA 1
ATOM 2863 C C . LEU B 1 88 ? 11.117 -14.164 10.047 1 85.25 88 LEU B C 1
ATOM 2865 O O . LEU B 1 88 ? 10.781 -13.352 10.914 1 85.25 88 LEU B O 1
ATOM 2869 N N . GLU B 1 89 ? 12.375 -14.336 9.719 1 82.56 89 GLU B N 1
ATOM 2870 C CA . GLU B 1 89 ? 13.43 -13.539 10.32 1 82.56 89 GLU B CA 1
ATOM 2871 C C . GLU B 1 89 ? 13.609 -12.211 9.586 1 82.56 89 GLU B C 1
ATOM 2873 O O . GLU B 1 89 ? 13.68 -11.156 10.219 1 82.56 89 GLU B O 1
ATOM 2878 N N . ASN B 1 90 ? 13.68 -12.297 8.227 1 84.44 90 ASN B N 1
ATOM 2879 C CA . ASN B 1 90 ? 13.695 -11.109 7.375 1 84.44 90 ASN B CA 1
ATOM 2880 C C . ASN B 1 90 ? 12.43 -11.008 6.527 1 84.44 90 ASN B C 1
ATOM 2882 O O . ASN B 1 90 ? 12.43 -11.414 5.363 1 84.44 90 ASN B O 1
ATOM 2886 N N . SER B 1 91 ? 11.461 -10.383 7.07 1 78.5 91 SER B N 1
ATOM 2887 C CA . SER B 1 91 ? 10.109 -10.43 6.527 1 78.5 91 SER B CA 1
ATOM 2888 C C . SER B 1 91 ? 10.039 -9.773 5.152 1 78.5 91 SER B C 1
ATOM 2890 O O . SER B 1 91 ? 9.062 -9.945 4.422 1 78.5 91 SER B O 1
ATOM 2892 N N . ARG B 1 92 ? 11.039 -9.07 4.797 1 82.81 92 ARG B N 1
ATOM 2893 C CA . ARG B 1 92 ? 11.047 -8.445 3.479 1 82.81 92 ARG B CA 1
ATOM 2894 C C . ARG B 1 92 ? 11.539 -9.422 2.412 1 82.81 92 ARG B C 1
ATOM 2896 O O . ARG B 1 92 ? 11.359 -9.18 1.216 1 82.81 92 ARG B O 1
ATOM 2903 N N . ASP B 1 93 ? 12.133 -10.523 2.908 1 93.69 93 ASP B N 1
ATOM 2904 C CA . ASP B 1 93 ? 12.523 -11.602 2.008 1 93.69 93 ASP B CA 1
ATOM 2905 C C . ASP B 1 93 ? 11.375 -12.594 1.807 1 93.69 93 ASP B C 1
ATOM 2907 O O . ASP B 1 93 ? 10.641 -12.898 2.748 1 93.69 93 ASP B O 1
ATOM 2911 N N . PHE B 1 94 ? 11.281 -13.031 0.584 1 97.12 94 PHE B N 1
ATOM 2912 C CA . PHE B 1 94 ? 10.234 -14 0.307 1 97.12 94 PHE B CA 1
ATOM 2913 C C . PHE B 1 94 ? 10.594 -14.852 -0.909 1 97.12 94 PHE B C 1
ATOM 2915 O O . PHE B 1 94 ? 11.57 -14.57 -1.601 1 97.12 94 PHE B O 1
ATOM 2922 N N . SER B 1 95 ? 9.852 -15.93 -1.069 1 98 95 SER B N 1
ATOM 2923 C CA . SER B 1 95 ? 9.977 -16.781 -2.254 1 98 95 SER B CA 1
ATOM 2924 C C . SER B 1 95 ? 8.617 -17.047 -2.891 1 98 95 SER B C 1
ATOM 2926 O O . SER B 1 95 ? 7.594 -17.062 -2.201 1 98 95 SER B O 1
ATOM 2928 N N . ILE B 1 96 ? 8.641 -17.125 -4.152 1 98.62 96 ILE B N 1
ATOM 2929 C CA . ILE B 1 96 ? 7.461 -17.5 -4.914 1 98.62 96 ILE B CA 1
ATOM 2930 C C . ILE B 1 96 ? 7.688 -18.875 -5.555 1 98.62 96 ILE B C 1
ATOM 2932 O O . ILE B 1 96 ? 8.664 -19.078 -6.277 1 98.62 96 ILE B O 1
ATOM 2936 N N . THR B 1 97 ? 6.82 -19.812 -5.254 1 98.81 97 THR B N 1
ATOM 2937 C CA . THR B 1 97 ? 6.855 -21.141 -5.852 1 98.81 97 THR B CA 1
ATOM 2938 C C . THR B 1 97 ? 5.695 -21.328 -6.824 1 98.81 97 THR B C 1
ATOM 2940 O O . THR B 1 97 ? 4.543 -21.062 -6.48 1 98.81 97 THR B O 1
ATOM 2943 N N . ILE B 1 98 ? 6.027 -21.719 -8.047 1 98.62 98 ILE B N 1
ATOM 2944 C CA . ILE B 1 98 ? 5.016 -21.984 -9.062 1 98.62 98 ILE B CA 1
ATOM 2945 C C . ILE B 1 98 ? 5.129 -23.422 -9.539 1 98.62 98 ILE B C 1
ATOM 2947 O O . ILE B 1 98 ? 6.219 -23.891 -9.891 1 98.62 98 ILE B O 1
ATOM 2951 N N . ALA B 1 99 ? 4.012 -24.156 -9.516 1 98.56 99 ALA B N 1
ATOM 2952 C CA . ALA B 1 99 ? 3.953 -25.531 -10 1 98.56 99 ALA B CA 1
ATOM 2953 C C . ALA B 1 99 ? 3.242 -25.609 -11.352 1 98.56 99 ALA B C 1
ATOM 2955 O O . ALA B 1 99 ? 2.186 -25 -11.539 1 98.56 99 ALA B O 1
ATOM 2956 N N . PHE B 1 100 ? 3.852 -26.344 -12.273 1 97.69 100 PHE B N 1
ATOM 2957 C CA . PHE B 1 100 ? 3.297 -26.594 -13.594 1 97.69 100 PHE B CA 1
ATOM 2958 C C . PHE B 1 100 ? 2.959 -28.078 -13.766 1 97.69 100 PHE B C 1
ATOM 2960 O O . PHE B 1 100 ? 3.705 -28.938 -13.312 1 97.69 100 PHE B O 1
ATOM 2967 N N . ASP B 1 101 ? 1.89 -28.359 -14.422 1 96.38 101 ASP B N 1
ATOM 2968 C CA . ASP B 1 101 ? 1.593 -29.734 -14.812 1 96.38 101 ASP B CA 1
ATOM 2969 C C . ASP B 1 101 ? 1.826 -29.938 -16.297 1 96.38 101 ASP B C 1
ATOM 2971 O O . ASP B 1 101 ? 2.121 -29 -17.031 1 96.38 101 ASP B O 1
ATOM 2975 N N . ASP B 1 102 ? 1.839 -31.188 -16.734 1 94.62 102 ASP B N 1
ATOM 2976 C CA . ASP B 1 102 ? 2.1 -31.547 -18.125 1 94.62 102 ASP B CA 1
ATOM 2977 C C . ASP B 1 102 ? 0.845 -32.094 -18.781 1 94.62 102 ASP B C 1
ATOM 2979 O O . ASP B 1 102 ? 0.932 -32.969 -19.656 1 94.62 102 ASP B O 1
ATOM 2983 N N . SER B 1 103 ? -0.231 -31.625 -18.391 1 89.56 103 SER B N 1
ATOM 2984 C CA . SER B 1 103 ? -1.511 -32.188 -18.797 1 89.56 103 SER B CA 1
ATOM 2985 C C . SER B 1 103 ? -1.666 -32.188 -20.312 1 89.56 103 SER B C 1
ATOM 2987 O O . SER B 1 103 ? -2.264 -33.094 -20.875 1 89.56 103 SER B O 1
ATOM 2989 N N . ASP B 1 104 ? -1.104 -31.172 -21 1 88.75 104 ASP B N 1
ATOM 2990 C CA . ASP B 1 104 ? -1.267 -31.094 -22.453 1 88.75 104 ASP B CA 1
ATOM 2991 C C . ASP B 1 104 ? 0.076 -31.25 -23.156 1 88.75 104 ASP B C 1
ATOM 2993 O O . ASP B 1 104 ? 0.187 -30.953 -24.359 1 88.75 104 ASP B O 1
ATOM 2997 N N . ASN B 1 105 ? 1.046 -31.547 -22.484 1 87.94 105 ASN B N 1
ATOM 2998 C CA . ASN B 1 105 ? 2.385 -31.859 -22.984 1 87.94 105 ASN B CA 1
ATOM 2999 C C . ASN B 1 105 ? 3.074 -30.609 -23.547 1 87.94 105 ASN B C 1
ATOM 3001 O O . ASN B 1 105 ? 3.988 -30.734 -24.359 1 87.94 105 ASN B O 1
ATOM 3005 N N . LYS B 1 106 ? 2.582 -29.5 -23.141 1 90.38 106 LYS B N 1
ATOM 3006 C CA . LYS B 1 106 ? 3.197 -28.25 -23.609 1 90.38 106 LYS B CA 1
ATOM 3007 C C . LYS B 1 106 ? 4.359 -27.844 -22.703 1 90.38 106 LYS B C 1
ATOM 3009 O O . LYS B 1 106 ? 5.344 -27.266 -23.172 1 90.38 106 LYS B O 1
ATOM 3014 N N . ILE B 1 107 ? 4.195 -28.078 -21.5 1 92.88 107 ILE B N 1
ATOM 3015 C CA . ILE B 1 107 ? 5.234 -27.797 -20.516 1 92.88 107 ILE B CA 1
ATOM 3016 C C . ILE B 1 107 ? 5.477 -29.031 -19.656 1 92.88 107 ILE B C 1
ATOM 3018 O O . ILE B 1 107 ? 4.539 -29.781 -19.359 1 92.88 107 ILE B O 1
ATOM 3022 N N . THR B 1 108 ? 6.715 -29.25 -19.359 1 95 108 THR B N 1
ATOM 3023 C CA . THR B 1 108 ? 7.074 -30.344 -18.453 1 95 108 THR B CA 1
ATOM 3024 C C . THR B 1 108 ? 6.605 -30.047 -17.031 1 95 108 THR B C 1
ATOM 3026 O O . THR B 1 108 ? 6.711 -28.922 -16.562 1 95 108 THR B O 1
ATOM 3029 N N . ALA B 1 109 ? 6.047 -31.172 -16.406 1 97.31 109 ALA B N 1
ATOM 3030 C CA . ALA B 1 109 ? 5.703 -31.016 -15 1 97.31 109 ALA B CA 1
ATOM 3031 C C . ALA B 1 109 ? 6.926 -30.609 -14.18 1 97.31 109 ALA B C 1
ATOM 3033 O O . ALA B 1 109 ? 7.973 -31.266 -14.258 1 97.31 109 ALA B O 1
ATOM 3034 N N . GLN B 1 110 ? 6.805 -29.484 -13.477 1 98.19 110 GLN B N 1
ATOM 3035 C CA . GLN B 1 110 ? 7.922 -28.984 -12.688 1 98.19 110 GLN B CA 1
ATOM 3036 C C . GLN B 1 110 ? 7.438 -28.031 -11.594 1 98.19 110 GLN B C 1
ATOM 3038 O O . GLN B 1 110 ? 6.32 -27.516 -11.664 1 98.19 110 GLN B O 1
ATOM 3043 N N . VAL B 1 111 ? 8.172 -27.922 -10.523 1 98.5 111 VAL B N 1
ATOM 3044 C CA . VAL B 1 111 ? 7.98 -26.969 -9.445 1 98.5 111 VAL B CA 1
ATOM 3045 C C . VAL B 1 111 ? 9.203 -26.062 -9.336 1 98.5 111 VAL B C 1
ATOM 3047 O O . VAL B 1 111 ? 10.328 -26.531 -9.133 1 98.5 111 VAL B O 1
ATOM 3050 N N . VAL B 1 112 ? 8.992 -24.75 -9.516 1 98.56 112 VAL B N 1
ATOM 3051 C CA . VAL B 1 112 ? 10.094 -23.797 -9.555 1 98.56 112 VAL B CA 1
ATOM 3052 C C . VAL B 1 112 ? 9.93 -22.781 -8.438 1 98.56 112 VAL B C 1
ATOM 3054 O O . VAL B 1 112 ? 8.852 -22.203 -8.258 1 98.56 112 VAL B O 1
ATOM 3057 N N . THR B 1 113 ? 10.969 -22.547 -7.668 1 98.69 113 THR B N 1
ATOM 3058 C CA . THR B 1 113 ? 10.961 -21.562 -6.598 1 98.69 113 THR B CA 1
ATOM 3059 C C . THR B 1 113 ? 11.953 -20.438 -6.898 1 98.69 113 THR B C 1
ATOM 3061 O O . THR B 1 113 ? 13.109 -20.688 -7.215 1 98.69 113 THR B O 1
ATOM 3064 N N . LYS B 1 114 ? 11.445 -19.234 -6.922 1 98.56 114 LYS B N 1
ATOM 3065 C CA . LYS B 1 114 ? 12.266 -18.047 -7.102 1 98.56 114 LYS B CA 1
ATOM 3066 C C . LYS B 1 114 ? 12.352 -17.234 -5.812 1 98.56 114 LYS B C 1
ATOM 3068 O O . LYS B 1 114 ? 11.336 -17.016 -5.141 1 98.56 114 LYS B O 1
ATOM 3073 N N . HIS B 1 115 ? 13.578 -16.75 -5.441 1 98.25 115 HIS B N 1
ATOM 3074 C CA . HIS B 1 115 ? 13.812 -16.078 -4.172 1 98.25 115 HIS B CA 1
ATOM 3075 C C . HIS B 1 115 ? 14.047 -14.578 -4.371 1 98.25 115 HIS B C 1
ATOM 3077 O O . HIS B 1 115 ? 14.742 -14.172 -5.301 1 98.25 115 HIS B O 1
ATOM 3083 N N . PHE B 1 116 ? 13.453 -13.805 -3.486 1 98.06 116 PHE B N 1
ATOM 3084 C CA . PHE B 1 116 ? 13.492 -12.359 -3.613 1 98.06 116 PHE B CA 1
ATOM 3085 C C . PHE B 1 116 ? 13.938 -11.711 -2.309 1 98.06 116 PHE B C 1
ATOM 3087 O O . PHE B 1 116 ? 13.695 -12.25 -1.228 1 98.06 116 PHE B O 1
ATOM 3094 N N . LYS B 1 117 ? 14.539 -10.602 -2.457 1 95.56 117 LYS B N 1
ATOM 3095 C CA . LYS B 1 117 ? 14.953 -9.758 -1.336 1 95.56 117 LYS B CA 1
ATOM 3096 C C . LYS B 1 117 ? 14.711 -8.281 -1.641 1 95.56 117 LYS B C 1
ATOM 3098 O O . LYS B 1 117 ? 14.625 -7.891 -2.807 1 95.56 117 LYS B O 1
ATOM 3103 N N . SER B 1 118 ? 14.539 -7.586 -0.562 1 91.69 118 SER B N 1
ATOM 3104 C CA . SER B 1 118 ? 14.469 -6.133 -0.689 1 91.69 118 SER B CA 1
ATOM 3105 C C . SER B 1 118 ? 15.82 -5.484 -0.416 1 91.69 118 SER B C 1
ATOM 3107 O O . SER B 1 118 ? 16.516 -5.871 0.52 1 91.69 118 SER B O 1
ATOM 3109 N N . GLU B 1 119 ? 16.188 -4.602 -1.316 1 90.44 119 GLU B N 1
ATOM 3110 C CA . GLU B 1 119 ? 17.422 -3.857 -1.147 1 90.44 119 GLU B CA 1
ATOM 3111 C C . GLU B 1 119 ? 17.203 -2.363 -1.367 1 90.44 119 GLU B C 1
ATOM 3113 O O . GLU B 1 119 ? 16.219 -1.959 -1.983 1 90.44 119 GLU B O 1
ATOM 3118 N N . ILE B 1 120 ? 18.062 -1.572 -0.712 1 86.44 120 ILE B N 1
ATOM 3119 C CA . ILE B 1 120 ? 18.031 -0.134 -0.95 1 86.44 120 ILE B CA 1
ATOM 3120 C C . ILE B 1 120 ? 18.938 0.213 -2.123 1 86.44 120 ILE B C 1
ATOM 3122 O O . ILE B 1 120 ? 20.125 -0.119 -2.111 1 86.44 120 ILE B O 1
ATOM 3126 N N . ASP B 1 121 ? 18.359 0.843 -3.125 1 86.06 121 ASP B N 1
ATOM 3127 C CA . ASP B 1 121 ? 19.156 1.312 -4.254 1 86.06 121 ASP B CA 1
ATOM 3128 C C . ASP B 1 121 ? 20.094 2.436 -3.83 1 86.06 121 ASP B C 1
ATOM 3130 O O . ASP B 1 121 ? 19.656 3.482 -3.357 1 86.06 121 ASP B O 1
ATOM 3134 N N . GLU B 1 122 ? 21.266 2.285 -4.031 1 82.69 122 GLU B N 1
ATOM 3135 C CA . GLU B 1 122 ? 22.281 3.236 -3.564 1 82.69 122 GLU B CA 1
ATOM 3136 C C . GLU B 1 122 ? 22.156 4.566 -4.305 1 82.69 122 GLU B C 1
ATOM 3138 O O . GLU B 1 122 ? 22.469 5.621 -3.748 1 82.69 122 GLU B O 1
ATOM 3143 N N . GLU B 1 123 ? 21.734 4.465 -5.512 1 80.12 123 GLU B N 1
ATOM 3144 C CA . GLU B 1 123 ? 21.641 5.668 -6.332 1 80.12 123 GLU B CA 1
ATOM 3145 C C . GLU B 1 123 ? 20.391 6.473 -5.984 1 80.12 123 GLU B C 1
ATOM 3147 O O . GLU B 1 123 ? 20.469 7.695 -5.836 1 80.12 123 GLU B O 1
ATOM 3152 N N . THR B 1 124 ? 19.297 5.828 -5.781 1 79.44 124 THR B N 1
ATOM 3153 C CA . THR B 1 124 ? 18.031 6.523 -5.594 1 79.44 124 THR B CA 1
ATOM 3154 C C . THR B 1 124 ? 17.641 6.527 -4.121 1 79.44 124 THR B C 1
ATOM 3156 O O . THR B 1 124 ? 16.734 7.277 -3.719 1 79.44 124 THR B O 1
ATOM 3159 N N . ASN B 1 125 ? 18.266 5.691 -3.291 1 79.06 125 ASN B N 1
ATOM 3160 C CA . ASN B 1 125 ? 17.953 5.512 -1.875 1 79.06 125 ASN B CA 1
ATOM 3161 C C . ASN B 1 125 ? 16.547 4.977 -1.669 1 79.06 125 ASN B C 1
ATOM 3163 O O . ASN B 1 125 ? 15.922 5.234 -0.635 1 79.06 125 ASN B O 1
ATOM 3167 N N . GLN B 1 126 ? 16.031 4.336 -2.727 1 81.88 126 GLN B N 1
ATOM 3168 C CA . GLN B 1 126 ? 14.711 3.732 -2.658 1 81.88 126 GLN B CA 1
ATOM 3169 C C . GLN B 1 126 ? 14.797 2.215 -2.541 1 81.88 126 GLN B C 1
ATOM 3171 O O . GLN B 1 126 ? 15.789 1.611 -2.961 1 81.88 126 GLN B O 1
ATOM 3176 N N . GLU B 1 127 ? 13.812 1.719 -1.935 1 85.56 127 GLU B N 1
ATOM 3177 C CA . GLU B 1 127 ? 13.742 0.267 -1.804 1 85.56 127 GLU B CA 1
ATOM 3178 C C . GLU B 1 127 ? 13.406 -0.391 -3.139 1 85.56 127 GLU B C 1
ATOM 3180 O O . GLU B 1 127 ? 12.562 0.11 -3.891 1 85.56 127 GLU B O 1
ATOM 3185 N N . LYS B 1 128 ? 14.109 -1.469 -3.48 1 91.88 128 LYS B N 1
ATOM 3186 C CA . LYS B 1 128 ? 13.836 -2.23 -4.695 1 91.88 128 LYS B CA 1
ATOM 3187 C C . LYS B 1 128 ? 13.914 -3.732 -4.43 1 91.88 128 LYS B C 1
ATOM 3189 O O . LYS B 1 128 ? 14.523 -4.164 -3.453 1 91.88 128 LYS B O 1
ATOM 3194 N N . LEU B 1 129 ? 13.289 -4.473 -5.316 1 95.56 129 LEU B N 1
ATOM 3195 C CA . LEU B 1 129 ? 13.336 -5.93 -5.219 1 95.56 129 LEU B CA 1
ATOM 3196 C C . LEU B 1 129 ? 14.461 -6.492 -6.078 1 95.56 129 LEU B C 1
ATOM 3198 O O . LEU B 1 129 ? 14.695 -6.023 -7.195 1 95.56 129 LEU B O 1
ATOM 3202 N N . VAL B 1 130 ? 15.125 -7.426 -5.531 1 96.56 130 VAL B N 1
ATOM 3203 C CA . VAL B 1 130 ? 16.125 -8.18 -6.285 1 96.56 130 VAL B CA 1
ATOM 3204 C C . VAL B 1 130 ? 15.875 -9.68 -6.113 1 96.56 130 VAL B C 1
ATOM 3206 O O . VAL B 1 130 ? 15.18 -10.094 -5.188 1 96.56 130 VAL B O 1
ATOM 3209 N N . SER B 1 131 ? 16.406 -10.445 -7.055 1 97.75 131 SER B N 1
ATOM 3210 C CA . SER B 1 131 ? 16.203 -11.883 -7.008 1 97.75 131 SER B CA 1
ATOM 3211 C C . SER B 1 131 ? 17.391 -12.641 -7.574 1 97.75 131 SER B C 1
ATOM 3213 O O . SER B 1 131 ? 18.266 -12.047 -8.219 1 97.75 131 SER B O 1
ATOM 3215 N N . GLU B 1 132 ? 17.422 -13.922 -7.215 1 95.94 132 GLU B N 1
ATOM 3216 C CA . GLU B 1 132 ? 18.281 -14.883 -7.898 1 95.94 132 GLU B CA 1
ATOM 3217 C C . GLU B 1 132 ? 17.547 -15.57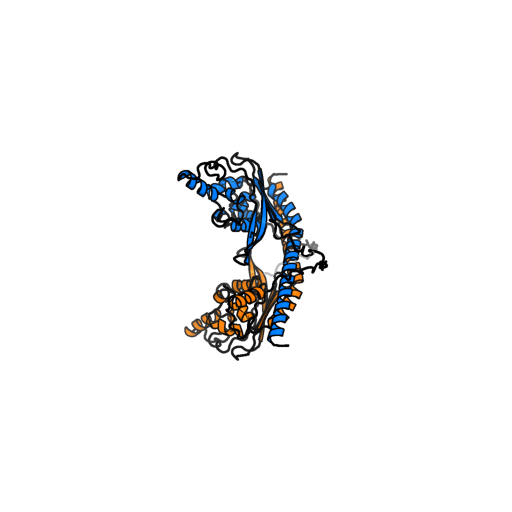 -9.039 1 95.94 132 GLU B C 1
ATOM 3219 O O . GLU B 1 132 ? 16.344 -15.82 -8.945 1 95.94 132 GLU B O 1
ATOM 3224 N N . PRO B 1 133 ? 18.359 -15.773 -10.125 1 96.94 133 PRO B N 1
ATOM 3225 C CA . PRO B 1 133 ? 17.688 -16.516 -11.195 1 96.94 133 PRO B CA 1
ATOM 3226 C C . PRO B 1 133 ? 17.203 -17.906 -10.742 1 96.94 133 PRO B C 1
ATOM 3228 O O . PRO B 1 133 ? 17.875 -18.547 -9.93 1 96.94 133 PRO B O 1
ATOM 3231 N N . ALA B 1 134 ? 16.109 -18.312 -11.18 1 97.94 134 ALA B N 1
ATOM 3232 C CA . ALA B 1 134 ? 15.578 -19.656 -10.938 1 97.94 134 ALA B CA 1
ATOM 3233 C C . ALA B 1 134 ? 15.57 -20.484 -12.227 1 97.94 134 ALA B C 1
ATOM 3235 O O . ALA B 1 134 ? 15.195 -19.984 -13.289 1 97.94 134 ALA B O 1
ATOM 3236 N N . THR B 1 135 ? 15.969 -21.75 -12.117 1 96.62 135 THR B N 1
ATOM 3237 C CA . THR B 1 135 ? 15.992 -22.625 -13.273 1 96.62 135 THR B CA 1
ATOM 3238 C C . THR B 1 135 ? 14.594 -23.156 -13.594 1 96.62 135 THR B C 1
ATOM 3240 O O . THR B 1 135 ? 13.875 -23.609 -12.695 1 96.62 135 THR B O 1
ATOM 3243 N N . ILE B 1 136 ? 14.258 -23.016 -14.844 1 97.44 136 ILE B N 1
ATOM 3244 C CA . ILE B 1 136 ? 12.961 -23.484 -15.305 1 97.44 136 ILE B CA 1
ATOM 3245 C C . ILE B 1 136 ? 13.109 -24.141 -16.672 1 97.44 136 ILE B C 1
ATOM 3247 O O . ILE B 1 136 ? 13.922 -23.703 -17.5 1 97.44 136 ILE B O 1
ATOM 3251 N N . GLN B 1 137 ? 12.328 -25.188 -16.891 1 96.81 137 GLN B N 1
ATOM 3252 C CA . GLN B 1 137 ? 12.211 -25.75 -18.234 1 96.81 137 GLN B CA 1
ATOM 3253 C C . GLN B 1 137 ? 11.133 -25.047 -19.047 1 96.81 137 GLN B C 1
ATOM 3255 O O . GLN B 1 137 ? 9.953 -25.109 -18.703 1 96.81 137 GLN B O 1
ATOM 3260 N N . TRP B 1 138 ? 11.531 -24.438 -20.156 1 97.12 138 TRP B N 1
ATOM 3261 C CA . TRP B 1 138 ? 10.586 -23.734 -21 1 97.12 138 TRP B CA 1
ATOM 3262 C C . TRP B 1 138 ? 9.742 -24.703 -21.812 1 97.12 138 TRP B C 1
ATOM 3264 O O . TRP B 1 138 ? 10.125 -25.875 -21.984 1 97.12 138 TRP B O 1
ATOM 3274 N N . PRO B 1 139 ? 8.602 -24.172 -22.281 1 95.62 139 PRO B N 1
ATOM 3275 C CA . PRO B 1 139 ? 7.895 -25 -23.266 1 95.62 139 PRO B CA 1
ATOM 3276 C C . PRO B 1 139 ? 8.742 -25.312 -24.5 1 95.62 139 PRO B C 1
ATOM 3278 O O . PRO B 1 139 ? 9.5 -24.453 -24.953 1 95.62 139 PRO B O 1
ATOM 3281 N N . LYS B 1 140 ? 8.516 -26.5 -24.969 1 92.75 140 LYS B N 1
ATOM 3282 C CA . LYS B 1 140 ? 9.289 -26.938 -26.141 1 92.75 140 LYS B CA 1
ATOM 3283 C C . LYS B 1 140 ? 9.07 -26 -27.328 1 92.75 140 LYS B C 1
ATOM 3285 O O . LYS B 1 140 ? 10.008 -25.719 -28.078 1 92.75 140 LYS B O 1
ATOM 3290 N N . GLU B 1 141 ? 7.914 -25.484 -27.438 1 94.25 141 GLU B N 1
ATOM 3291 C CA . GLU B 1 141 ? 7.555 -24.594 -28.531 1 94.25 141 GLU B CA 1
ATOM 3292 C C . GLU B 1 141 ? 8.375 -23.297 -28.5 1 94.25 141 GLU B C 1
ATOM 3294 O O . GLU B 1 141 ? 8.461 -22.578 -29.5 1 94.25 141 GLU B O 1
ATOM 3299 N N . TYR B 1 142 ? 8.922 -23 -27.328 1 95.56 142 TYR B N 1
ATOM 3300 C CA . TYR B 1 142 ? 9.68 -21.766 -27.188 1 95.56 142 TYR B CA 1
ATOM 3301 C C . TYR B 1 142 ? 11.18 -22.016 -27.344 1 95.56 142 TYR B C 1
ATOM 3303 O O . TYR B 1 142 ? 11.992 -21.125 -27.062 1 95.56 142 TYR B O 1
ATOM 3311 N N . ASP B 1 143 ? 11.617 -23.125 -27.828 1 94.12 143 ASP B N 1
ATOM 3312 C CA . ASP B 1 143 ? 13.031 -23.469 -27.953 1 94.12 143 ASP B CA 1
ATOM 3313 C C . ASP B 1 143 ? 13.766 -22.469 -28.844 1 94.12 143 ASP B C 1
ATOM 3315 O O . ASP B 1 143 ? 14.891 -22.062 -28.547 1 94.12 143 ASP B O 1
ATOM 3319 N N . SER B 1 144 ? 13.141 -22.062 -29.844 1 93.56 144 SER B N 1
ATOM 3320 C CA . SER B 1 144 ? 13.773 -21.203 -30.828 1 93.56 144 SER B CA 1
ATOM 3321 C C . SER B 1 144 ? 13.984 -19.797 -30.281 1 93.56 144 SER B C 1
ATOM 3323 O O . SER B 1 144 ? 14.812 -19.031 -30.797 1 93.56 144 SER B O 1
ATOM 3325 N N . ILE B 1 145 ? 13.211 -19.453 -29.203 1 95.56 145 ILE B N 1
ATOM 3326 C CA . ILE B 1 145 ? 13.336 -18.094 -28.688 1 95.56 145 ILE B CA 1
ATOM 3327 C C . ILE B 1 145 ? 13.906 -18.125 -27.281 1 95.56 145 ILE B C 1
ATOM 3329 O O . ILE B 1 145 ? 14.023 -17.078 -26.625 1 95.56 145 ILE B O 1
ATOM 3333 N N . ASN B 1 146 ? 14.219 -19.266 -26.797 1 95.38 146 ASN B N 1
ATOM 3334 C CA . ASN B 1 146 ? 14.828 -19.391 -25.484 1 95.38 146 ASN B CA 1
ATOM 3335 C C . ASN B 1 146 ? 16.266 -18.891 -25.469 1 95.38 146 ASN B C 1
ATOM 3337 O O . ASN B 1 146 ? 17.141 -19.469 -26.094 1 95.38 146 ASN B O 1
ATOM 3341 N N . PRO B 1 147 ? 16.469 -17.812 -24.688 1 92.38 147 PRO B N 1
ATOM 3342 C CA . PRO B 1 147 ? 17.797 -17.188 -24.688 1 92.38 147 PRO B CA 1
ATOM 3343 C C . PRO B 1 147 ? 18.891 -18.172 -24.281 1 92.38 147 PRO B C 1
ATOM 3345 O O . PRO B 1 147 ? 20.047 -18 -24.688 1 92.38 147 PRO B O 1
ATOM 3348 N N . TYR B 1 148 ? 18.562 -19.188 -23.609 1 90.06 148 TYR B N 1
ATOM 3349 C CA . TYR B 1 148 ? 19.562 -20.125 -23.109 1 90.06 148 TYR B CA 1
ATOM 3350 C C . TYR B 1 148 ? 19.859 -21.219 -24.141 1 90.06 148 TYR B C 1
ATOM 3352 O O . TYR B 1 148 ? 20.812 -21.969 -23.984 1 90.06 148 TYR B O 1
ATOM 3360 N N . LYS B 1 149 ? 19.078 -21.25 -25.141 1 92.19 149 LYS B N 1
ATOM 3361 C CA . LYS B 1 149 ? 19.25 -22.25 -26.188 1 92.19 149 LYS B CA 1
ATOM 3362 C C . LYS B 1 149 ? 19.734 -21.609 -27.484 1 92.19 149 LYS B C 1
ATOM 3364 O O . LYS B 1 149 ? 20.188 -22.297 -28.406 1 92.19 149 LYS B O 1
ATOM 3369 N N . ILE B 1 150 ? 19.625 -20.344 -27.484 1 91.25 150 ILE B N 1
ATOM 3370 C CA . ILE B 1 150 ? 20.047 -19.641 -28.688 1 91.25 150 ILE B CA 1
ATOM 3371 C C . ILE B 1 150 ? 21.578 -19.594 -28.75 1 91.25 150 ILE B C 1
ATOM 3373 O O . ILE B 1 150 ? 22.219 -19.047 -27.859 1 91.25 150 ILE B O 1
ATOM 3377 N N . THR B 1 151 ? 22.172 -20.109 -29.75 1 87.5 151 THR B N 1
ATOM 3378 C CA . THR B 1 151 ? 23.609 -20.188 -29.906 1 87.5 151 THR B CA 1
ATOM 3379 C C . THR B 1 151 ? 24.125 -19.047 -30.766 1 87.5 151 THR B C 1
ATOM 3381 O O . THR B 1 151 ? 25.172 -18.453 -30.469 1 87.5 151 THR B O 1
ATOM 3384 N N . ASP B 1 152 ? 23.391 -18.734 -31.859 1 86.62 152 ASP B N 1
ATOM 3385 C CA . ASP B 1 152 ? 23.797 -17.641 -32.75 1 86.62 152 ASP B CA 1
ATOM 3386 C C . ASP B 1 152 ? 23.156 -16.328 -32.312 1 86.62 152 ASP B C 1
ATOM 3388 O O . ASP B 1 152 ? 22.141 -15.906 -32.875 1 86.62 152 ASP B O 1
ATOM 3392 N N . LYS B 1 153 ? 23.781 -15.578 -31.469 1 82.12 153 LYS B N 1
ATOM 3393 C CA . LYS B 1 153 ? 23.203 -14.344 -30.938 1 82.12 153 LYS B CA 1
ATOM 3394 C C . LYS B 1 153 ? 23.703 -13.133 -31.734 1 82.12 153 LYS B C 1
ATOM 3396 O O . LYS B 1 153 ? 23.406 -11.992 -31.375 1 82.12 153 LYS B O 1
ATOM 3401 N N . LYS B 1 154 ? 24.391 -13.406 -32.812 1 88.25 154 LYS B N 1
ATOM 3402 C CA . LYS B 1 154 ? 24.969 -12.312 -33.562 1 88.25 154 LYS B CA 1
ATOM 3403 C C . LYS B 1 154 ? 24.156 -12.031 -34.844 1 88.25 154 LYS B C 1
ATOM 3405 O O . LYS B 1 154 ? 24.094 -10.898 -35.312 1 88.25 154 LYS B O 1
ATOM 3410 N N . SER B 1 155 ? 23.547 -12.984 -35.312 1 91.62 155 SER B N 1
ATOM 3411 C CA . SER B 1 155 ? 22.75 -12.805 -36.531 1 91.62 155 SER B CA 1
ATOM 3412 C C . SER B 1 155 ? 21.484 -11.984 -36.25 1 91.62 155 SER B C 1
ATOM 3414 O O . SER B 1 155 ? 21.078 -11.844 -35.094 1 91.62 155 SER B O 1
ATOM 3416 N N . ALA B 1 156 ? 20.891 -11.438 -37.281 1 92.94 156 ALA B N 1
ATOM 3417 C CA . ALA B 1 156 ? 19.656 -10.68 -37.156 1 92.94 156 ALA B CA 1
ATOM 3418 C C . ALA B 1 156 ? 18.531 -11.547 -36.594 1 92.94 156 ALA B C 1
ATOM 3420 O O . ALA B 1 156 ? 17.781 -11.109 -35.719 1 92.94 156 ALA B O 1
ATOM 3421 N N . GLU B 1 157 ? 18.453 -12.734 -37.094 1 92.56 157 GLU B N 1
ATOM 3422 C CA . GLU B 1 157 ? 17.438 -13.672 -36.625 1 92.56 157 GLU B CA 1
ATOM 3423 C C . GLU B 1 157 ? 17.672 -14.055 -35.156 1 92.56 157 GLU B C 1
ATOM 3425 O O . GLU B 1 157 ? 16.719 -14.133 -34.375 1 92.56 157 GLU B O 1
ATOM 3430 N N . GLY B 1 158 ? 18.875 -14.305 -34.875 1 92.56 158 GLY B N 1
ATOM 3431 C CA . GLY B 1 158 ? 19.219 -14.648 -33.5 1 92.56 158 GLY B CA 1
ATOM 3432 C C . GLY B 1 158 ? 18.891 -13.555 -32.531 1 92.56 158 GLY B C 1
ATOM 3433 O O . GLY B 1 158 ? 18.328 -13.82 -31.453 1 92.56 158 GLY B O 1
ATOM 3434 N N . LYS B 1 159 ? 19.188 -12.352 -32.938 1 93.5 159 LYS B N 1
ATOM 3435 C CA . LYS B 1 159 ? 18.875 -11.195 -32.094 1 93.5 159 LYS B CA 1
ATOM 3436 C C . LYS B 1 159 ? 17.375 -11.023 -31.906 1 93.5 159 LYS B C 1
ATOM 3438 O O . LYS B 1 159 ? 16.906 -10.719 -30.812 1 93.5 159 LYS B O 1
ATOM 3443 N N . LYS B 1 160 ? 16.719 -11.188 -32.969 1 94.62 160 LYS B N 1
ATOM 3444 C CA . LYS B 1 160 ? 15.258 -11.086 -32.938 1 94.62 160 LYS B CA 1
ATOM 3445 C C . LYS B 1 160 ? 14.648 -12.133 -32 1 94.62 160 LYS B C 1
ATOM 3447 O O . LYS B 1 160 ? 13.781 -11.812 -31.203 1 94.62 160 LYS B O 1
ATOM 3452 N N . ASN B 1 161 ? 15.125 -13.352 -32.125 1 95.12 161 ASN B N 1
ATOM 3453 C CA . ASN B 1 161 ? 14.625 -14.445 -31.297 1 95.12 161 ASN B CA 1
ATOM 3454 C C . ASN B 1 161 ? 14.961 -14.219 -29.828 1 95.12 161 ASN B C 1
ATOM 3456 O O . ASN B 1 161 ? 14.133 -14.477 -28.953 1 95.12 161 ASN B O 1
ATOM 3460 N N . TYR B 1 162 ? 16.109 -13.719 -29.656 1 93.88 162 TYR B N 1
ATOM 3461 C CA . TYR B 1 162 ? 16.531 -13.414 -28.281 1 93.88 162 TYR B CA 1
ATOM 3462 C C . TYR B 1 162 ? 15.625 -12.375 -27.656 1 93.88 162 TYR B C 1
ATOM 3464 O O . TYR B 1 162 ? 15.156 -12.555 -26.516 1 93.88 162 TYR B O 1
ATOM 3472 N N . ARG B 1 163 ? 15.312 -11.375 -28.344 1 92.75 163 ARG B N 1
ATOM 3473 C CA . ARG B 1 163 ? 14.445 -10.312 -27.844 1 92.75 163 ARG B CA 1
ATOM 3474 C C . ARG B 1 163 ? 13.039 -10.828 -27.578 1 92.75 163 ARG B C 1
ATOM 3476 O O . ARG B 1 163 ? 12.414 -10.461 -26.578 1 92.75 163 ARG B O 1
ATOM 3483 N N . LYS B 1 164 ? 12.617 -11.633 -28.469 1 93.5 164 LYS B N 1
ATOM 3484 C CA . LYS B 1 164 ? 11.297 -12.219 -28.281 1 93.5 164 LYS B CA 1
ATOM 3485 C C . LYS B 1 164 ? 11.242 -13.094 -27.031 1 93.5 164 LYS B C 1
ATOM 3487 O O . LYS B 1 164 ? 10.281 -13.008 -26.266 1 93.5 164 LYS B O 1
ATOM 3492 N N . GLY B 1 165 ? 12.258 -13.883 -26.844 1 94.69 165 GLY B N 1
ATOM 3493 C CA . GLY B 1 165 ? 12.336 -14.734 -25.656 1 94.69 165 GLY B CA 1
ATOM 3494 C C . GLY B 1 165 ? 12.367 -13.961 -24.359 1 94.69 165 GLY B C 1
ATOM 3495 O O . GLY B 1 165 ? 11.719 -14.344 -23.391 1 94.69 165 GLY B O 1
ATOM 3496 N N . MET B 1 166 ? 12.992 -12.836 -24.406 1 93 166 MET B N 1
ATOM 3497 C CA . MET B 1 166 ? 13.195 -12.031 -23.203 1 93 166 MET B CA 1
ATOM 3498 C C . MET B 1 166 ? 11.898 -11.359 -22.766 1 93 166 MET B C 1
ATOM 3500 O O . MET B 1 166 ? 11.805 -10.852 -21.641 1 93 166 MET B O 1
ATOM 3504 N N . LYS B 1 167 ? 10.859 -11.453 -23.594 1 93.19 167 LYS B N 1
ATOM 3505 C CA . LYS B 1 167 ? 9.586 -10.812 -23.281 1 93.19 167 LYS B CA 1
ATOM 3506 C C . LYS B 1 167 ? 8.586 -11.812 -22.734 1 93.19 167 LYS B C 1
ATOM 3508 O O . LYS B 1 167 ? 7.52 -11.43 -22.234 1 93.19 167 LYS B O 1
ATOM 3513 N N . THR B 1 168 ? 8.961 -13.102 -22.828 1 94.19 168 THR B N 1
ATOM 3514 C CA . THR B 1 168 ? 8.023 -14.141 -22.406 1 94.19 168 THR B CA 1
ATOM 3515 C C . THR B 1 168 ? 7.957 -14.234 -20.891 1 94.19 168 THR B C 1
ATOM 3517 O O . THR B 1 168 ? 8.906 -13.875 -20.203 1 94.19 168 THR B O 1
ATOM 3520 N N . PHE B 1 169 ? 6.859 -14.727 -20.375 1 95.56 169 PHE B N 1
ATOM 3521 C CA . PHE B 1 169 ? 6.656 -14.961 -18.953 1 95.56 169 PHE B CA 1
ATOM 3522 C C . PHE B 1 169 ? 7.809 -15.773 -18.375 1 95.56 169 PHE B C 1
ATOM 3524 O O . PHE B 1 169 ? 8.234 -15.539 -17.25 1 95.56 169 PHE B O 1
ATOM 3531 N N . PHE B 1 170 ? 8.344 -16.656 -19.109 1 96.56 170 PHE B N 1
ATOM 3532 C CA . PHE B 1 170 ? 9.359 -17.594 -18.641 1 96.56 170 PHE B CA 1
ATOM 3533 C C . PHE B 1 170 ? 10.695 -16.891 -18.438 1 96.56 170 PHE B C 1
ATOM 3535 O O . PHE B 1 170 ? 11.547 -17.359 -17.672 1 96.56 170 PHE B O 1
ATOM 3542 N N . ALA B 1 171 ? 10.875 -15.781 -19.078 1 96.25 171 ALA B N 1
ATOM 3543 C CA . ALA B 1 171 ? 12.086 -14.992 -18.891 1 96.25 171 ALA B CA 1
ATOM 3544 C C . ALA B 1 171 ? 12.102 -14.344 -17.516 1 96.25 171 ALA B C 1
ATOM 3546 O O . ALA B 1 171 ? 13.164 -13.977 -17 1 96.25 171 ALA B O 1
ATOM 3547 N N . TRP B 1 172 ? 10.922 -14.156 -16.906 1 97.38 172 TRP B N 1
ATOM 3548 C CA . TRP B 1 172 ? 10.828 -13.578 -15.562 1 97.38 172 TRP B CA 1
ATOM 3549 C C . TRP B 1 172 ? 11.609 -14.414 -14.555 1 97.38 172 TRP B C 1
ATOM 3551 O O . TRP B 1 172 ? 12.164 -13.883 -13.594 1 97.38 172 TRP B O 1
ATOM 3561 N N . PHE B 1 173 ? 11.719 -15.719 -14.758 1 97.94 173 PHE B N 1
ATOM 3562 C CA . PHE B 1 173 ? 12.375 -16.609 -13.812 1 97.94 173 PHE B CA 1
ATOM 3563 C C . PHE B 1 173 ? 13.875 -16.328 -13.758 1 97.94 173 PHE B C 1
ATOM 3565 O O . PHE B 1 173 ? 14.547 -16.688 -12.789 1 97.94 173 PHE B O 1
ATOM 3572 N N . SER B 1 174 ? 14.359 -15.625 -14.766 1 96.56 174 SER B N 1
ATOM 3573 C CA . SER B 1 174 ? 15.781 -15.281 -14.773 1 96.56 174 SER B CA 1
ATOM 3574 C C . SER B 1 174 ? 16 -13.836 -14.336 1 96.56 174 SER B C 1
ATOM 3576 O O . SER B 1 174 ? 17.141 -13.383 -14.227 1 96.56 174 SER B O 1
ATOM 3578 N N . TRP B 1 175 ? 14.984 -13.133 -14.07 1 97.31 175 TRP B N 1
ATOM 3579 C CA . TRP B 1 175 ? 15.078 -11.719 -13.719 1 97.31 175 TRP B CA 1
ATOM 3580 C C . TRP B 1 175 ? 15.758 -11.547 -12.367 1 97.31 175 TRP B C 1
ATOM 3582 O O . TRP B 1 175 ? 15.43 -12.242 -11.406 1 97.31 175 TRP B O 1
ATOM 3592 N N . THR B 1 176 ? 16.625 -10.516 -12.234 1 97.38 176 THR B N 1
ATOM 3593 C CA . THR B 1 176 ? 17.375 -10.32 -10.992 1 97.38 176 THR B CA 1
ATOM 3594 C C . THR B 1 176 ? 17.141 -8.914 -10.438 1 97.38 176 THR B C 1
ATOM 3596 O O . THR B 1 176 ? 17.359 -8.664 -9.25 1 97.38 176 THR B O 1
ATOM 3599 N N . GLY B 1 177 ? 16.797 -7.996 -11.219 1 94.88 177 GLY B N 1
ATOM 3600 C CA . GLY B 1 177 ? 16.656 -6.605 -10.812 1 94.88 177 GLY B CA 1
ATOM 3601 C C . GLY B 1 177 ? 17.984 -5.871 -10.719 1 94.88 177 GLY B C 1
ATOM 3602 O O . GLY B 1 177 ? 18.031 -4.738 -10.234 1 94.88 177 GLY B O 1
ATOM 3603 N N . LYS B 1 178 ? 19.031 -6.496 -11.227 1 92.56 178 LYS B N 1
ATOM 3604 C CA . LYS B 1 178 ? 20.359 -5.918 -11.062 1 92.56 178 LYS B CA 1
ATOM 3605 C C . LYS B 1 178 ? 20.922 -5.445 -12.406 1 92.56 178 LYS B C 1
ATOM 3607 O O . LYS B 1 178 ? 21.953 -4.781 -12.453 1 92.56 178 LYS B O 1
ATOM 3612 N N . LYS B 1 179 ? 20.219 -5.816 -13.422 1 89.06 179 LYS B N 1
ATOM 3613 C CA . LYS B 1 179 ? 20.688 -5.457 -14.758 1 89.06 179 LYS B CA 1
ATOM 3614 C C . LYS B 1 179 ? 19.641 -4.66 -15.516 1 89.06 179 LYS B C 1
ATOM 3616 O O . LYS B 1 179 ? 19 -5.18 -16.438 1 89.06 179 LYS B O 1
ATOM 3621 N N . ALA B 1 180 ? 19.547 -3.424 -15.188 1 82.06 180 ALA B N 1
ATOM 3622 C CA . ALA B 1 180 ? 18.547 -2.566 -15.797 1 82.06 180 ALA B CA 1
ATOM 3623 C C . ALA B 1 180 ? 18.688 -2.547 -17.312 1 82.06 180 ALA B C 1
ATOM 3625 O O . ALA B 1 180 ? 19.781 -2.396 -17.844 1 82.06 180 ALA B O 1
ATOM 3626 N N . GLY B 1 181 ? 17.594 -2.811 -17.969 1 84.38 181 GLY B N 1
ATOM 3627 C CA . GLY B 1 181 ? 17.547 -2.732 -19.422 1 84.38 181 GLY B CA 1
ATOM 3628 C C . GLY B 1 181 ? 18 -4.012 -20.094 1 84.38 181 GLY B C 1
ATOM 3629 O O . GLY B 1 181 ? 17.875 -4.156 -21.312 1 84.38 181 GLY B O 1
ATOM 3630 N N . LYS B 1 182 ? 18.484 -5.039 -19.406 1 87.94 182 LYS B N 1
ATOM 3631 C CA . LYS B 1 182 ? 19.031 -6.246 -20.016 1 87.94 182 LYS B CA 1
ATOM 3632 C C . LYS B 1 182 ? 18.312 -7.492 -19.516 1 87.94 182 LYS B C 1
ATOM 3634 O O . LYS B 1 182 ? 18.828 -8.602 -19.609 1 87.94 182 LYS B O 1
ATOM 3639 N N . GLU B 1 183 ? 17.234 -7.215 -18.875 1 93.69 183 GLU B N 1
ATOM 3640 C CA . GLU B 1 183 ? 16.469 -8.328 -18.344 1 93.69 183 GLU B CA 1
ATOM 3641 C C . GLU B 1 183 ? 14.969 -8.133 -18.594 1 93.69 183 GLU B C 1
ATOM 3643 O O . GLU B 1 183 ? 14.578 -7.195 -19.297 1 93.69 183 GLU B O 1
ATOM 3648 N N . PHE B 1 184 ? 14.219 -9.133 -18.156 1 94.69 184 PHE B N 1
ATOM 3649 C CA . PHE B 1 184 ? 12.766 -9.055 -18.297 1 94.69 184 PHE B CA 1
ATOM 3650 C C . PHE B 1 184 ? 12.258 -7.695 -17.828 1 94.69 184 PHE B C 1
ATOM 3652 O O . PHE B 1 184 ? 12.516 -7.285 -16.688 1 94.69 184 PHE B O 1
ATOM 3659 N N . ARG B 1 185 ? 11.57 -6.945 -18.625 1 91.5 185 ARG B N 1
ATOM 3660 C CA . ARG B 1 185 ? 11.266 -5.527 -18.453 1 91.5 185 ARG B CA 1
ATOM 3661 C C . ARG B 1 185 ? 10.344 -5.305 -17.266 1 91.5 185 ARG B C 1
ATOM 3663 O O . ARG B 1 185 ? 10.547 -4.367 -16.484 1 91.5 185 ARG B O 1
ATOM 3670 N N . SER B 1 186 ? 9.367 -6.121 -17 1 94.06 186 SER B N 1
ATOM 3671 C CA . SER B 1 186 ? 8.375 -5.891 -15.945 1 94.06 186 SER B CA 1
ATOM 3672 C C . SER B 1 186 ? 8.609 -6.824 -14.766 1 94.06 186 SER B C 1
ATOM 3674 O O . SER B 1 186 ? 7.648 -7.27 -14.125 1 94.06 186 SER B O 1
ATOM 3676 N N . GLY B 1 187 ? 9.898 -7.031 -14.492 1 96.06 187 GLY B N 1
ATOM 3677 C CA . GLY B 1 187 ? 10.227 -8.023 -13.477 1 96.06 187 GLY B CA 1
ATOM 3678 C C . GLY B 1 187 ? 9.742 -7.641 -12.094 1 96.06 187 GLY B C 1
ATOM 3679 O O . GLY B 1 187 ? 9.109 -8.445 -11.406 1 96.06 187 GLY B O 1
ATOM 3680 N N . GLU B 1 188 ? 10.062 -6.441 -11.734 1 95.38 188 GLU B N 1
ATOM 3681 C CA . GLU B 1 188 ? 9.672 -6.004 -10.398 1 95.38 188 GLU B CA 1
ATOM 3682 C C . GLU B 1 188 ? 8.164 -5.82 -10.305 1 95.38 188 GLU B C 1
ATOM 3684 O O . GLU B 1 188 ? 7.543 -6.23 -9.32 1 95.38 188 GLU B O 1
ATOM 3689 N N . GLU B 1 189 ? 7.586 -5.23 -11.289 1 94.94 189 GLU B N 1
ATOM 3690 C CA . GLU B 1 189 ? 6.148 -4.988 -11.297 1 94.94 189 GLU B CA 1
ATOM 3691 C C . GLU B 1 189 ? 5.363 -6.297 -11.242 1 94.94 189 GLU B C 1
ATOM 3693 O O . GLU B 1 189 ? 4.406 -6.418 -10.469 1 94.94 189 GLU B O 1
ATOM 3698 N N . LEU B 1 190 ? 5.754 -7.281 -12.016 1 96.75 190 LEU B N 1
ATOM 3699 C CA . LEU B 1 190 ? 5.105 -8.586 -12 1 96.75 190 LEU B CA 1
ATOM 3700 C C . LEU B 1 190 ? 5.254 -9.258 -10.633 1 96.75 190 LEU B C 1
ATOM 3702 O O . LEU B 1 190 ? 4.289 -9.805 -10.102 1 96.75 190 LEU B O 1
ATOM 3706 N N . THR B 1 191 ? 6.438 -9.133 -10.094 1 97.81 191 THR B N 1
ATOM 3707 C CA . THR B 1 191 ? 6.688 -9.727 -8.789 1 97.81 191 THR B CA 1
ATOM 3708 C C . THR B 1 191 ? 5.785 -9.102 -7.73 1 97.81 191 THR B C 1
ATOM 3710 O O . THR B 1 191 ? 5.152 -9.812 -6.945 1 97.81 191 THR B O 1
ATOM 3713 N N . ARG B 1 192 ? 5.684 -7.836 -7.727 1 96 192 ARG B N 1
ATOM 3714 C CA . ARG B 1 192 ? 4.852 -7.137 -6.754 1 96 192 ARG B CA 1
ATOM 3715 C C . ARG B 1 192 ? 3.377 -7.473 -6.957 1 96 192 ARG B C 1
ATOM 3717 O O . ARG B 1 192 ? 2.639 -7.652 -5.984 1 96 192 ARG B O 1
ATOM 3724 N N . ALA B 1 193 ? 2.955 -7.562 -8.172 1 96.81 193 ALA B N 1
ATOM 3725 C CA . ALA B 1 193 ? 1.575 -7.953 -8.453 1 96.81 193 ALA B CA 1
ATOM 3726 C C . ALA B 1 193 ? 1.27 -9.336 -7.875 1 96.81 193 ALA B C 1
ATOM 3728 O O . ALA B 1 193 ? 0.211 -9.539 -7.277 1 96.81 193 ALA B O 1
ATOM 3729 N N . LEU B 1 194 ? 2.201 -10.25 -7.977 1 97.56 194 LEU B N 1
ATOM 3730 C CA . LEU B 1 194 ? 2.014 -11.609 -7.488 1 97.56 194 LEU B CA 1
ATOM 3731 C C . LEU B 1 194 ? 1.962 -11.641 -5.965 1 97.56 194 LEU B C 1
ATOM 3733 O O . LEU B 1 194 ? 1.059 -12.242 -5.383 1 97.56 194 LEU B O 1
ATOM 3737 N N . VAL B 1 195 ? 2.838 -10.852 -5.367 1 96.75 195 VAL B N 1
ATOM 3738 C CA . VAL B 1 195 ? 3.021 -11.047 -3.934 1 96.75 195 VAL B CA 1
ATOM 3739 C C . VAL B 1 195 ? 2.111 -10.094 -3.16 1 96.75 195 VAL B C 1
ATOM 3741 O O . VAL B 1 195 ? 1.683 -10.406 -2.047 1 96.75 195 VAL B O 1
ATOM 3744 N N . GLU B 1 196 ? 1.76 -8.961 -3.742 1 93.75 196 GLU B N 1
ATOM 3745 C CA . GLU B 1 196 ? 1.013 -7.949 -2.998 1 93.75 196 GLU B CA 1
ATOM 3746 C C . GLU B 1 196 ? -0.476 -8.008 -3.332 1 93.75 196 GLU B C 1
ATOM 3748 O O . GLU B 1 196 ? -1.312 -7.566 -2.541 1 93.75 196 GLU B O 1
ATOM 3753 N N . ASP B 1 197 ? -0.806 -8.609 -4.473 1 95.56 197 ASP B N 1
ATOM 3754 C CA . ASP B 1 197 ? -2.193 -8.508 -4.914 1 95.56 197 ASP B CA 1
ATOM 3755 C C . ASP B 1 197 ? -2.742 -9.883 -5.309 1 95.56 197 ASP B C 1
ATOM 3757 O O . ASP B 1 197 ? -3.629 -10.414 -4.641 1 95.56 197 ASP B O 1
ATOM 3761 N N . ILE B 1 198 ? -2.158 -10.539 -6.215 1 97.38 198 ILE B N 1
ATOM 3762 C CA . ILE B 1 198 ? -2.709 -11.75 -6.816 1 97.38 198 ILE B CA 1
ATOM 3763 C C . ILE B 1 198 ? -2.752 -12.867 -5.777 1 97.38 198 ILE B C 1
ATOM 3765 O O . ILE B 1 198 ? -3.809 -13.461 -5.531 1 97.38 198 ILE B O 1
ATOM 3769 N N . PHE B 1 199 ? -1.655 -13.055 -5.109 1 98.19 199 PHE B N 1
ATOM 3770 C CA . PHE B 1 199 ? -1.586 -14.148 -4.148 1 98.19 199 PHE B CA 1
ATOM 3771 C C . PHE B 1 199 ? -2.479 -13.875 -2.947 1 98.19 199 PHE B C 1
ATOM 3773 O O . PHE B 1 199 ? -3.355 -14.68 -2.619 1 98.19 199 PHE B O 1
ATOM 3780 N N . PRO B 1 200 ? -2.383 -12.742 -2.32 1 96.31 200 PRO B N 1
ATOM 3781 C CA . PRO B 1 200 ? -3.197 -12.516 -1.125 1 96.31 200 PRO B CA 1
ATOM 3782 C C . PRO B 1 200 ? -4.695 -12.492 -1.426 1 96.31 200 PRO B C 1
ATOM 3784 O O . PRO B 1 200 ? -5.5 -12.922 -0.598 1 96.31 200 PRO B O 1
ATOM 3787 N N . TYR B 1 201 ? -5.094 -12.102 -2.662 1 94.81 201 TYR B N 1
ATOM 3788 C CA . TYR B 1 201 ? -6.508 -11.906 -2.949 1 94.81 201 TYR B CA 1
ATOM 3789 C C . TYR B 1 201 ? -6.988 -12.891 -4.008 1 94.81 201 TYR B C 1
ATOM 3791 O O . TYR B 1 201 ? -7.965 -12.625 -4.715 1 94.81 201 TYR B O 1
ATOM 3799 N N . SER B 1 202 ? -6.309 -13.969 -4.141 1 97.12 202 SER B N 1
ATOM 3800 C CA . SER B 1 202 ? -6.625 -14.945 -5.18 1 97.12 202 SER B CA 1
ATOM 3801 C C . SER B 1 202 ? -8.062 -15.438 -5.055 1 97.12 202 SER B C 1
ATOM 3803 O O . SER B 1 202 ? -8.781 -15.539 -6.055 1 97.12 202 SER B O 1
ATOM 3805 N N . THR B 1 203 ? -8.555 -15.703 -3.811 1 95.94 203 THR B N 1
ATOM 3806 C CA . THR B 1 203 ? -9.914 -16.188 -3.604 1 95.94 203 THR B CA 1
ATOM 3807 C C . THR B 1 203 ? -10.938 -15.148 -4.051 1 95.94 203 THR B C 1
ATOM 3809 O O . THR B 1 203 ? -11.961 -15.492 -4.637 1 95.94 203 THR B O 1
ATOM 3812 N N . LYS B 1 204 ? -10.656 -13.945 -3.758 1 91.69 204 LYS B N 1
ATOM 3813 C CA . LYS B 1 204 ? -11.547 -12.875 -4.191 1 91.69 204 LYS B CA 1
ATOM 3814 C C . LYS B 1 204 ? -11.602 -12.789 -5.715 1 91.69 204 LYS B C 1
ATOM 3816 O O . LYS B 1 204 ? -12.68 -12.656 -6.293 1 91.69 204 LYS B O 1
ATOM 3821 N N . TYR B 1 205 ? -10.453 -12.844 -6.363 1 94 205 TYR B N 1
ATOM 3822 C CA . TYR B 1 205 ? -10.398 -12.828 -7.82 1 94 205 TYR B CA 1
ATOM 3823 C C . TYR B 1 205 ? -11.164 -14 -8.414 1 94 205 TYR B C 1
ATOM 3825 O O . TYR B 1 205 ? -11.906 -13.836 -9.391 1 94 205 TYR B O 1
ATOM 3833 N N . TYR B 1 206 ? -10.977 -15.156 -7.832 1 95.44 206 TYR B N 1
ATOM 3834 C CA . TYR B 1 206 ? -11.68 -16.344 -8.297 1 95.44 206 TYR B CA 1
ATOM 3835 C C . TYR B 1 206 ? -13.188 -16.172 -8.164 1 95.44 206 TYR B C 1
ATOM 3837 O O . TYR B 1 206 ? -13.938 -16.453 -9.102 1 95.44 206 TYR B O 1
ATOM 3845 N N . THR B 1 207 ? -13.57 -15.656 -7.016 1 90.81 207 THR B N 1
ATOM 3846 C CA . THR B 1 207 ? -14.984 -15.438 -6.746 1 90.81 207 THR B CA 1
ATOM 3847 C C . THR B 1 207 ? -15.57 -14.43 -7.727 1 90.81 207 THR B C 1
ATOM 3849 O O . THR B 1 207 ? -16.672 -14.625 -8.234 1 90.81 207 THR B O 1
ATOM 3852 N N . GLN B 1 208 ? -14.875 -13.438 -8 1 88.56 208 GLN B N 1
ATOM 3853 C CA . GLN B 1 208 ? -15.32 -12.43 -8.953 1 88.56 208 GLN B CA 1
ATOM 3854 C C . GLN B 1 208 ? -15.484 -13.023 -10.352 1 88.56 208 GLN B C 1
ATOM 3856 O O . GLN B 1 208 ? -16.453 -12.719 -11.047 1 88.56 208 GLN B O 1
ATOM 3861 N N . ALA B 1 209 ? -14.586 -13.844 -10.734 1 90.19 209 ALA B N 1
ATOM 3862 C CA . ALA B 1 209 ? -14.648 -14.508 -12.031 1 90.19 209 ALA B CA 1
ATOM 3863 C C . ALA B 1 209 ? -15.883 -15.406 -12.133 1 90.19 209 ALA B C 1
ATOM 3865 O O . ALA B 1 209 ? -16.531 -15.461 -13.172 1 90.19 209 ALA B O 1
ATOM 3866 N N . CYS B 1 210 ? -16.219 -16.062 -11.086 1 85.81 210 CYS B N 1
ATOM 3867 C CA . CYS B 1 210 ? -17.375 -16.953 -11.039 1 85.81 210 CYS B CA 1
ATOM 3868 C C . CYS B 1 210 ? -18.672 -16.156 -11.148 1 85.81 210 CYS B C 1
ATOM 3870 O O . CYS B 1 210 ? -19.625 -16.594 -11.797 1 85.81 210 CYS B O 1
ATOM 3872 N N . LEU B 1 211 ? -18.688 -14.992 -10.594 1 83.88 211 LEU B N 1
ATOM 3873 C CA . LEU B 1 211 ? -19.891 -14.164 -10.57 1 83.88 211 LEU B C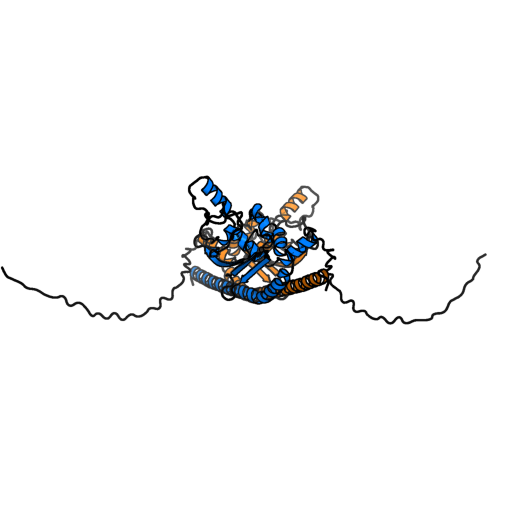A 1
ATOM 3874 C C . LEU B 1 211 ? -20.141 -13.516 -11.93 1 83.88 211 LEU B C 1
ATOM 3876 O O . LEU B 1 211 ? -21.281 -13.328 -12.336 1 83.88 211 LEU B O 1
ATOM 3880 N N . THR B 1 212 ? -19.109 -13.18 -12.63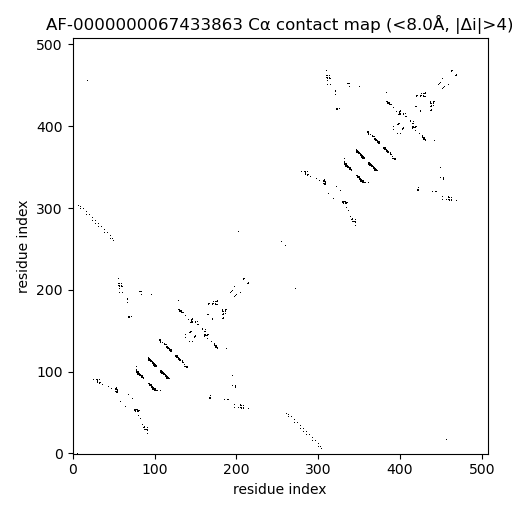3 1 80.88 212 THR B N 1
ATOM 3881 C CA . THR B 1 212 ? -19.25 -12.477 -13.898 1 80.88 212 THR B CA 1
ATOM 3882 C C . THR B 1 212 ? -19.406 -13.461 -15.055 1 80.88 212 THR B C 1
ATOM 3884 O O . THR B 1 212 ? -19.625 -13.062 -16.203 1 80.88 212 THR B O 1
ATOM 3887 N N . GLY B 1 213 ? -19.594 -14.742 -14.797 1 71.62 213 GLY B N 1
ATOM 3888 C CA . GLY B 1 213 ? -19.828 -15.742 -15.82 1 71.62 213 GLY B CA 1
ATOM 3889 C C . GLY B 1 213 ? -18.594 -16.047 -16.656 1 71.62 213 GLY B C 1
ATOM 3890 O O . GLY B 1 213 ? -18.703 -16.547 -17.781 1 71.62 213 GLY B O 1
ATOM 3891 N N . GLN B 1 214 ? -17.531 -15.664 -16.328 1 62.75 214 GLN B N 1
ATOM 3892 C CA . GLN B 1 214 ? -16.328 -15.906 -17.109 1 62.75 214 GLN B CA 1
ATOM 3893 C C . GLN B 1 214 ? -15.906 -17.375 -17.031 1 62.75 214 GLN B C 1
ATOM 3895 O O . GLN B 1 214 ? -15.125 -17.844 -17.859 1 62.75 214 GLN B O 1
ATOM 3900 N N . ILE B 1 215 ? -16.344 -18.109 -16.016 1 63.5 215 ILE B N 1
ATOM 3901 C CA . ILE B 1 215 ? -16 -19.516 -15.883 1 63.5 215 ILE B CA 1
ATOM 3902 C C . ILE B 1 215 ? -17 -20.375 -16.672 1 63.5 215 ILE B C 1
ATOM 3904 O O . ILE B 1 215 ? -18.203 -20.312 -16.438 1 63.5 215 ILE B O 1
ATOM 3908 N N . GLU B 1 216 ? -16.75 -20.641 -17.906 1 52.12 216 GLU B N 1
ATOM 3909 C CA . GLU B 1 216 ? -17.562 -21.547 -18.719 1 52.12 216 GLU B CA 1
ATOM 3910 C C . GLU B 1 216 ? -17.812 -22.859 -18 1 52.12 216 GLU B C 1
ATOM 3912 O O . GLU B 1 216 ? -17.797 -23.938 -18.625 1 52.12 216 GLU B O 1
ATOM 3917 N N . GLY B 1 217 ? -17.609 -23.141 -16.875 1 44.56 217 GLY B N 1
ATOM 3918 C CA . GLY B 1 217 ? -17.859 -24.5 -16.438 1 44.56 217 GLY B CA 1
ATOM 3919 C C . GLY B 1 217 ? -19.234 -25.016 -16.797 1 44.56 217 GLY B C 1
ATOM 3920 O O . GLY B 1 217 ? -20.172 -24.219 -16.969 1 44.56 217 GLY B O 1
ATOM 3921 N N . ASP B 1 218 ? -19.391 -26.219 -17.469 1 41.41 218 ASP B N 1
ATOM 3922 C CA . ASP B 1 218 ? -20.5 -27.156 -17.406 1 41.41 218 ASP B CA 1
ATOM 3923 C C . ASP B 1 218 ? -21.172 -27.125 -16.031 1 41.41 218 ASP B C 1
ATOM 3925 O O . ASP B 1 218 ? -22.047 -27.953 -15.742 1 41.41 218 ASP B O 1
ATOM 3929 N N . SER B 1 219 ? -20.438 -26.875 -14.969 1 38.5 219 SER B N 1
ATOM 3930 C CA . SER B 1 219 ? -21.094 -27.047 -13.672 1 38.5 219 SER B CA 1
ATOM 3931 C C . SER B 1 219 ? -22.188 -26.016 -13.461 1 38.5 219 SER B C 1
ATOM 3933 O O . SER B 1 219 ? -22.047 -24.859 -13.836 1 38.5 219 SER B O 1
ATOM 3935 N N . SER B 1 220 ? -23.516 -26.438 -13.195 1 35.78 220 SER B N 1
ATOM 3936 C CA . SER B 1 220 ? -24.703 -25.859 -12.562 1 35.78 220 SER B CA 1
ATOM 3937 C C . SER B 1 220 ? -24.312 -24.969 -11.391 1 35.78 220 SER B C 1
ATOM 3939 O O . SER B 1 220 ? -23.875 -25.453 -10.344 1 35.78 220 SER B O 1
ATOM 3941 N N . SER B 1 221 ? -23.578 -24.016 -11.523 1 37.31 221 SER B N 1
ATOM 3942 C CA . SER B 1 221 ? -23.188 -23 -10.555 1 37.31 221 SER B CA 1
ATOM 3943 C C . SER B 1 221 ? -24.375 -22.547 -9.719 1 37.31 221 SER B C 1
ATOM 3945 O O . SER B 1 221 ? -25.234 -21.797 -10.211 1 37.31 221 SER B O 1
ATOM 3947 N N . GLU B 1 222 ? -24.953 -23.375 -8.812 1 33.94 222 GLU B N 1
ATOM 3948 C CA . GLU B 1 222 ? -25.781 -22.922 -7.699 1 33.94 222 GLU B CA 1
ATOM 3949 C C . GLU B 1 222 ? -25.156 -21.703 -7.016 1 33.94 222 GLU B C 1
ATOM 3951 O O . GLU B 1 222 ? -23.922 -21.594 -6.922 1 33.94 222 GLU B O 1
ATOM 3956 N N . GLU B 1 223 ? -25.766 -20.594 -6.961 1 36.41 223 GLU B N 1
ATOM 3957 C CA . GLU B 1 223 ? -25.641 -19.297 -6.277 1 36.41 223 GLU B CA 1
ATOM 3958 C C . GLU B 1 223 ? -25.062 -19.484 -4.875 1 36.41 223 GLU B C 1
ATOM 3960 O O . GLU B 1 223 ? -25.641 -20.172 -4.035 1 36.41 223 GLU B O 1
ATOM 3965 N N . LEU B 1 224 ? -23.719 -19.672 -4.699 1 33.28 224 LEU B N 1
ATOM 3966 C CA . LEU B 1 224 ? -23.156 -19.609 -3.359 1 33.28 224 LEU B CA 1
ATOM 3967 C C . LEU B 1 224 ? -23.688 -18.391 -2.604 1 33.28 224 LEU B C 1
ATOM 3969 O O . LEU B 1 224 ? -23.219 -17.266 -2.826 1 33.28 224 LEU B O 1
ATOM 3973 N N . ASP B 1 225 ? -24.922 -18.219 -2.395 1 32.53 225 ASP B N 1
ATOM 3974 C CA . ASP B 1 225 ? -25.531 -17.25 -1.484 1 32.53 225 ASP B CA 1
ATOM 3975 C C . ASP B 1 225 ? -24.859 -17.297 -0.112 1 32.53 225 ASP B C 1
ATOM 3977 O O . ASP B 1 225 ? -25.047 -18.25 0.645 1 32.53 225 ASP B O 1
ATOM 3981 N N . VAL B 1 226 ? -23.625 -16.969 -0.023 1 33.38 226 VAL B N 1
ATOM 3982 C CA . VAL B 1 226 ? -23 -16.75 1.281 1 33.38 226 VAL B CA 1
ATOM 3983 C C . VAL B 1 226 ? -23.906 -15.891 2.15 1 33.38 226 VAL B C 1
ATOM 3985 O O . VAL B 1 226 ? -23.875 -14.664 2.059 1 33.38 226 VAL B O 1
ATOM 3988 N N . SER B 1 227 ? -25.266 -16.062 2.086 1 29.73 227 SER B N 1
ATOM 3989 C CA . SER B 1 227 ? -26.219 -15.344 2.928 1 29.73 227 SER B CA 1
ATOM 3990 C C . SER B 1 227 ? -25.844 -15.438 4.398 1 29.73 227 SER B C 1
ATOM 3992 O O . SER B 1 227 ? -25.281 -16.453 4.84 1 29.73 227 SER B O 1
ATOM 3994 N N . ASP B 1 228 ? -25.562 -14.336 5.078 1 32.94 228 ASP B N 1
ATOM 3995 C CA . ASP B 1 228 ? -25.516 -14.094 6.516 1 32.94 228 ASP B CA 1
ATOM 3996 C C . ASP B 1 228 ? -26.609 -14.883 7.238 1 32.94 228 ASP B C 1
ATOM 3998 O O . ASP B 1 228 ? -27.797 -14.641 7.035 1 32.94 228 ASP B O 1
ATOM 4002 N N . GLU B 1 229 ? -26.5 -16.125 7.453 1 29.69 229 GLU B N 1
ATOM 4003 C CA . GLU B 1 229 ? -27.422 -16.875 8.305 1 29.69 229 GLU B CA 1
ATOM 4004 C C . GLU B 1 229 ? -27.688 -16.141 9.617 1 29.69 229 GLU B C 1
ATOM 4006 O O . GLU B 1 229 ? -26.766 -15.938 10.414 1 29.69 229 GLU B O 1
ATOM 4011 N N . GLU B 1 230 ? -28.531 -15.062 9.617 1 28.27 230 GLU B N 1
ATOM 4012 C CA . GLU B 1 230 ? -29.203 -14.609 10.828 1 28.27 230 GLU B CA 1
ATOM 4013 C C . GLU B 1 230 ? -29.75 -15.789 11.625 1 28.27 230 GLU B C 1
ATOM 4015 O O . GLU B 1 230 ? -30.484 -16.609 11.094 1 28.27 230 GLU B O 1
ATOM 4020 N N . VAL B 1 231 ? -29.016 -16.297 12.555 1 27.56 231 VAL B N 1
ATOM 4021 C CA . VAL B 1 231 ? -29.5 -17.203 13.594 1 27.56 231 VAL B CA 1
ATOM 4022 C C . VAL B 1 231 ? -30.828 -16.703 14.156 1 27.56 231 VAL B C 1
ATOM 4024 O O . VAL B 1 231 ? -30.875 -15.656 14.805 1 27.56 231 VAL B O 1
ATOM 4027 N N . ASP B 1 232 ? -31.922 -16.734 13.414 1 27.58 232 ASP B N 1
ATOM 4028 C CA . ASP B 1 232 ? -33.281 -16.516 13.891 1 27.58 232 ASP B CA 1
ATOM 4029 C C . ASP B 1 232 ? -33.562 -17.312 15.164 1 27.58 232 ASP B C 1
ATOM 4031 O O . ASP B 1 232 ? -33.469 -18.547 15.164 1 27.58 232 ASP B O 1
ATOM 4035 N N . GLU B 1 233 ? -33.125 -16.797 16.297 1 25.78 233 GLU B N 1
ATOM 4036 C CA . GLU B 1 233 ? -33.594 -17.281 17.594 1 25.78 233 GLU B CA 1
ATOM 4037 C C . GLU B 1 233 ? -35.094 -17.531 17.578 1 25.78 233 GLU B C 1
ATOM 4039 O O . GLU B 1 233 ? -35.875 -16.625 17.312 1 25.78 233 GLU B O 1
ATOM 4044 N N . LYS B 1 234 ? -35.531 -18.703 17.188 1 25.39 234 LYS B N 1
ATOM 4045 C CA . LYS B 1 234 ? -36.875 -19.281 17.219 1 25.39 234 LYS B CA 1
ATOM 4046 C C . LYS B 1 234 ? -37.562 -19.047 18.562 1 25.39 234 LYS B C 1
ATOM 4048 O O . LYS B 1 234 ? -37.188 -19.656 19.562 1 25.39 234 LYS B O 1
ATOM 4053 N N . ASP B 1 235 ? -37.781 -17.75 18.922 1 23.36 235 ASP B N 1
ATOM 4054 C CA . ASP B 1 235 ? -38.625 -17.562 20.094 1 23.36 235 ASP B CA 1
ATOM 4055 C C . ASP B 1 235 ? -39.969 -18.312 19.938 1 23.36 235 ASP B C 1
ATOM 4057 O O . ASP B 1 235 ? -40.656 -18.109 18.953 1 23.36 235 ASP B O 1
ATOM 4061 N N . GLU B 1 236 ? -40.094 -19.531 20.422 1 23.19 236 GLU B N 1
ATOM 4062 C CA . GLU B 1 236 ? -41.219 -20.453 20.578 1 23.19 236 GLU B CA 1
ATOM 4063 C C . GLU B 1 236 ? -42.438 -19.75 21.156 1 23.19 236 GLU B C 1
ATOM 4065 O O . GLU B 1 236 ? -42.531 -19.484 22.359 1 23.19 236 GLU B O 1
ATOM 4070 N N . GLU B 1 237 ? -42.938 -18.641 20.562 1 22.86 237 GLU B N 1
ATOM 4071 C CA . GLU B 1 237 ? -44.156 -18.047 21.109 1 22.86 237 GLU B CA 1
ATOM 4072 C C . GLU B 1 237 ? -45.312 -19.031 21.047 1 22.86 237 GLU B C 1
ATOM 4074 O O . GLU B 1 237 ? -45.594 -19.609 19.984 1 22.86 237 GLU B O 1
ATOM 4079 N N . GLU B 1 238 ? -45.844 -19.625 22.156 1 22.38 238 GLU B N 1
ATOM 4080 C CA . GLU B 1 238 ? -47 -20.469 22.516 1 22.38 238 GLU B CA 1
ATOM 4081 C C . GLU B 1 238 ? -48.281 -19.906 21.984 1 22.38 238 GLU B C 1
ATOM 4083 O O . GLU B 1 238 ? -48.562 -18.703 22.141 1 22.38 238 GLU B O 1
ATOM 4088 N N . GLU B 1 239 ? -49 -20.5 20.984 1 22.77 239 GLU B N 1
ATOM 4089 C CA . GLU B 1 239 ? -50.219 -20.312 20.188 1 22.77 239 GLU B CA 1
ATOM 4090 C C . GLU B 1 239 ? -51.438 -20.266 21.078 1 22.77 239 GLU B C 1
ATOM 4092 O O . GLU B 1 239 ? -51.969 -21.297 21.484 1 22.77 239 GLU B O 1
ATOM 4097 N N . GLU B 1 240 ? -51.594 -19.562 22.172 1 21.69 240 GLU B N 1
ATOM 4098 C CA . GLU B 1 240 ? -52.844 -19.703 22.922 1 21.69 240 GLU B CA 1
ATOM 4099 C C . GLU B 1 240 ? -54.031 -19.344 22.078 1 21.69 240 GLU B C 1
ATOM 4101 O O . GLU B 1 240 ? -54.062 -18.266 21.469 1 21.69 240 GLU B O 1
ATOM 4106 N N . GLU B 1 241 ? -54.906 -20.312 21.609 1 22.67 241 GLU B N 1
ATOM 4107 C CA . GLU B 1 241 ? -56.125 -20.516 20.828 1 22.67 241 GLU B CA 1
ATOM 4108 C C . GLU B 1 241 ? -57.312 -19.75 21.422 1 22.67 241 GLU B C 1
ATOM 4110 O O . GLU B 1 241 ? -58.469 -20.078 21.141 1 22.67 241 GLU B O 1
ATOM 4115 N N . GLU B 1 242 ? -57.281 -18.641 22.141 1 19.41 242 GLU B N 1
ATOM 4116 C CA . GLU B 1 242 ? -58.469 -18.391 22.953 1 19.41 242 GLU B CA 1
ATOM 4117 C C . GLU B 1 242 ? -59.656 -18.062 22.094 1 19.41 242 GLU B C 1
ATOM 4119 O O . GLU B 1 242 ? -60.781 -18.516 22.359 1 19.41 242 GLU B O 1
ATOM 4124 N N . GLU B 1 243 ? -59.656 -17.031 21.141 1 18.84 243 GLU B N 1
ATOM 4125 C CA . GLU B 1 243 ? -60.688 -16.016 21.406 1 18.84 243 GLU B CA 1
ATOM 4126 C C . GLU B 1 243 ? -62.062 -16.484 20.938 1 18.84 243 GLU B C 1
ATOM 4128 O O . GLU B 1 243 ? -63.031 -16.406 21.688 1 18.84 243 GLU B O 1
ATOM 4133 N N . GLU B 1 244 ? -62.594 -15.969 19.688 1 20.11 244 GLU B N 1
ATOM 4134 C CA . GLU B 1 244 ? -63.781 -15.125 19.578 1 20.11 244 GLU B CA 1
ATOM 4135 C C . GLU B 1 244 ? -65 -15.969 19.297 1 20.11 244 GLU B C 1
ATOM 4137 O O . GLU B 1 244 ? -65.062 -16.703 18.312 1 20.11 244 GLU B O 1
ATOM 4142 N N . GLU B 1 245 ? -65.812 -16.312 20.234 1 19.66 245 GLU B N 1
ATOM 4143 C CA . GLU B 1 245 ? -67.188 -16.922 20.266 1 19.66 245 GLU B CA 1
ATOM 4144 C C . GLU B 1 245 ? -68.125 -16.141 19.375 1 19.66 245 GLU B C 1
ATOM 4146 O O . GLU B 1 245 ? -68.188 -14.914 19.422 1 19.66 245 GLU B O 1
ATOM 4151 N N . HIS B 1 246 ? -68.75 -16.688 18.234 1 21.25 246 HIS B N 1
ATOM 4152 C CA . HIS B 1 246 ? -69.688 -16.391 17.156 1 21.25 246 HIS B CA 1
ATOM 4153 C C . HIS B 1 246 ? -71.062 -15.977 17.703 1 21.25 246 HIS B C 1
ATOM 4155 O O . HIS B 1 246 ? -71.75 -16.781 18.312 1 21.25 246 HIS B O 1
ATOM 4161 N N . ARG B 1 247 ? -71.25 -14.688 18.25 1 19.64 247 ARG B N 1
ATOM 4162 C CA . ARG B 1 247 ? -72.562 -14.242 18.766 1 19.64 247 ARG B CA 1
ATOM 4163 C C . ARG B 1 247 ? -73.625 -14.43 17.719 1 19.64 247 ARG B C 1
ATOM 4165 O O . ARG B 1 247 ? -73.438 -14.117 16.547 1 19.64 247 ARG B O 1
ATOM 4172 N N . THR B 1 248 ? -74.938 -14.898 17.906 1 18.38 248 THR B N 1
ATOM 4173 C CA . THR B 1 248 ? -76.188 -15.508 17.594 1 18.38 248 THR B CA 1
ATOM 4174 C C . THR B 1 248 ? -77.062 -14.539 16.812 1 18.38 248 THR B C 1
ATOM 4176 O O . THR B 1 248 ? -76.812 -13.344 16.75 1 18.38 248 THR B O 1
ATOM 4179 N N . LYS B 1 249 ? -78.688 -14.625 16.719 1 19.75 249 LYS B N 1
ATOM 4180 C CA . LYS B 1 249 ? -79.875 -15.07 16.016 1 19.75 249 LYS B CA 1
ATOM 4181 C C . LYS B 1 249 ? -80.75 -13.898 15.664 1 19.75 249 LYS B C 1
ATOM 4183 O O . LYS B 1 249 ? -81.188 -13.75 14.516 1 19.75 249 LYS B O 1
ATOM 4188 N N . LYS B 1 250 ? -82 -13.359 16.453 1 20.48 250 LYS B N 1
ATOM 4189 C CA . LYS B 1 250 ? -83.438 -13.508 16.234 1 20.48 250 LYS B CA 1
ATOM 4190 C C . LYS B 1 250 ? -84 -12.203 15.742 1 20.48 250 LYS B C 1
ATOM 4192 O O . LYS B 1 250 ? -85.125 -12.211 15.148 1 20.48 250 LYS B O 1
ATOM 4197 N N . PRO B 1 251 ? -84.125 -10.875 15.828 1 23.89 251 PRO B N 1
ATOM 4198 C CA . PRO B 1 251 ? -85.438 -10.359 16.078 1 23.89 251 PRO B CA 1
ATOM 4199 C C . PRO B 1 251 ? -86.312 -10.367 14.812 1 23.89 251 PRO B C 1
ATOM 4201 O O . PRO B 1 251 ? -85.812 -10.297 13.695 1 23.89 251 PRO B O 1
ATOM 4204 N N . ARG B 1 252 ? -87.875 -10.656 14.891 1 21.14 252 ARG B N 1
ATOM 4205 C CA . ARG B 1 252 ? -89.25 -10.68 14.445 1 21.14 252 ARG B CA 1
ATOM 4206 C C . ARG B 1 252 ? -89.688 -9.289 14.016 1 21.14 252 ARG B C 1
ATOM 4208 O O . ARG B 1 252 ? -90.625 -9.156 13.211 1 21.14 252 ARG B O 1
ATOM 4215 N N . ILE B 1 253 ? -89.812 -8.203 14.891 1 23.28 253 ILE B N 1
ATOM 4216 C CA . ILE B 1 253 ? -91 -7.371 14.938 1 23.28 253 ILE B CA 1
ATOM 4217 C C . ILE B 1 253 ? -91.25 -6.758 13.57 1 23.28 253 ILE B C 1
ATOM 4219 O O . ILE B 1 253 ? -90.312 -6.539 12.789 1 23.28 253 ILE B O 1
ATOM 4223 N N . ASN B 1 254 ? -91.938 -5.492 13.68 1 24.14 254 ASN B N 1
ATOM 4224 C CA . ASN B 1 254 ? -92.812 -4.488 13.102 1 24.14 254 ASN B CA 1
ATOM 4225 C C . ASN B 1 254 ? -92.188 -3.789 11.906 1 24.14 254 ASN B C 1
ATOM 4227 O O . ASN B 1 254 ? -91 -3.422 11.961 1 24.14 254 ASN B O 1
#

Sequence (508 aa):
MSEDRKLEQIFSDLAACENSMEKVEREVEQFKATKTKDVYLKRQELTKQIPKYWFIVLSEHDDFSEYIQTDDLRFLENITDIYVDWDLENSRDFSITIAFDDSDNKITAQVVTKHFKSEIDEETNQEKLVSEPATIQWPKEYDSINPYKITDKKSAEGKKNYRKGMKTFFAWFSWTGKKAGKEFRSGEELTRALVEDIFPYSTKYYTQACLTGQIEGDSSSEELDVSDEEVDEKDEEEEEEEEEEHRTKKPRINMSEDRKLEQIFSDLAACENSMEKVEREVEQFKATKTKDVYLKRQELTKQIPKYWFIVLSEHDDFSEYIQTDDLRFLENITDIYVDWDLENSRDFSITIAFDDSDNKITAQVVTKHFKSEIDEETNQEKLVSEPATIQWPKEYDSINPYKITDKKSAEGKKNYRKGMKTFFAWFSWTGKKAGKEFRSGEELTRALVEDIFPYSTKYYTQACLTGQIEGDSSSEELDVSDEEVDEKDEEEEEEEEEEHRTKKPRIN

Radius of gyration: 33.06 Å; Cα contacts (8 Å, |Δi|>4): 615; chains: 2; bounding box: 181×74×62 Å

Secondary structure (DSSP, 8-state):
--HHHHHHHHHHHHHHHHHHHHHHHHHHHHHHHHHHHHHHHHHHHHHTTSTTHHHHHHHH-TTHHHHS-GGGHHHHTTEEEEEEEE-SSSTT-EEEEEEE--TTSSS--EEEEEEEEEEE-TTT--EEEEE-----PPPGGGGGG-TTT----SSHHHHHHHHHHTTSGGGGGG--SSSTTSS-TTHHHHHHIIIIIITTTHHHHHHHHHHTT----SS-----------------------------------/--HHHHHHHHHHHHHHHHHHHHHHHHHHHHHHHHHHHHHHHHHHHHHTTSTTHHHHHHHH-TTHHHHS-GGGHHHHTTEEEEEEEE-SSSTT-EEEEEEE--TTSSS--EEEEEEEEEEE-TTT--EEEEE-----PPPGGGGGG-TTT----SSHHHHHHHHHHHTSGGGGGG--SSSTTSS-TTHHHHHHIIIIIITTTHHHHHHHHHHTT----SS-----------------------------------

Foldseek 3Di:
DPPVVVVVVVVVVVVVVVVVVVVVVLVVLLVCLVVCVVVLVVVQVVQLPPQQLQLLLLVLDDCNPVQADPVQSVQSNQWRGWDKHADNNGRQKIKIKTFGDCPPPQFHTDIKIKIKHWDQDPVVRDIFIFTAAIDGDHGPVLQQLALVNQDPCPDPSNVVSPVVNQSHPNQLSHGTPPDPPPHRPCNRVNVCCVPVPSSVCSVVSSVVCVVVCVPPDPDPPDDVCVPPPPPPPPPVPDPPPDDDDDDDDDDDDD/DPPVVVVVVVVVVVVVVVVVVVVVVLVVLLVVLVVCVVVLVVVQVVQLVPQQLQLLLLVLDDCNPVQADPVQSVQSNQWRGWDKHADNNGRQKIKIKTFGDCPPPQFHTDIKIKIKHWDQDPVVRDIFIFTAAIDGDHGPVLQQLALVNQDCCPDPSNVVSPVVNQSHPNQLSHGTPPDPPPHRPCNRVNVCCVPVPSSVCSVVSSVVCVVVCVPPDPDPPDDVCVPPPPPPPPPVPDPPPDDDDDDDDDDDDD